Protein AF-A0A7C9LQL1-F1 (afdb_monomer_lite)

pLDDT: mean 73.63, std 18.61, range [23.39, 95.12]

Sequence (541 aa):
MKRISLLLLMLISCLQMSMAQALKPVQISFYPVVHDPHELLKSISDKLLPYQKHITTRPLVKYFGRFNDEIYGNQNAAEADSTAAFKKRFGTLPDTDGYVAAEAADAADNGEDVAFHMNSYVQVNPQDEKIVMRLLNLAREKQLYDTSRYIFGFGINELMDDWLILCALDKQSPYAMTTASFTAVRKDEISDGSVTGTLRLTRQDAKRLVKLYNNPQKDDVYMAIDNKLQWPIDKKNVPVNRRVSFFQEIKNVAEGQLFMKRMQASVVKEPTYKPLLPSQYTVGDTLTYRIKVDCEMKWITGTHTFKLVPLVVNNDLCRLECIVEGLDVKLPDWQTGAYDKELNKLEAKTLQQMLKQHFIIEANNLTGETNVEVKDQKMFNQWYKNLKRWCQEDWKRNRKFSRVTDETMRTTEGENILYHLDNFIKDGSFIQYMPELTAMIGLEMHFDEGETTGREYFDLLGDYGTYNISKDKQGFVVSLKGDPEVKDGDFVDESDPAIQDMKTRIDSYEYRFDTKGKLLQIKGDVRRNLYYKDFVIDRVM

Structure (mmCIF, N/CA/C/O backbone):
data_AF-A0A7C9LQL1-F1
#
_entry.id   AF-A0A7C9LQL1-F1
#
loop_
_atom_site.group_PDB
_atom_site.id
_atom_site.type_symbol
_atom_site.label_atom_id
_atom_site.label_alt_id
_atom_site.label_comp_id
_atom_site.label_asym_id
_atom_site.label_entity_id
_atom_site.label_seq_id
_atom_site.pdbx_PDB_ins_code
_atom_site.Cartn_x
_atom_site.Cartn_y
_atom_site.Cartn_z
_atom_site.occupancy
_atom_site.B_iso_or_equiv
_atom_site.auth_seq_id
_atom_site.auth_comp_id
_atom_site.auth_asym_id
_atom_site.auth_atom_id
_atom_site.pdbx_PDB_model_num
ATOM 1 N N . MET A 1 1 ? 14.787 39.677 -51.973 1.00 56.09 1 MET A N 1
ATOM 2 C CA . MET A 1 1 ? 13.967 39.532 -50.746 1.00 56.09 1 MET A CA 1
ATOM 3 C C . MET A 1 1 ? 13.201 38.208 -50.690 1.00 56.09 1 MET A C 1
ATOM 5 O O . MET A 1 1 ? 13.525 37.420 -49.819 1.00 56.09 1 MET A O 1
ATOM 9 N N . LYS A 1 2 ? 12.308 37.871 -51.641 1.00 56.44 2 LYS A N 1
ATOM 10 C CA . LYS A 1 2 ? 11.513 36.615 -51.599 1.00 56.44 2 LYS A CA 1
ATOM 11 C C . LYS A 1 2 ? 12.329 35.311 -51.444 1.00 56.44 2 LYS A C 1
ATOM 13 O O . LYS A 1 2 ? 11.948 34.458 -50.656 1.00 56.44 2 LYS A O 1
ATOM 18 N N . ARG A 1 3 ? 13.473 35.170 -52.134 1.00 60.00 3 ARG A N 1
ATOM 19 C CA . ARG A 1 3 ? 14.350 33.977 -52.025 1.00 60.00 3 ARG A CA 1
ATOM 20 C C . ARG A 1 3 ? 15.086 33.863 -50.683 1.00 60.00 3 ARG A C 1
ATOM 22 O O . ARG A 1 3 ? 15.298 32.755 -50.214 1.00 60.00 3 ARG A O 1
ATOM 29 N N . ILE A 1 4 ? 15.432 34.992 -50.060 1.00 72.56 4 ILE A N 1
ATOM 30 C CA . ILE A 1 4 ? 16.099 35.027 -48.746 1.00 72.56 4 ILE A CA 1
ATOM 31 C C . ILE A 1 4 ? 15.087 34.690 -47.649 1.00 72.56 4 ILE A C 1
ATOM 33 O O . ILE A 1 4 ? 15.378 33.870 -46.788 1.00 72.56 4 ILE A O 1
ATOM 37 N N . SER A 1 5 ? 13.871 35.240 -47.729 1.00 71.62 5 SER A N 1
ATOM 38 C CA . SER A 1 5 ? 12.782 34.894 -46.810 1.00 71.62 5 SER A CA 1
ATOM 39 C C . SER A 1 5 ? 12.410 33.410 -46.888 1.00 71.62 5 SER A C 1
ATOM 41 O O . SER A 1 5 ? 12.190 32.795 -45.852 1.00 71.62 5 SER A O 1
ATOM 43 N N . LEU A 1 6 ? 12.400 32.814 -48.089 1.00 73.62 6 LEU A N 1
ATOM 44 C CA . LEU A 1 6 ? 12.127 31.384 -48.272 1.00 73.62 6 LEU A CA 1
ATOM 45 C C . LEU A 1 6 ? 13.229 30.496 -47.662 1.00 73.62 6 LEU A C 1
ATOM 47 O O . LEU A 1 6 ? 12.925 29.503 -47.011 1.00 73.62 6 LEU A O 1
ATOM 51 N N . LEU A 1 7 ? 14.501 30.876 -47.836 1.00 77.12 7 LEU A N 1
ATOM 52 C CA . LEU A 1 7 ? 15.650 30.193 -47.229 1.00 77.12 7 LEU A CA 1
ATOM 53 C C . LEU A 1 7 ? 15.627 30.286 -45.701 1.00 77.12 7 LEU A C 1
ATOM 55 O O . LEU A 1 7 ? 15.889 29.291 -45.035 1.00 77.12 7 LEU A O 1
ATOM 59 N N . LEU A 1 8 ? 15.262 31.448 -45.150 1.00 78.56 8 LEU A N 1
ATOM 60 C CA . LEU A 1 8 ? 15.128 31.638 -43.705 1.00 78.56 8 LEU A CA 1
ATOM 61 C C . LEU A 1 8 ? 13.976 30.797 -43.135 1.00 78.56 8 LEU A C 1
ATOM 63 O O . LEU A 1 8 ? 14.143 30.159 -42.104 1.00 78.56 8 LEU A O 1
ATOM 67 N N . LEU A 1 9 ? 12.835 30.743 -43.831 1.00 79.56 9 LEU A N 1
ATOM 68 C CA . LEU A 1 9 ? 11.695 29.895 -43.465 1.00 79.56 9 LEU A CA 1
ATOM 69 C C . LEU A 1 9 ? 12.054 28.407 -43.507 1.00 79.56 9 LEU A C 1
ATOM 71 O O . LEU A 1 9 ? 11.724 27.690 -42.569 1.00 79.56 9 LEU A O 1
ATOM 75 N N . MET A 1 10 ? 12.778 27.948 -44.532 1.00 74.88 10 MET A N 1
ATOM 76 C CA . MET A 1 10 ? 13.295 26.573 -44.605 1.00 74.88 10 MET A CA 1
ATOM 77 C C . MET A 1 10 ? 14.256 26.272 -43.445 1.00 74.88 10 MET A C 1
ATOM 79 O O . MET A 1 10 ? 14.134 25.232 -42.807 1.00 74.88 10 MET A O 1
ATOM 83 N N . LEU A 1 11 ? 15.166 27.196 -43.117 1.00 77.56 11 LEU A N 1
ATOM 84 C CA . LEU A 1 11 ? 16.105 27.054 -41.997 1.00 77.56 11 LEU A CA 1
ATOM 85 C C . LEU A 1 11 ? 15.391 26.998 -40.646 1.00 77.56 11 LEU A C 1
ATOM 87 O O . LEU A 1 11 ? 15.719 26.145 -39.829 1.00 77.56 11 LEU A O 1
ATOM 91 N N . ILE A 1 12 ? 14.389 27.853 -40.432 1.00 76.12 12 ILE A N 1
ATOM 92 C CA . ILE A 1 12 ? 13.556 27.847 -39.223 1.00 76.12 12 ILE A CA 1
ATOM 93 C C . ILE A 1 12 ? 12.752 26.545 -39.142 1.00 76.12 12 ILE A C 1
ATOM 95 O O . ILE A 1 12 ? 12.700 25.943 -38.077 1.00 76.12 12 ILE A O 1
ATOM 99 N N . SER A 1 13 ? 12.205 26.057 -40.258 1.00 64.25 13 SER A N 1
ATOM 100 C CA . SER A 1 13 ? 11.461 24.787 -40.317 1.00 64.25 13 SER A CA 1
ATOM 101 C C . SER A 1 13 ? 12.360 23.584 -39.998 1.00 64.25 13 SER A C 1
ATOM 103 O O . SER A 1 13 ? 11.986 22.715 -39.213 1.00 64.25 13 SER A O 1
ATOM 105 N N . CYS A 1 14 ? 13.583 23.556 -40.539 1.00 61.25 14 CYS A N 1
ATOM 106 C CA . CYS A 1 14 ? 14.591 22.536 -40.239 1.00 61.25 14 CYS A CA 1
ATOM 107 C C . CYS A 1 14 ? 15.108 22.631 -38.792 1.00 61.25 14 CYS A C 1
ATOM 109 O O . CYS A 1 14 ? 15.347 21.603 -38.155 1.00 61.25 14 CYS A O 1
ATOM 111 N N . LEU A 1 15 ? 15.232 23.843 -38.234 1.00 58.06 15 LEU A N 1
ATOM 112 C CA . LEU A 1 15 ? 15.542 24.039 -36.814 1.00 58.06 15 LEU A CA 1
ATOM 113 C C . LEU A 1 15 ? 14.395 23.555 -35.921 1.00 58.06 15 LEU A C 1
ATOM 115 O O . LEU A 1 15 ? 14.635 22.905 -34.911 1.00 58.06 15 LEU A O 1
ATOM 119 N N . GLN A 1 16 ? 13.145 23.823 -36.299 1.00 55.31 16 GLN A N 1
ATOM 120 C CA . GLN A 1 16 ? 11.967 23.359 -35.567 1.00 55.31 16 GLN A CA 1
ATOM 121 C C . GLN A 1 16 ? 11.842 21.833 -35.615 1.00 55.31 16 GLN A C 1
ATOM 123 O O . GLN A 1 16 ? 11.574 21.226 -34.583 1.00 55.31 16 GLN A O 1
ATOM 128 N N . MET A 1 17 ? 12.113 21.197 -36.761 1.00 51.94 17 MET A N 1
ATOM 129 C CA . MET A 1 17 ? 12.148 19.733 -36.871 1.00 51.94 17 MET A CA 1
ATOM 130 C C . MET A 1 17 ? 13.271 19.107 -36.039 1.00 51.94 17 MET A C 1
ATOM 132 O O . MET A 1 17 ? 13.035 18.110 -35.362 1.00 51.94 17 MET A O 1
ATOM 136 N N . SER A 1 18 ? 14.472 19.688 -36.044 1.00 53.50 18 SER A N 1
ATOM 137 C CA . SER A 1 18 ? 15.599 19.164 -35.254 1.00 53.50 18 SER A CA 1
ATOM 138 C C . SER A 1 18 ? 15.404 19.375 -33.745 1.00 53.50 18 SER A C 1
ATOM 140 O O . SER A 1 18 ? 15.667 18.464 -32.963 1.00 53.50 18 SER A O 1
ATOM 142 N N . MET A 1 19 ? 14.827 20.506 -33.328 1.00 55.28 19 MET A N 1
ATOM 143 C CA . MET A 1 19 ? 14.418 20.751 -31.937 1.00 55.28 19 MET A CA 1
ATOM 144 C C . MET A 1 19 ? 13.274 19.822 -31.496 1.00 55.28 19 MET A C 1
ATOM 146 O O . MET A 1 19 ? 13.302 19.318 -30.376 1.00 55.28 19 MET A O 1
ATOM 150 N N . ALA A 1 20 ? 12.301 19.537 -32.369 1.00 55.59 20 ALA A N 1
ATOM 151 C CA . ALA A 1 20 ? 11.207 18.604 -32.084 1.00 55.59 20 ALA A CA 1
ATOM 152 C C . ALA A 1 20 ? 11.686 17.144 -31.984 1.00 55.59 20 ALA A C 1
ATOM 154 O O . ALA A 1 20 ? 11.214 16.403 -31.126 1.00 55.59 20 ALA A O 1
ATOM 155 N N . GLN A 1 21 ? 12.660 16.733 -32.805 1.00 53.16 21 GLN A N 1
ATOM 156 C CA . GLN A 1 21 ? 13.286 15.406 -32.708 1.00 53.16 21 GLN A CA 1
ATOM 157 C C . GLN A 1 21 ? 14.148 15.250 -31.444 1.00 53.16 21 GLN A C 1
ATOM 159 O O . GLN A 1 21 ? 14.191 14.163 -30.870 1.00 53.16 21 GLN A O 1
ATOM 164 N N . ALA A 1 22 ? 14.785 16.326 -30.967 1.00 59.31 22 ALA A N 1
ATOM 165 C CA . ALA A 1 22 ? 15.566 16.324 -29.726 1.00 59.31 22 ALA A CA 1
ATOM 166 C C . ALA A 1 22 ? 14.700 16.238 -28.447 1.00 59.31 22 ALA A C 1
ATOM 168 O O . ALA A 1 22 ? 15.190 15.825 -27.396 1.00 59.31 22 ALA A O 1
ATOM 169 N N . LEU A 1 23 ? 13.413 16.590 -28.532 1.00 72.19 23 LEU A N 1
ATOM 170 C CA . LEU A 1 23 ? 12.446 16.620 -27.424 1.00 72.19 23 LEU A CA 1
ATOM 171 C C . LEU A 1 23 ? 11.477 15.426 -27.437 1.00 72.19 23 LEU A C 1
ATOM 173 O O . LEU A 1 23 ? 10.332 15.544 -27.003 1.00 72.19 23 LEU A O 1
ATOM 177 N N . LYS A 1 24 ? 11.923 14.253 -27.910 1.00 81.50 24 LYS A N 1
ATOM 178 C CA . LYS A 1 24 ? 11.113 13.031 -27.822 1.00 81.50 24 LYS A CA 1
ATOM 179 C C . LYS A 1 24 ? 10.728 12.764 -26.354 1.00 81.50 24 LYS A C 1
ATOM 181 O O . LYS A 1 24 ? 11.640 12.720 -25.516 1.00 81.50 24 LYS A O 1
ATOM 186 N N . PRO A 1 25 ? 9.435 12.546 -26.046 1.00 82.81 25 PRO A N 1
ATOM 187 C CA . PRO A 1 25 ? 9.001 12.181 -24.705 1.00 82.81 25 PRO A CA 1
ATOM 188 C C . PRO A 1 25 ? 9.772 10.976 -24.160 1.00 82.81 25 PRO A C 1
ATOM 190 O O . PRO A 1 25 ? 10.208 10.102 -24.915 1.00 82.81 25 PRO A O 1
ATOM 193 N N . VAL A 1 26 ? 9.980 10.971 -22.851 1.00 88.56 26 VAL A N 1
ATOM 194 C CA . VAL A 1 26 ? 10.588 9.878 -22.103 1.00 88.56 26 VAL A CA 1
ATOM 195 C C . VAL A 1 26 ? 9.536 8.807 -21.862 1.00 88.56 26 VAL A C 1
ATOM 197 O O . VAL A 1 26 ? 8.408 9.111 -21.472 1.00 88.56 26 VAL A O 1
ATOM 200 N N . GLN A 1 27 ? 9.915 7.551 -22.073 1.00 90.50 27 GLN A N 1
ATOM 201 C CA . GLN A 1 27 ? 9.083 6.416 -21.700 1.00 90.50 27 GLN A CA 1
ATOM 202 C C . GLN A 1 27 ? 9.456 5.945 -20.295 1.00 90.50 27 GLN A C 1
ATOM 204 O O . GLN A 1 27 ? 10.606 5.582 -20.054 1.00 90.50 27 GLN A O 1
ATOM 209 N N . ILE A 1 28 ? 8.474 5.926 -19.396 1.00 91.44 28 ILE A N 1
ATOM 210 C CA . ILE A 1 28 ? 8.595 5.321 -18.069 1.00 91.44 28 ILE A CA 1
ATOM 211 C C . ILE A 1 28 ? 7.882 3.974 -18.089 1.00 91.44 28 ILE A C 1
ATOM 213 O O . ILE A 1 28 ? 6.753 3.875 -18.576 1.00 91.44 28 ILE A O 1
ATOM 217 N N . SER A 1 29 ? 8.535 2.950 -17.556 1.00 91.56 29 SER A N 1
ATOM 218 C CA . SER A 1 29 ? 7.985 1.605 -17.423 1.00 91.56 29 SER A CA 1
ATOM 219 C C . SER A 1 29 ? 8.325 1.027 -16.054 1.00 91.56 29 SER A C 1
ATOM 221 O O . SER A 1 29 ? 9.340 1.396 -15.466 1.00 91.56 29 SER A O 1
ATOM 223 N N . PHE A 1 30 ? 7.511 0.088 -15.581 1.00 88.81 30 PHE A N 1
ATOM 224 C CA . PHE A 1 30 ? 7.792 -0.699 -14.384 1.00 88.81 30 PHE A CA 1
ATOM 225 C C . PHE A 1 30 ? 7.699 -2.179 -14.717 1.00 88.81 30 PHE A C 1
ATOM 227 O O . PHE A 1 30 ? 6.703 -2.628 -15.290 1.00 88.81 30 PHE A O 1
ATOM 234 N N . TYR A 1 31 ? 8.744 -2.926 -14.381 1.00 86.94 31 TYR A N 1
ATOM 235 C CA . TYR A 1 31 ? 8.840 -4.340 -14.707 1.00 86.94 31 TYR A CA 1
ATOM 236 C C . TYR A 1 31 ? 9.142 -5.159 -13.455 1.00 86.94 31 TYR A C 1
ATOM 238 O O . TYR A 1 31 ? 10.045 -4.789 -12.701 1.00 86.94 31 TYR A O 1
ATOM 246 N N . PRO A 1 32 ? 8.423 -6.269 -13.242 1.00 83.44 32 PRO A N 1
ATOM 247 C CA . PRO A 1 32 ? 8.769 -7.200 -12.185 1.00 83.44 32 PRO A CA 1
ATOM 248 C C . PRO A 1 32 ? 10.072 -7.937 -12.507 1.00 83.44 32 PRO A C 1
ATOM 250 O O . PRO A 1 32 ? 10.370 -8.223 -13.676 1.00 83.44 32 PRO A O 1
ATOM 253 N N . VAL A 1 33 ? 10.810 -8.295 -11.459 1.00 80.06 33 VAL A N 1
ATOM 254 C CA . VAL A 1 33 ? 11.959 -9.198 -11.558 1.00 80.06 33 VAL A CA 1
ATOM 255 C C . VAL A 1 33 ? 11.479 -10.620 -11.885 1.00 80.06 33 VAL A C 1
ATOM 257 O O . VAL A 1 33 ? 10.410 -11.076 -11.461 1.00 80.06 33 VAL A O 1
ATOM 260 N N . VAL A 1 34 ? 12.245 -11.313 -12.724 1.00 79.00 34 VAL A N 1
ATOM 261 C CA . VAL A 1 34 ? 12.067 -12.735 -13.021 1.00 79.00 34 VAL A CA 1
ATOM 262 C C . VAL A 1 34 ? 12.382 -13.519 -11.756 1.00 79.00 34 VAL A C 1
ATOM 264 O O . VAL A 1 34 ? 13.476 -13.397 -11.216 1.00 79.00 34 VAL A O 1
ATOM 267 N N . HIS A 1 35 ? 11.427 -14.332 -11.317 1.00 72.25 35 HIS A N 1
ATOM 268 C CA . HIS A 1 35 ? 11.662 -15.275 -10.233 1.00 72.25 35 HIS A CA 1
ATOM 269 C C . HIS A 1 35 ? 12.600 -16.365 -10.751 1.00 72.25 35 HIS A C 1
ATOM 271 O O . HIS A 1 35 ? 12.344 -16.896 -11.833 1.00 72.25 35 HIS A O 1
ATOM 277 N N . ASP A 1 36 ? 13.685 -16.626 -10.025 1.00 72.56 36 ASP A N 1
ATOM 278 C CA . ASP A 1 36 ? 14.744 -17.561 -10.416 1.00 72.56 36 ASP A CA 1
ATOM 279 C C . ASP A 1 36 ? 15.289 -17.328 -11.854 1.00 72.56 36 ASP A C 1
ATOM 281 O O . ASP A 1 36 ? 14.950 -18.029 -12.814 1.00 72.56 36 ASP A O 1
ATOM 285 N N . PRO A 1 37 ? 16.184 -16.343 -12.058 1.00 78.06 37 PRO A N 1
ATOM 286 C CA . PRO A 1 37 ? 16.774 -16.095 -13.371 1.00 78.06 37 PRO A CA 1
ATOM 287 C C . PRO A 1 37 ? 17.889 -17.096 -13.750 1.00 78.06 37 PRO A C 1
ATOM 289 O O . PRO A 1 37 ? 18.551 -16.893 -14.776 1.00 78.06 37 PRO A O 1
ATOM 292 N N . HIS A 1 38 ? 18.148 -18.152 -12.964 1.00 76.19 38 HIS A N 1
ATOM 293 C CA . HIS A 1 38 ? 19.343 -18.993 -13.111 1.00 76.19 38 HIS A CA 1
ATOM 294 C C . HIS A 1 38 ? 19.362 -19.760 -14.429 1.00 76.19 38 HIS A C 1
ATOM 296 O O . HIS A 1 38 ? 20.362 -19.719 -15.154 1.00 76.19 38 HIS A O 1
ATOM 302 N N . GLU A 1 39 ? 18.260 -20.424 -14.781 1.00 81.31 39 GLU A N 1
ATOM 303 C CA . GLU A 1 39 ? 18.170 -21.171 -16.039 1.00 81.31 39 GLU A CA 1
ATOM 304 C C . GLU A 1 39 ? 18.328 -20.252 -17.255 1.00 81.31 39 GLU A C 1
ATOM 306 O O . GLU A 1 39 ? 19.041 -20.580 -18.211 1.00 81.31 39 GLU A O 1
ATOM 311 N N . LEU A 1 40 ? 17.727 -19.060 -17.190 1.00 86.69 40 LEU A N 1
ATOM 312 C CA . LEU A 1 40 ? 17.835 -18.040 -18.228 1.00 86.69 40 LEU A CA 1
ATOM 313 C C . LEU A 1 40 ? 19.293 -17.593 -18.408 1.00 86.69 40 LEU A C 1
ATOM 315 O O . LEU A 1 40 ? 19.809 -17.591 -19.529 1.00 86.69 40 LEU A O 1
ATOM 319 N N . LEU A 1 41 ? 19.979 -17.249 -17.317 1.00 87.56 41 LEU A N 1
ATOM 320 C CA . LEU A 1 41 ? 21.363 -16.772 -17.353 1.00 87.56 41 LEU A CA 1
ATOM 321 C C . LEU A 1 41 ? 22.358 -17.874 -17.736 1.00 87.56 41 LEU A C 1
ATOM 323 O O . LEU A 1 41 ? 23.314 -17.604 -18.470 1.00 87.56 41 LEU A O 1
ATOM 327 N N . LYS A 1 42 ? 22.119 -19.121 -17.315 1.00 85.94 42 LYS A N 1
ATOM 328 C CA . LYS A 1 42 ? 22.903 -20.289 -17.737 1.00 85.94 42 LYS A CA 1
ATOM 329 C C . LYS A 1 42 ? 22.765 -20.529 -19.239 1.00 85.94 42 LYS A C 1
ATOM 331 O O . LYS A 1 42 ? 23.775 -20.602 -19.935 1.00 85.94 42 LYS A O 1
ATOM 336 N N . SER A 1 43 ? 21.533 -20.534 -19.755 1.00 88.81 43 SER A N 1
ATOM 337 C CA . SER A 1 43 ? 21.253 -20.667 -21.191 1.00 88.81 43 SER A CA 1
ATOM 338 C C . SER A 1 43 ? 21.946 -19.578 -22.014 1.00 88.81 43 SER A C 1
ATOM 340 O O . SER A 1 43 ? 22.546 -19.864 -23.053 1.00 88.81 43 SER A O 1
ATOM 342 N N . ILE A 1 44 ? 21.917 -18.327 -21.537 1.00 91.44 44 ILE A N 1
ATOM 343 C CA . ILE A 1 44 ? 22.642 -17.216 -22.168 1.00 91.44 44 ILE A CA 1
ATOM 344 C C . ILE A 1 44 ? 24.146 -17.478 -22.152 1.00 91.44 44 ILE A C 1
ATOM 346 O O . ILE A 1 44 ? 24.789 -17.345 -23.191 1.00 91.44 44 ILE A O 1
ATOM 350 N N . SER A 1 45 ? 24.705 -17.856 -21.002 1.00 89.88 45 SER A N 1
ATOM 351 C CA . SER A 1 45 ? 26.138 -18.112 -20.851 1.00 89.88 45 SER A CA 1
ATOM 352 C C . SER A 1 45 ? 26.635 -19.176 -21.824 1.00 89.88 45 SER A C 1
ATOM 354 O O . SER A 1 45 ? 27.622 -18.939 -22.518 1.00 89.88 45 SER A O 1
ATOM 356 N N . ASP A 1 46 ? 25.937 -20.308 -21.925 1.00 89.50 46 ASP A N 1
ATOM 357 C CA . ASP A 1 46 ? 26.322 -21.422 -22.800 1.00 89.50 46 ASP A CA 1
ATOM 358 C C . ASP A 1 46 ? 26.297 -21.009 -24.278 1.00 89.50 46 ASP A C 1
ATOM 360 O O . ASP A 1 46 ? 27.240 -21.270 -25.030 1.00 89.50 46 ASP A O 1
ATOM 364 N N . LYS A 1 47 ? 25.253 -20.277 -24.689 1.00 91.88 47 LYS A N 1
ATOM 365 C CA . LYS A 1 47 ? 25.119 -19.746 -26.056 1.00 91.88 47 LYS A CA 1
ATOM 366 C C . LYS A 1 47 ? 26.130 -18.647 -26.375 1.00 91.88 47 LYS A C 1
ATOM 368 O O . LYS A 1 47 ? 26.439 -18.431 -27.546 1.00 91.88 47 LYS A O 1
ATOM 373 N N . LEU A 1 48 ? 26.623 -17.929 -25.366 1.00 92.88 48 LEU A N 1
ATOM 374 C CA . LEU A 1 48 ? 27.537 -16.800 -25.529 1.00 92.88 48 LEU A CA 1
ATOM 375 C C . LEU A 1 48 ? 28.995 -17.243 -25.734 1.00 92.88 48 LEU A C 1
ATOM 377 O O . LEU A 1 48 ? 29.757 -16.515 -26.377 1.00 92.88 48 LEU A O 1
ATOM 381 N N . LEU A 1 49 ? 29.371 -18.444 -25.268 1.00 86.94 49 LEU A N 1
ATOM 382 C CA . LEU A 1 49 ? 30.736 -18.996 -25.341 1.00 86.94 49 LEU A CA 1
ATOM 383 C C . LEU A 1 49 ? 31.423 -18.844 -26.715 1.00 86.94 49 LEU A C 1
ATOM 385 O O . LEU A 1 49 ? 32.588 -18.433 -26.742 1.00 86.94 49 LEU A O 1
ATOM 389 N N . PRO A 1 50 ? 30.762 -19.106 -27.863 1.00 88.44 50 PRO A N 1
ATOM 390 C CA . PRO A 1 50 ? 31.399 -18.967 -29.173 1.00 88.44 50 PRO A CA 1
ATOM 391 C C . PRO A 1 50 ? 31.732 -17.514 -29.545 1.00 88.44 50 PRO A C 1
ATOM 393 O O . PRO A 1 50 ? 32.650 -17.283 -30.331 1.00 88.44 50 PRO A O 1
ATOM 396 N N . TYR A 1 51 ? 31.008 -16.540 -28.986 1.00 89.12 51 TYR A N 1
ATOM 397 C CA . TYR A 1 51 ? 31.068 -15.129 -29.376 1.00 89.12 51 TYR A CA 1
ATOM 398 C C . TYR A 1 51 ? 31.939 -14.275 -28.448 1.00 89.12 51 TYR A C 1
ATOM 400 O O . TYR A 1 51 ? 32.472 -13.253 -28.876 1.00 89.12 51 TYR A O 1
ATOM 408 N N . GLN A 1 52 ? 32.110 -14.677 -27.187 1.00 87.00 52 GLN A N 1
ATOM 409 C CA . GLN A 1 52 ? 32.751 -13.837 -26.169 1.00 87.00 52 GLN A CA 1
ATOM 410 C C . GLN A 1 52 ? 34.284 -13.841 -26.175 1.00 87.00 52 GLN A C 1
ATOM 412 O O . GLN A 1 52 ? 34.874 -13.098 -25.397 1.00 87.00 52 GLN A O 1
ATOM 417 N N . LYS A 1 53 ? 34.947 -14.608 -27.055 1.00 82.50 53 LYS A N 1
ATOM 418 C CA . LYS A 1 53 ? 36.417 -14.792 -27.066 1.00 82.50 53 LYS A CA 1
ATOM 419 C C . LYS A 1 53 ? 37.228 -13.488 -27.100 1.00 82.50 53 LYS A C 1
ATOM 421 O O . LYS A 1 53 ? 38.342 -13.458 -26.592 1.00 82.50 53 LYS A O 1
ATOM 426 N N . HIS A 1 54 ? 36.678 -12.420 -27.680 1.00 81.06 54 HIS A N 1
ATOM 427 C CA . HIS A 1 54 ? 37.315 -11.095 -27.739 1.00 81.06 54 HIS A CA 1
ATOM 428 C C . HIS A 1 54 ? 37.067 -10.216 -26.499 1.00 81.06 54 HIS A C 1
ATOM 430 O O . HIS A 1 54 ? 37.656 -9.146 -26.384 1.00 81.06 54 HIS A O 1
ATOM 436 N N . ILE A 1 55 ? 36.194 -10.649 -25.588 1.00 83.62 55 ILE A N 1
ATOM 437 C CA . ILE A 1 55 ? 35.886 -9.988 -24.313 1.00 83.62 55 ILE A CA 1
ATOM 438 C C . ILE A 1 55 ? 36.538 -10.766 -23.166 1.00 83.62 55 ILE A C 1
ATOM 440 O O . ILE A 1 55 ? 37.231 -10.178 -22.342 1.00 83.62 55 ILE A O 1
ATOM 444 N N . THR A 1 56 ? 36.314 -12.081 -23.108 1.00 85.44 56 THR A N 1
ATOM 445 C CA . THR A 1 56 ? 36.863 -12.989 -22.095 1.00 85.44 56 THR A CA 1
ATOM 446 C C . THR A 1 56 ? 36.707 -14.450 -22.530 1.00 85.44 56 THR A C 1
ATOM 448 O O . THR A 1 56 ? 35.791 -14.812 -23.269 1.00 85.44 56 THR A O 1
ATOM 451 N N . THR A 1 57 ? 37.590 -15.322 -22.051 1.00 82.81 57 THR A N 1
ATOM 452 C CA . THR A 1 57 ? 37.447 -16.782 -22.182 1.00 82.81 57 THR A CA 1
ATOM 453 C C . THR A 1 57 ? 36.633 -17.392 -21.038 1.00 82.81 57 THR A C 1
ATOM 455 O O . THR A 1 57 ? 36.183 -18.531 -21.148 1.00 82.81 57 THR A O 1
ATOM 458 N N . ARG A 1 58 ? 36.399 -16.637 -19.955 1.00 84.25 58 ARG A N 1
ATOM 459 C CA . ARG A 1 58 ? 35.624 -17.065 -18.784 1.00 84.25 58 ARG A CA 1
ATOM 460 C C . ARG A 1 58 ? 34.116 -17.031 -19.100 1.00 84.25 58 ARG A C 1
ATOM 462 O O . ARG A 1 58 ? 33.629 -15.990 -19.538 1.00 84.25 58 ARG A O 1
ATOM 469 N N . PRO A 1 59 ? 33.358 -18.126 -18.896 1.00 85.94 59 PRO A N 1
ATOM 470 C CA . PRO A 1 59 ? 31.900 -18.146 -19.080 1.00 85.94 59 PRO A CA 1
ATOM 471 C C . PRO A 1 59 ? 31.186 -17.099 -18.216 1.00 85.94 59 PRO A C 1
ATOM 473 O O . PRO A 1 59 ? 31.611 -16.869 -17.083 1.00 85.94 59 PRO A O 1
ATOM 476 N N . LEU A 1 60 ? 30.080 -16.525 -18.707 1.00 85.81 60 LEU A N 1
ATOM 477 C CA . LEU A 1 60 ? 29.289 -15.519 -17.981 1.00 85.81 60 LEU A CA 1
ATOM 478 C C . LEU A 1 60 ? 28.895 -16.002 -16.573 1.00 85.81 60 LEU A C 1
ATOM 480 O O . LEU A 1 60 ? 29.111 -15.279 -15.606 1.00 85.81 60 LEU A O 1
ATOM 484 N N . VAL A 1 61 ? 28.436 -17.252 -16.434 1.00 85.62 61 VAL A N 1
ATOM 485 C CA . VAL A 1 61 ? 28.053 -17.835 -15.128 1.00 85.62 61 VAL A CA 1
ATOM 486 C C . VAL A 1 61 ? 29.173 -17.858 -14.093 1.00 85.62 61 VAL A C 1
ATOM 488 O O . VAL A 1 61 ? 28.910 -17.915 -12.899 1.00 85.62 61 VAL A O 1
ATOM 491 N N . LYS A 1 62 ? 30.440 -17.814 -14.518 1.00 85.75 62 LYS A N 1
ATOM 492 C CA . LYS A 1 62 ? 31.570 -17.806 -13.585 1.00 85.75 62 LYS A CA 1
ATOM 493 C C . LYS A 1 62 ? 31.787 -16.437 -12.944 1.00 85.75 62 LYS A C 1
ATOM 495 O O . LYS A 1 62 ? 32.625 -16.366 -12.054 1.00 85.75 62 LYS A O 1
ATOM 500 N N . TYR A 1 63 ? 31.122 -1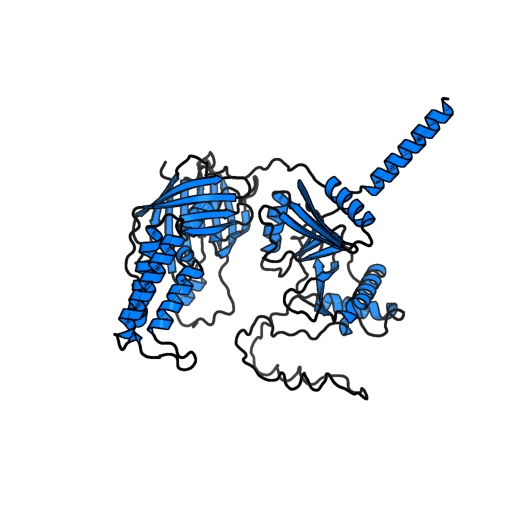5.378 -13.404 1.00 83.44 63 TYR A N 1
ATOM 501 C CA . TYR A 1 63 ? 31.161 -14.049 -12.780 1.00 83.44 63 TYR A CA 1
ATOM 502 C C . TYR A 1 63 ? 30.113 -13.879 -11.671 1.00 83.44 63 TYR A C 1
ATOM 504 O O . TYR A 1 63 ? 30.091 -12.847 -11.006 1.00 83.44 63 TYR A O 1
ATOM 512 N N . PHE A 1 64 ? 29.255 -14.880 -11.466 1.00 83.75 64 PHE A N 1
ATOM 513 C CA . PHE A 1 64 ? 28.242 -14.865 -10.418 1.00 83.75 64 PHE A CA 1
ATOM 514 C C . PHE A 1 64 ? 28.835 -15.402 -9.105 1.00 83.75 64 PHE A C 1
ATOM 516 O O . PHE A 1 64 ? 29.613 -16.362 -9.119 1.00 83.75 64 PHE A O 1
ATOM 523 N N . GLY A 1 65 ? 28.524 -14.742 -7.985 1.00 66.38 65 GLY A N 1
ATOM 524 C CA . GLY A 1 65 ? 28.913 -15.167 -6.634 1.00 66.38 65 GLY A CA 1
ATOM 525 C C . GLY A 1 65 ? 28.253 -16.490 -6.220 1.00 66.38 65 GLY A C 1
ATOM 526 O O . GLY A 1 65 ? 27.358 -16.979 -6.908 1.00 66.38 65 GLY A O 1
ATOM 527 N N . ARG A 1 66 ? 28.698 -17.094 -5.102 1.00 53.59 66 ARG A N 1
ATOM 528 C CA . ARG A 1 66 ? 27.960 -18.219 -4.497 1.00 53.59 66 ARG A CA 1
ATOM 529 C C . ARG A 1 66 ? 26.607 -17.699 -4.011 1.00 53.59 66 ARG A C 1
ATOM 531 O O . ARG A 1 66 ? 26.554 -16.698 -3.306 1.00 53.59 66 ARG A O 1
ATOM 538 N N . PHE A 1 67 ? 25.553 -18.395 -4.409 1.00 51.09 67 PHE A N 1
ATOM 539 C CA . PHE A 1 67 ? 24.205 -18.244 -3.881 1.00 51.09 67 PHE A CA 1
ATOM 540 C C . PHE A 1 67 ? 24.256 -18.633 -2.400 1.00 51.09 67 PHE A C 1
ATOM 542 O O . PHE A 1 67 ? 24.571 -19.779 -2.095 1.00 51.09 67 PHE A O 1
ATOM 549 N N . ASN A 1 68 ? 24.079 -17.680 -1.487 1.00 37.81 68 ASN A N 1
ATOM 550 C CA . ASN A 1 68 ? 23.968 -17.991 -0.065 1.00 37.81 68 ASN A CA 1
ATOM 551 C C . ASN A 1 68 ? 22.482 -18.045 0.300 1.00 37.81 68 ASN A C 1
ATOM 553 O O . ASN A 1 68 ? 21.787 -17.030 0.222 1.00 37.81 68 ASN A O 1
ATOM 557 N N . ASP A 1 69 ? 22.036 -19.223 0.728 1.00 33.88 69 ASP A N 1
ATOM 558 C CA . ASP A 1 69 ? 20.685 -19.504 1.229 1.00 33.88 69 ASP A CA 1
ATOM 559 C C . ASP A 1 69 ? 20.441 -18.957 2.653 1.00 33.88 69 ASP A C 1
ATOM 561 O O . ASP A 1 69 ? 19.352 -19.077 3.200 1.00 33.88 69 ASP A O 1
ATOM 565 N N . GLU A 1 70 ? 21.429 -18.318 3.286 1.00 32.28 70 GLU A N 1
ATOM 566 C CA . GLU A 1 70 ? 21.373 -18.019 4.727 1.00 32.28 70 GLU A CA 1
ATOM 567 C C . GLU A 1 70 ? 20.721 -16.678 5.116 1.00 32.28 70 GLU A C 1
ATOM 569 O O . GLU A 1 70 ? 20.588 -16.386 6.303 1.00 32.28 70 GLU A O 1
ATOM 574 N N . ILE A 1 71 ? 20.311 -15.825 4.172 1.00 38.03 71 ILE A N 1
ATOM 575 C CA . ILE A 1 71 ? 20.127 -14.391 4.491 1.00 38.03 71 ILE A CA 1
ATOM 576 C C . ILE A 1 71 ? 18.688 -13.985 4.869 1.00 38.03 71 ILE A C 1
ATOM 578 O O . ILE A 1 71 ? 18.485 -12.872 5.345 1.00 38.03 71 ILE A O 1
ATOM 582 N N . TYR A 1 72 ? 17.698 -14.882 4.803 1.00 32.09 72 TYR A N 1
ATOM 583 C CA . TYR A 1 72 ? 16.343 -14.573 5.305 1.00 32.09 72 TYR A CA 1
ATOM 584 C C . TYR A 1 72 ? 15.765 -15.556 6.333 1.00 32.09 72 TYR A C 1
ATOM 586 O O . TYR A 1 72 ? 14.609 -15.412 6.716 1.00 32.09 72 TYR A O 1
ATOM 594 N N . GLY A 1 73 ? 16.570 -16.491 6.851 1.00 28.73 73 GLY A N 1
ATOM 595 C CA . GLY A 1 73 ? 16.095 -17.509 7.800 1.00 28.73 73 GLY A CA 1
ATOM 596 C C . GLY A 1 73 ? 16.707 -17.494 9.201 1.00 28.73 73 GLY A C 1
ATOM 597 O O . GLY A 1 73 ? 16.219 -18.222 10.055 1.00 28.73 73 GLY A O 1
ATOM 598 N N . ASN A 1 74 ? 17.762 -16.717 9.480 1.00 27.45 74 ASN A N 1
ATOM 599 C CA . ASN A 1 74 ? 18.493 -16.902 10.739 1.00 27.45 74 ASN A CA 1
ATOM 600 C C . ASN A 1 74 ? 18.857 -15.594 11.452 1.00 27.45 74 ASN A C 1
ATOM 602 O O . ASN A 1 74 ? 20.022 -15.263 11.664 1.00 27.45 74 ASN A O 1
ATOM 606 N N . GLN A 1 75 ? 17.840 -14.877 11.932 1.00 31.25 75 GLN A N 1
ATOM 607 C CA . GLN A 1 75 ? 18.020 -14.074 13.142 1.00 31.25 75 GLN A CA 1
ATOM 608 C C . GLN A 1 75 ? 18.077 -15.024 14.348 1.00 31.25 75 GLN A C 1
ATOM 610 O O . GLN A 1 75 ? 17.094 -15.095 15.069 1.00 31.25 75 GLN A O 1
ATOM 615 N N . ASN A 1 76 ? 19.154 -15.816 14.498 1.00 31.17 76 ASN A N 1
ATOM 616 C CA . ASN A 1 76 ? 19.585 -16.480 15.753 1.00 31.17 76 ASN A CA 1
ATOM 617 C C . ASN A 1 76 ? 20.806 -17.426 15.608 1.00 31.17 76 ASN A C 1
ATOM 619 O O . ASN A 1 76 ? 20.958 -18.359 16.394 1.00 31.17 76 ASN A O 1
ATOM 623 N N . ALA A 1 77 ? 21.739 -17.189 14.680 1.00 29.30 77 ALA A N 1
ATOM 624 C CA . ALA A 1 77 ? 23.040 -17.869 14.721 1.00 29.30 77 ALA A CA 1
ATOM 625 C C . ALA A 1 77 ? 24.109 -16.917 15.274 1.00 29.30 77 ALA A C 1
ATOM 627 O O . ALA A 1 77 ? 24.640 -16.055 14.577 1.00 29.30 77 ALA A O 1
ATOM 628 N N . ALA A 1 78 ? 24.367 -17.048 16.573 1.00 28.38 78 ALA A N 1
ATOM 629 C CA . ALA A 1 78 ? 25.442 -16.363 17.267 1.00 28.38 78 ALA A CA 1
ATOM 630 C C . ALA A 1 78 ? 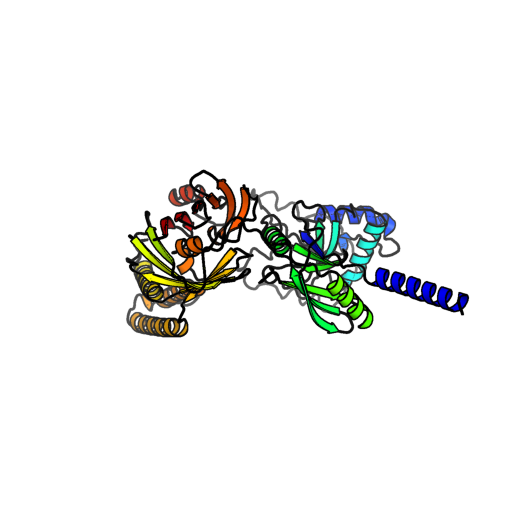26.816 -16.654 16.634 1.00 28.38 78 ALA A C 1
ATOM 632 O O . ALA A 1 78 ? 27.084 -17.753 16.156 1.00 28.38 78 ALA A O 1
ATOM 633 N N . GLU A 1 79 ? 27.669 -15.632 16.691 1.00 39.12 79 GLU A N 1
ATOM 634 C CA . GLU A 1 79 ? 29.128 -15.640 16.568 1.00 39.12 79 GLU A CA 1
ATOM 635 C C . GLU A 1 79 ? 29.808 -17.024 16.546 1.00 39.12 79 GLU A C 1
ATOM 637 O O . GLU A 1 79 ? 30.053 -17.624 17.591 1.00 39.12 79 GLU A O 1
ATOM 642 N N . ALA A 1 80 ? 30.264 -17.458 15.369 1.00 31.77 80 ALA A N 1
ATOM 643 C CA . ALA A 1 80 ? 31.494 -18.235 15.242 1.00 31.77 80 ALA A CA 1
ATOM 644 C C . ALA A 1 80 ? 32.047 -18.149 13.810 1.00 31.77 80 ALA A C 1
ATOM 646 O O . ALA A 1 80 ? 31.344 -18.372 12.835 1.00 31.77 80 ALA A O 1
ATOM 647 N N . ASP A 1 81 ? 33.349 -17.877 13.726 1.00 31.58 81 ASP A N 1
ATOM 648 C CA . ASP A 1 81 ? 34.239 -18.139 12.585 1.00 31.58 81 ASP A CA 1
ATOM 649 C C . ASP A 1 81 ? 34.587 -17.038 11.563 1.00 31.58 81 ASP A C 1
ATOM 651 O O . ASP A 1 81 ? 35.065 -17.282 10.453 1.00 31.58 81 ASP A O 1
ATOM 655 N N . SER A 1 82 ? 34.597 -15.788 12.031 1.00 35.22 82 SER A N 1
ATOM 656 C CA . SER A 1 82 ? 35.319 -14.670 11.394 1.00 35.22 82 SER A CA 1
ATOM 657 C C . SER A 1 82 ? 36.862 -14.807 11.395 1.00 35.22 82 SER A C 1
ATOM 659 O O . SER A 1 82 ? 37.568 -13.947 10.862 1.00 35.22 82 SER A O 1
ATOM 661 N N . THR A 1 83 ? 37.422 -15.908 11.914 1.00 30.75 83 THR A N 1
ATOM 662 C CA . THR A 1 83 ? 38.880 -16.120 12.021 1.00 30.75 83 THR A CA 1
ATOM 663 C C . THR A 1 83 ? 39.502 -16.734 10.751 1.00 30.75 83 THR A C 1
ATOM 665 O O . THR A 1 83 ? 40.673 -16.481 10.452 1.00 30.75 83 THR A O 1
ATOM 668 N N . ALA A 1 84 ? 38.738 -17.471 9.933 1.00 34.16 84 ALA A N 1
ATOM 669 C CA . ALA A 1 84 ? 39.215 -18.032 8.658 1.00 34.16 84 ALA A CA 1
ATOM 670 C C . ALA A 1 84 ? 39.251 -16.990 7.516 1.00 34.16 84 ALA A C 1
ATOM 672 O O . ALA A 1 84 ? 40.125 -17.035 6.644 1.00 34.16 84 ALA A O 1
ATOM 673 N N . ALA A 1 85 ? 38.360 -15.993 7.560 1.00 33.56 85 ALA A N 1
ATOM 674 C CA . ALA A 1 85 ? 38.242 -14.941 6.548 1.00 33.56 85 ALA A CA 1
ATOM 675 C C . ALA A 1 85 ? 39.418 -13.939 6.556 1.00 33.56 85 ALA A C 1
ATOM 677 O O . ALA A 1 85 ? 39.768 -13.379 5.515 1.00 33.56 85 ALA A O 1
ATOM 678 N N . PHE A 1 86 ? 40.093 -13.754 7.698 1.00 31.47 86 PHE A N 1
ATOM 679 C CA . PHE A 1 86 ? 41.229 -12.830 7.815 1.00 31.47 86 PHE A CA 1
ATOM 680 C C . PHE A 1 86 ? 42.530 -13.390 7.201 1.00 31.47 86 PHE A C 1
ATOM 682 O O . PHE A 1 86 ? 43.297 -12.647 6.588 1.00 31.47 86 PHE A O 1
ATOM 689 N N . LYS A 1 87 ? 42.769 -14.711 7.269 1.00 34.41 87 LYS A N 1
ATOM 690 C CA . LYS A 1 87 ? 44.011 -15.340 6.763 1.00 34.41 87 LYS A CA 1
ATOM 691 C C . LYS A 1 87 ? 44.112 -15.417 5.234 1.00 34.41 87 LYS A C 1
ATOM 693 O O . LYS A 1 87 ? 45.222 -15.503 4.717 1.00 34.41 87 LYS A O 1
ATOM 698 N N . LYS A 1 88 ? 43.005 -15.312 4.488 1.00 34.03 88 LYS A N 1
ATOM 699 C CA . LYS A 1 88 ? 43.046 -15.255 3.011 1.00 34.03 88 LYS A CA 1
ATOM 700 C C . LYS A 1 88 ? 43.418 -13.863 2.471 1.00 34.03 88 LYS A C 1
ATOM 702 O O . LYS A 1 88 ? 43.832 -13.748 1.321 1.00 34.03 88 LYS A O 1
ATOM 707 N N . ARG A 1 89 ? 43.307 -12.804 3.288 1.00 32.53 89 ARG A N 1
ATOM 708 C CA . ARG A 1 89 ? 43.446 -11.398 2.860 1.00 32.53 89 ARG A CA 1
ATOM 709 C C . ARG A 1 89 ? 44.903 -10.905 2.724 1.00 32.53 89 ARG A C 1
ATOM 711 O O . ARG A 1 89 ? 45.089 -9.795 2.242 1.00 32.53 89 ARG A O 1
ATOM 718 N N . PHE A 1 90 ? 45.925 -11.707 3.071 1.00 30.27 90 PHE A N 1
ATOM 719 C CA . PHE A 1 90 ? 47.340 -11.268 3.075 1.00 30.27 90 PHE A CA 1
ATOM 720 C C . PHE A 1 90 ? 48.378 -12.188 2.345 1.00 30.27 90 PHE A C 1
ATOM 722 O O . PHE A 1 90 ? 49.574 -11.985 2.528 1.00 30.27 90 PHE A O 1
ATOM 729 N N . GLY A 1 91 ? 47.952 -13.104 1.445 1.00 29.16 91 GLY A N 1
ATOM 730 C CA . GLY A 1 91 ? 48.778 -13.748 0.368 1.00 29.16 91 GLY A CA 1
ATOM 731 C C . GLY A 1 91 ? 49.506 -15.079 0.701 1.00 29.16 91 GLY A C 1
ATOM 732 O O . GLY A 1 91 ? 49.739 -15.349 1.872 1.00 29.16 91 GLY A O 1
ATOM 733 N N . THR A 1 92 ? 49.885 -15.988 -0.233 1.00 28.17 92 THR A N 1
ATOM 734 C CA . THR A 1 92 ? 49.928 -15.996 -1.731 1.00 28.17 92 THR A CA 1
ATOM 735 C C . THR A 1 92 ? 49.669 -17.407 -2.333 1.00 28.17 92 THR A C 1
ATOM 737 O O . THR A 1 92 ? 49.999 -18.406 -1.702 1.00 28.17 92 THR A O 1
ATOM 740 N N . LEU A 1 93 ? 49.122 -17.465 -3.563 1.00 38.81 93 LEU A N 1
ATOM 741 C CA . LEU A 1 93 ? 48.879 -18.650 -4.436 1.00 38.81 93 LEU A CA 1
ATOM 742 C C . LEU A 1 93 ? 50.175 -19.405 -4.840 1.00 38.81 93 LEU A C 1
ATOM 744 O O . LEU A 1 93 ? 51.204 -18.739 -4.983 1.00 38.81 93 LEU A O 1
ATOM 748 N N . PRO A 1 94 ? 50.143 -20.744 -5.071 1.00 29.34 94 PRO A N 1
ATOM 749 C CA . PRO A 1 94 ? 50.023 -21.251 -6.455 1.00 29.34 94 PRO A CA 1
ATOM 750 C C . PRO A 1 94 ? 49.239 -22.576 -6.666 1.00 29.34 94 PRO A C 1
ATOM 752 O O . PRO A 1 94 ? 49.008 -23.352 -5.746 1.00 29.34 94 PRO A O 1
ATOM 755 N N . ASP A 1 95 ? 48.903 -22.759 -7.947 1.00 25.80 95 ASP A N 1
ATOM 756 C CA . ASP A 1 95 ? 48.407 -23.896 -8.739 1.00 25.80 95 ASP A CA 1
ATOM 757 C C . ASP A 1 95 ? 47.044 -24.568 -8.477 1.00 25.80 95 ASP A C 1
ATOM 759 O O . ASP A 1 95 ? 46.777 -25.285 -7.517 1.00 25.80 95 ASP A O 1
ATOM 763 N N . THR A 1 96 ? 46.198 -24.322 -9.479 1.00 46.38 96 THR A N 1
ATOM 764 C CA . THR A 1 96 ? 45.031 -25.058 -9.947 1.00 46.38 96 THR A CA 1
ATOM 765 C C . THR A 1 96 ? 45.332 -26.530 -10.204 1.00 46.38 96 THR A C 1
ATOM 767 O O . THR A 1 96 ? 46.249 -26.811 -10.963 1.00 46.38 96 THR A O 1
ATOM 770 N N . ASP A 1 97 ? 44.489 -27.425 -9.686 1.00 25.14 97 ASP A N 1
ATOM 771 C CA . ASP A 1 97 ? 43.941 -28.570 -10.426 1.00 25.14 97 ASP A CA 1
ATOM 772 C C . ASP A 1 97 ? 42.842 -29.263 -9.604 1.00 25.14 97 ASP A C 1
ATOM 774 O O . ASP A 1 97 ? 42.976 -29.440 -8.396 1.00 25.14 97 ASP A O 1
ATOM 778 N N . GLY A 1 98 ? 41.740 -29.649 -10.258 1.00 23.39 98 GLY A N 1
ATOM 779 C CA . GLY A 1 98 ? 40.701 -30.499 -9.661 1.00 23.39 98 GLY A CA 1
ATOM 780 C C . GLY A 1 98 ? 39.283 -29.948 -9.778 1.00 23.39 98 GLY A C 1
ATOM 781 O O . GLY A 1 98 ? 38.748 -29.332 -8.862 1.00 23.39 98 GLY A O 1
ATOM 782 N N . TYR A 1 99 ? 38.656 -30.187 -10.925 1.00 23.64 99 TYR A N 1
ATOM 783 C CA . TYR A 1 99 ? 37.217 -30.039 -11.104 1.00 23.64 99 TYR A CA 1
ATOM 784 C C . TYR A 1 99 ? 36.465 -31.201 -10.418 1.00 23.64 99 TYR A C 1
ATOM 786 O O . TYR A 1 99 ? 36.912 -32.341 -10.463 1.00 23.64 99 TYR A O 1
ATOM 794 N N . VAL A 1 100 ? 35.254 -30.863 -9.965 1.00 27.88 100 VAL A N 1
ATOM 795 C CA . VAL A 1 100 ? 34.039 -31.672 -9.721 1.00 27.88 100 VAL A CA 1
ATOM 796 C C . VAL A 1 100 ? 33.901 -32.566 -8.474 1.00 27.88 100 VAL A C 1
ATOM 798 O O . VAL A 1 100 ? 34.701 -33.452 -8.213 1.00 27.88 100 VAL A O 1
ATOM 801 N N . ALA A 1 101 ? 32.707 -32.407 -7.882 1.00 31.48 101 ALA A N 1
ATOM 802 C CA . ALA A 1 101 ? 31.821 -33.437 -7.331 1.00 31.48 101 ALA A CA 1
ATOM 803 C C . ALA A 1 101 ? 32.264 -34.146 -6.049 1.00 31.48 101 ALA A C 1
ATOM 805 O O . ALA A 1 101 ? 32.959 -35.151 -6.112 1.00 31.48 101 ALA A O 1
ATOM 806 N N . ALA A 1 102 ? 31.722 -33.702 -4.909 1.00 25.53 102 ALA A N 1
ATOM 807 C CA . ALA A 1 102 ? 31.536 -34.588 -3.755 1.00 25.53 102 ALA A CA 1
ATOM 808 C C . ALA A 1 102 ? 30.498 -34.128 -2.711 1.00 25.53 102 ALA A C 1
ATOM 810 O O . ALA A 1 102 ? 30.136 -34.941 -1.880 1.00 25.53 102 ALA A O 1
ATOM 811 N N . GLU A 1 103 ? 29.969 -32.898 -2.731 1.00 28.27 103 GLU A N 1
ATOM 812 C CA . GLU A 1 103 ? 29.107 -32.426 -1.616 1.00 28.27 103 GLU A CA 1
ATOM 813 C C . GLU A 1 103 ? 27.619 -32.253 -1.968 1.00 28.27 103 GLU A C 1
ATOM 815 O O . GLU A 1 103 ? 26.863 -31.677 -1.200 1.00 28.27 103 GLU A O 1
ATOM 820 N N . ALA A 1 104 ? 27.170 -32.788 -3.107 1.00 29.81 104 ALA A N 1
ATOM 821 C CA . ALA A 1 104 ? 25.740 -32.861 -3.447 1.00 29.81 104 ALA A CA 1
ATOM 822 C C . ALA A 1 104 ? 25.136 -34.266 -3.239 1.00 29.81 104 ALA A C 1
ATOM 824 O O . ALA A 1 104 ? 24.009 -34.507 -3.658 1.00 29.81 104 ALA A O 1
ATOM 825 N N . ALA A 1 105 ? 25.883 -35.203 -2.644 1.00 27.38 105 ALA A N 1
ATOM 826 C CA . ALA A 1 105 ? 25.438 -36.589 -2.463 1.00 27.38 105 ALA A CA 1
ATOM 827 C C . ALA A 1 105 ? 25.065 -36.949 -1.013 1.00 27.38 105 ALA A C 1
ATOM 829 O O . ALA A 1 105 ? 24.267 -37.860 -0.829 1.00 27.38 105 ALA A O 1
ATOM 830 N N . ASP A 1 106 ? 25.540 -36.211 -0.004 1.00 27.39 106 ASP A N 1
ATOM 831 C CA . ASP A 1 106 ? 25.268 -36.541 1.409 1.00 27.39 106 ASP A CA 1
ATOM 832 C C . ASP A 1 106 ? 24.020 -35.848 1.992 1.00 27.39 106 ASP A C 1
ATOM 834 O O . ASP A 1 106 ? 23.665 -36.080 3.143 1.00 27.39 106 ASP A O 1
ATOM 838 N N . ALA A 1 107 ? 23.305 -35.041 1.200 1.00 30.72 107 ALA A N 1
ATOM 839 C CA . ALA A 1 107 ? 22.030 -34.430 1.604 1.00 30.72 107 ALA A CA 1
ATOM 840 C C . ALA A 1 107 ? 20.790 -35.222 1.137 1.00 30.72 107 ALA A C 1
ATOM 842 O O . ALA A 1 107 ? 19.667 -34.781 1.352 1.00 30.72 107 ALA A O 1
ATOM 843 N N . ALA A 1 108 ? 20.972 -36.375 0.485 1.00 28.16 108 ALA A N 1
ATOM 844 C CA . ALA A 1 108 ? 19.873 -37.143 -0.107 1.00 28.16 108 ALA A CA 1
ATOM 845 C C . ALA A 1 108 ? 19.334 -38.287 0.776 1.00 28.16 108 ALA A C 1
ATOM 847 O O . ALA A 1 108 ? 18.445 -39.003 0.322 1.00 28.16 108 ALA A O 1
ATOM 848 N N . ASP A 1 109 ? 19.836 -38.471 2.005 1.00 30.36 109 ASP A N 1
ATOM 849 C CA . ASP A 1 109 ? 19.473 -39.634 2.842 1.00 30.36 109 ASP A CA 1
ATOM 850 C C . ASP A 1 109 ? 18.654 -39.304 4.103 1.00 30.36 109 ASP A C 1
ATOM 852 O O . ASP A 1 109 ? 18.298 -40.197 4.867 1.00 30.36 109 ASP A O 1
ATOM 856 N N . ASN A 1 110 ? 18.265 -38.040 4.294 1.00 27.42 110 ASN A N 1
ATOM 857 C CA . ASN A 1 110 ? 17.263 -37.658 5.288 1.00 27.42 110 ASN A CA 1
ATOM 858 C C . ASN A 1 110 ? 16.112 -36.978 4.551 1.00 27.42 110 ASN A C 1
ATOM 860 O O . ASN A 1 110 ? 16.297 -35.904 3.992 1.00 27.42 110 ASN A O 1
ATOM 864 N N . GLY A 1 111 ? 14.950 -37.633 4.512 1.00 30.75 111 GLY A N 1
ATOM 865 C CA . GLY A 1 111 ? 13.733 -37.171 3.837 1.00 30.75 111 GLY A CA 1
ATOM 866 C C . GLY A 1 111 ? 13.090 -35.934 4.469 1.00 30.75 111 GLY A C 1
ATOM 867 O O . GLY A 1 111 ? 11.920 -35.977 4.839 1.00 30.75 111 GLY A O 1
ATOM 868 N N . GLU A 1 112 ? 13.845 -34.848 4.592 1.00 25.38 112 GLU A N 1
ATOM 869 C CA . GLU A 1 112 ? 13.322 -33.500 4.759 1.00 25.38 112 GLU A CA 1
ATOM 870 C C . GLU A 1 112 ? 13.155 -32.898 3.362 1.00 25.38 112 GLU A C 1
ATOM 872 O O . GLU A 1 112 ? 14.129 -32.637 2.654 1.00 25.38 112 GLU A O 1
ATOM 877 N N . ASP A 1 113 ? 11.900 -32.706 2.951 1.00 26.75 113 ASP A N 1
ATOM 878 C CA . ASP A 1 113 ? 11.546 -31.823 1.841 1.00 26.75 113 ASP A CA 1
ATOM 879 C C . ASP A 1 113 ? 11.990 -30.405 2.220 1.00 26.75 113 ASP A C 1
ATOM 881 O O . ASP A 1 113 ? 11.244 -29.620 2.809 1.00 26.75 113 ASP A O 1
ATOM 885 N N . VAL A 1 114 ? 13.244 -30.072 1.916 1.00 29.38 114 VAL A N 1
ATOM 886 C CA . VAL A 1 114 ? 13.727 -28.702 2.022 1.00 29.38 114 VAL A CA 1
ATOM 887 C C . VAL A 1 114 ? 13.121 -27.930 0.856 1.00 29.38 114 VAL A C 1
ATOM 889 O O . VAL A 1 114 ? 13.674 -27.880 -0.245 1.00 29.38 114 VAL A O 1
ATOM 892 N N . ALA A 1 115 ? 11.958 -27.328 1.093 1.00 26.31 115 ALA A N 1
ATOM 893 C CA . ALA A 1 115 ? 11.452 -26.228 0.287 1.00 26.31 115 ALA A CA 1
ATOM 894 C C . ALA A 1 115 ? 12.427 -25.044 0.434 1.00 26.31 115 ALA A C 1
ATOM 896 O O . ALA A 1 115 ? 12.239 -24.136 1.238 1.00 26.31 115 ALA A O 1
ATOM 897 N N . PHE A 1 116 ? 13.536 -25.104 -0.303 1.00 31.02 116 PHE A N 1
ATOM 898 C CA . PHE A 1 116 ? 14.551 -24.061 -0.353 1.00 31.02 116 PHE A CA 1
ATOM 899 C C . PHE A 1 116 ? 13.942 -22.793 -0.961 1.00 31.02 116 PHE A C 1
ATOM 901 O O . PHE A 1 116 ? 13.572 -22.765 -2.136 1.00 31.02 116 PHE A O 1
ATOM 908 N N . HIS A 1 117 ? 13.888 -21.718 -0.174 1.00 32.84 117 HIS A N 1
ATOM 909 C CA . HIS A 1 117 ? 13.698 -20.358 -0.671 1.00 32.84 117 HIS A CA 1
ATOM 910 C C . HIS A 1 117 ? 14.913 -19.954 -1.526 1.00 32.84 117 HIS A C 1
ATOM 912 O O . HIS A 1 117 ? 15.854 -19.331 -1.041 1.00 32.84 117 HIS A O 1
ATOM 918 N N . MET A 1 118 ? 14.917 -20.326 -2.809 1.00 36.94 118 MET A N 1
ATOM 919 C CA . MET A 1 118 ? 15.915 -19.849 -3.768 1.00 36.94 118 MET A CA 1
ATOM 920 C C . MET A 1 118 ? 15.732 -18.339 -3.963 1.00 36.94 118 MET A C 1
ATOM 922 O O . MET A 1 118 ? 14.775 -17.883 -4.587 1.00 36.94 118 MET A O 1
ATOM 926 N N . ASN A 1 119 ? 16.657 -17.554 -3.411 1.00 45.09 119 ASN A N 1
ATOM 927 C CA . ASN A 1 119 ? 16.685 -16.101 -3.553 1.00 45.09 119 ASN A CA 1
ATOM 928 C C . ASN A 1 119 ? 16.682 -15.687 -5.044 1.00 45.09 119 ASN A C 1
ATOM 930 O O . ASN A 1 119 ? 17.534 -16.120 -5.822 1.00 45.09 119 ASN A O 1
ATOM 934 N N . SER A 1 120 ? 15.773 -14.786 -5.434 1.00 54.38 120 SER A N 1
ATOM 935 C CA . SER A 1 120 ? 15.566 -14.278 -6.810 1.00 54.38 120 SER A CA 1
ATOM 936 C C . SER A 1 120 ? 16.713 -13.431 -7.399 1.00 54.38 120 SER A C 1
ATOM 938 O O . SER A 1 120 ? 16.549 -12.806 -8.449 1.00 54.38 120 SER A O 1
ATOM 940 N N . TYR A 1 121 ? 17.885 -13.386 -6.757 1.00 65.06 121 TYR A N 1
ATOM 941 C CA . TYR A 1 121 ? 18.939 -12.406 -7.033 1.00 65.06 121 TYR A CA 1
ATOM 942 C C . TYR A 1 121 ? 20.273 -13.060 -7.380 1.00 65.06 121 TYR A C 1
ATOM 944 O O . TYR A 1 121 ? 20.758 -13.944 -6.678 1.00 65.06 121 TYR A O 1
ATOM 952 N N . VAL A 1 122 ? 20.920 -12.566 -8.440 1.00 76.75 122 VAL A N 1
ATOM 953 C CA . VAL A 1 122 ? 22.256 -13.025 -8.842 1.00 76.75 122 VAL A CA 1
ATOM 954 C C . VAL A 1 122 ? 23.295 -12.008 -8.409 1.00 76.75 122 VAL A C 1
ATOM 956 O O . VAL A 1 122 ? 23.307 -10.882 -8.892 1.00 76.75 122 VAL A O 1
ATOM 959 N N . GLN A 1 123 ? 24.200 -12.398 -7.519 1.00 80.06 123 GLN A N 1
ATOM 960 C CA . GLN A 1 123 ? 25.244 -11.502 -7.027 1.00 80.06 123 GLN A CA 1
ATOM 961 C C . GLN A 1 123 ? 26.432 -11.438 -7.990 1.00 80.06 123 GLN A C 1
ATOM 963 O O . GLN A 1 123 ? 26.880 -12.459 -8.517 1.00 80.06 123 GLN A O 1
ATOM 968 N N . VAL A 1 124 ? 26.979 -10.242 -8.193 1.00 79.69 124 VAL A N 1
ATOM 969 C CA . VAL A 1 124 ? 28.149 -9.980 -9.041 1.00 79.69 124 VAL A CA 1
ATOM 970 C C . VAL A 1 124 ? 29.117 -9.070 -8.303 1.00 79.69 124 VAL A C 1
ATOM 972 O O . VAL A 1 124 ? 28.718 -8.106 -7.651 1.00 79.69 124 VAL A O 1
ATOM 975 N N . ASN A 1 125 ? 30.410 -9.371 -8.403 1.00 81.38 125 ASN A N 1
ATOM 976 C CA . ASN A 1 125 ? 31.430 -8.535 -7.787 1.00 81.38 125 ASN A CA 1
ATOM 977 C C . ASN A 1 125 ? 31.437 -7.147 -8.466 1.00 81.38 125 ASN A C 1
ATOM 979 O O . ASN A 1 125 ? 31.445 -7.101 -9.700 1.00 81.38 125 ASN A O 1
ATOM 983 N N . PRO A 1 126 ? 31.500 -6.024 -7.726 1.00 80.12 126 PRO A N 1
ATOM 984 C CA . PRO A 1 126 ? 31.544 -4.686 -8.322 1.00 80.12 126 PRO A CA 1
ATOM 985 C C . PRO A 1 126 ? 32.654 -4.504 -9.373 1.00 80.12 126 PRO A C 1
ATOM 987 O O . PRO A 1 126 ? 32.491 -3.769 -10.344 1.00 80.12 126 PRO A O 1
ATOM 990 N N . GLN A 1 127 ? 33.778 -5.216 -9.237 1.00 84.69 127 GLN A N 1
ATOM 991 C CA . GLN A 1 127 ? 34.878 -5.173 -10.213 1.00 84.69 127 GLN A CA 1
ATOM 992 C C . GLN A 1 127 ? 34.517 -5.823 -11.562 1.00 84.69 127 GLN A C 1
ATOM 994 O O . GLN A 1 127 ? 35.070 -5.449 -12.600 1.00 84.69 127 GLN A O 1
ATOM 999 N N . ASP A 1 128 ? 33.577 -6.769 -11.557 1.00 86.69 128 ASP A N 1
ATOM 1000 C CA . ASP A 1 128 ? 33.155 -7.543 -12.724 1.00 86.69 128 ASP A CA 1
ATOM 1001 C C . ASP A 1 128 ? 31.947 -6.928 -13.454 1.00 86.69 128 ASP A C 1
ATOM 1003 O O . ASP A 1 128 ? 31.644 -7.336 -14.579 1.00 86.69 128 ASP A O 1
ATOM 1007 N N . GLU A 1 129 ? 31.298 -5.909 -12.878 1.00 85.25 129 GLU A N 1
ATOM 1008 C CA . GLU A 1 129 ? 30.103 -5.236 -13.416 1.00 85.25 129 GLU A CA 1
ATOM 1009 C C . GLU A 1 129 ? 30.235 -4.904 -14.911 1.00 85.25 129 GLU A C 1
ATOM 1011 O O . GLU A 1 129 ? 29.410 -5.291 -15.745 1.00 85.25 129 GLU A O 1
ATOM 1016 N N . LYS A 1 130 ? 31.334 -4.231 -15.281 1.00 87.50 130 LYS A N 1
ATOM 1017 C CA . LYS A 1 130 ? 31.584 -3.785 -16.660 1.00 87.50 130 LYS A CA 1
ATOM 1018 C C . LYS A 1 130 ? 31.741 -4.953 -17.628 1.00 87.50 130 LYS A C 1
ATOM 1020 O O . LYS A 1 130 ? 31.347 -4.835 -18.790 1.00 87.50 130 LYS A O 1
ATOM 1025 N N . ILE A 1 131 ? 32.338 -6.059 -17.184 1.00 91.44 131 ILE A N 1
ATOM 1026 C CA . ILE A 1 131 ? 32.519 -7.255 -18.015 1.00 91.44 131 ILE A CA 1
ATOM 1027 C C . ILE A 1 131 ? 31.178 -7.971 -18.171 1.00 91.44 131 ILE A C 1
ATOM 1029 O O . ILE A 1 131 ? 30.795 -8.280 -19.300 1.00 91.44 131 ILE A O 1
ATOM 1033 N N . VAL A 1 132 ? 30.429 -8.153 -17.081 1.00 90.06 132 VAL A N 1
ATOM 1034 C CA . VAL A 1 132 ? 29.095 -8.769 -17.099 1.00 90.06 132 VAL A CA 1
ATOM 1035 C C . VAL A 1 132 ? 28.140 -7.987 -18.004 1.00 90.06 132 VAL A C 1
ATOM 1037 O O . VAL A 1 132 ? 27.541 -8.579 -18.904 1.00 90.06 132 VAL A O 1
ATOM 1040 N N . MET A 1 133 ? 28.073 -6.655 -17.887 1.00 89.75 133 MET A N 1
ATOM 1041 C CA . MET A 1 133 ? 27.240 -5.842 -18.785 1.00 89.75 133 MET A CA 1
ATOM 1042 C C . MET A 1 133 ? 27.692 -5.918 -20.244 1.00 89.75 133 MET A C 1
ATOM 1044 O O . MET A 1 133 ? 26.853 -5.931 -21.145 1.00 89.75 133 MET A O 1
ATOM 1048 N N . ARG A 1 134 ? 29.001 -5.979 -20.527 1.00 91.38 134 ARG A N 1
ATOM 1049 C CA . ARG A 1 134 ? 29.497 -6.166 -21.904 1.00 91.38 134 ARG A CA 1
ATOM 1050 C C . ARG A 1 134 ? 29.065 -7.510 -22.484 1.00 91.38 134 ARG A C 1
ATOM 1052 O O . ARG A 1 134 ? 28.640 -7.553 -23.636 1.00 91.38 134 ARG A O 1
ATOM 1059 N N . LEU A 1 135 ? 29.131 -8.577 -21.694 1.00 93.31 135 LEU A N 1
ATOM 1060 C CA . LEU A 1 135 ? 28.691 -9.913 -22.096 1.00 93.31 135 LEU A CA 1
ATOM 1061 C C . LEU A 1 135 ? 27.178 -9.967 -22.347 1.00 93.31 135 LEU A C 1
ATOM 1063 O O . LEU A 1 135 ? 26.751 -10.481 -23.379 1.00 93.31 135 LEU A O 1
ATOM 1067 N N . LEU A 1 136 ? 26.368 -9.368 -21.472 1.00 91.81 136 LEU A N 1
ATOM 1068 C CA . LEU A 1 136 ? 24.912 -9.286 -21.644 1.00 91.81 136 LEU A CA 1
ATOM 1069 C C . LEU A 1 136 ? 24.509 -8.415 -22.846 1.00 91.81 136 LEU A C 1
ATOM 1071 O O . LEU A 1 136 ? 23.562 -8.747 -23.564 1.00 91.81 136 LEU A O 1
ATOM 1075 N N . ASN A 1 137 ? 25.251 -7.336 -23.120 1.00 91.38 137 ASN A N 1
ATOM 1076 C CA . ASN A 1 137 ? 25.069 -6.530 -24.329 1.00 91.38 137 ASN A CA 1
ATOM 1077 C C . ASN A 1 137 ? 25.424 -7.318 -25.596 1.00 91.38 137 ASN A C 1
ATOM 1079 O O . ASN A 1 137 ? 24.653 -7.284 -26.553 1.00 91.38 137 ASN A O 1
ATOM 1083 N N . LEU A 1 138 ? 26.522 -8.083 -25.593 1.00 93.25 138 LEU A N 1
ATOM 1084 C CA . LEU A 1 138 ? 26.869 -8.966 -26.711 1.00 93.25 138 LEU A CA 1
ATOM 1085 C C . LEU A 1 138 ? 25.798 -10.049 -26.916 1.00 93.25 138 LEU A C 1
ATOM 1087 O O . LEU A 1 138 ? 25.388 -10.304 -28.047 1.00 93.25 138 LEU A O 1
ATOM 1091 N N . ALA A 1 139 ? 25.291 -10.648 -25.835 1.00 92.00 139 ALA A N 1
ATOM 1092 C CA . ALA A 1 139 ? 24.190 -11.606 -25.901 1.00 92.00 139 ALA A CA 1
ATOM 1093 C C . ALA A 1 139 ? 22.923 -10.985 -26.512 1.00 92.00 139 ALA A C 1
ATOM 1095 O O . ALA A 1 139 ? 22.240 -11.640 -27.299 1.00 92.00 139 ALA A O 1
ATOM 1096 N N . ARG A 1 140 ? 22.641 -9.711 -26.205 1.00 91.75 140 ARG A N 1
ATOM 1097 C CA . ARG A 1 140 ? 21.542 -8.944 -26.809 1.00 91.75 140 ARG A CA 1
ATOM 1098 C C . ARG A 1 140 ? 21.757 -8.726 -28.305 1.00 91.75 140 ARG A C 1
ATOM 1100 O O . ARG A 1 140 ? 20.855 -8.988 -29.091 1.00 91.75 140 ARG A O 1
ATOM 1107 N N . GLU A 1 141 ? 22.942 -8.264 -28.702 1.00 93.31 141 GLU A N 1
ATOM 1108 C CA . GLU A 1 141 ? 23.309 -8.022 -30.109 1.00 93.31 141 GLU A CA 1
ATOM 1109 C C . GLU A 1 141 ? 23.221 -9.294 -30.955 1.00 93.31 141 GLU A C 1
ATOM 1111 O O . GLU A 1 141 ? 22.820 -9.250 -32.116 1.00 93.31 141 GLU A O 1
ATOM 1116 N N . LYS A 1 142 ? 23.575 -10.435 -30.359 1.00 94.00 142 LYS A N 1
ATOM 1117 C CA . LYS A 1 142 ? 23.490 -11.760 -30.976 1.00 94.00 142 LYS A CA 1
ATOM 1118 C C . LYS A 1 142 ? 22.130 -12.440 -30.794 1.00 94.00 142 LYS A C 1
ATOM 1120 O O . LYS A 1 142 ? 21.983 -13.570 -31.244 1.00 94.00 142 LYS A O 1
ATOM 1125 N N . GLN A 1 143 ? 21.156 -11.773 -30.167 1.00 92.12 143 GLN A N 1
ATOM 1126 C CA . GLN A 1 143 ? 19.803 -12.291 -29.924 1.00 92.12 143 GLN A CA 1
ATOM 1127 C C . GLN A 1 143 ? 19.792 -13.671 -29.233 1.00 92.12 143 GLN A C 1
ATOM 1129 O O . GLN A 1 143 ? 19.003 -14.549 -29.571 1.00 92.12 143 GLN A O 1
ATOM 1134 N N . LEU A 1 144 ? 20.684 -13.887 -28.259 1.00 92.44 144 LEU A N 1
ATOM 1135 C CA . LEU A 1 144 ? 20.846 -15.187 -27.579 1.00 92.44 144 LEU A CA 1
ATOM 1136 C C . LEU A 1 144 ? 19.764 -15.474 -26.526 1.00 92.44 144 LEU A C 1
ATOM 1138 O O . LEU A 1 144 ? 19.689 -16.583 -25.991 1.00 92.44 144 LEU A O 1
ATOM 1142 N N . TYR A 1 145 ? 18.926 -14.480 -26.251 1.00 91.44 145 TYR A N 1
ATOM 1143 C CA . TYR A 1 145 ? 17.730 -14.553 -25.424 1.00 91.44 145 TYR A CA 1
ATOM 1144 C C . TYR A 1 145 ? 16.618 -13.713 -26.054 1.00 91.44 145 TYR A C 1
ATOM 1146 O O . TYR A 1 145 ? 16.868 -12.904 -26.953 1.00 91.44 145 TYR A O 1
ATOM 1154 N N . ASP A 1 146 ? 15.389 -13.876 -25.563 1.00 89.94 146 ASP A N 1
ATOM 1155 C CA . ASP A 1 146 ? 14.261 -13.061 -26.003 1.00 89.94 146 ASP A CA 1
ATOM 1156 C C . ASP A 1 146 ? 14.402 -11.616 -25.500 1.00 89.94 146 ASP A C 1
ATOM 1158 O O . ASP A 1 146 ? 13.964 -11.252 -24.410 1.00 89.94 146 ASP A O 1
ATOM 1162 N N . THR A 1 147 ? 15.027 -10.776 -26.323 1.00 87.50 147 THR A N 1
ATOM 1163 C CA . THR A 1 147 ? 15.210 -9.343 -26.052 1.00 87.50 147 THR A CA 1
ATOM 1164 C C . THR A 1 147 ? 13.900 -8.557 -26.092 1.00 87.50 147 THR A C 1
ATOM 1166 O O . THR A 1 147 ? 13.858 -7.419 -25.620 1.00 87.50 147 THR A O 1
ATOM 1169 N N . SER A 1 148 ? 12.818 -9.130 -26.635 1.00 86.75 148 SER A N 1
ATOM 1170 C CA . SER A 1 148 ? 11.480 -8.535 -26.585 1.00 86.75 148 SER A CA 1
ATOM 1171 C C . SER A 1 148 ? 10.830 -8.742 -25.215 1.00 86.75 148 SER A C 1
ATOM 1173 O O . SER A 1 148 ? 10.051 -7.886 -24.792 1.00 86.75 148 SER A O 1
ATOM 1175 N N . ARG A 1 149 ? 11.245 -9.785 -24.486 1.00 89.69 149 ARG A N 1
ATOM 1176 C CA . ARG A 1 149 ? 10.767 -10.133 -23.148 1.00 89.69 149 ARG A CA 1
ATOM 1177 C C . ARG A 1 149 ? 11.681 -9.671 -22.019 1.00 89.69 149 ARG A C 1
ATOM 1179 O O . ARG A 1 149 ? 11.195 -9.014 -21.110 1.00 89.69 149 ARG A O 1
ATOM 1186 N N . TYR A 1 150 ? 12.986 -9.918 -22.089 1.00 89.31 150 TYR A N 1
ATOM 1187 C CA . TYR A 1 150 ? 13.885 -9.692 -20.953 1.00 89.31 150 TYR A CA 1
ATOM 1188 C C . TYR A 1 150 ? 14.759 -8.439 -21.087 1.00 89.31 150 TYR A C 1
ATOM 1190 O O . TYR A 1 150 ? 15.233 -8.105 -22.177 1.00 89.31 150 TYR A O 1
ATOM 1198 N N . ILE A 1 151 ? 14.994 -7.758 -19.962 1.00 87.06 151 ILE A N 1
ATOM 1199 C CA . ILE A 1 151 ? 16.030 -6.724 -19.790 1.00 87.06 151 ILE A CA 1
ATOM 1200 C C . ILE A 1 151 ? 16.902 -7.124 -18.602 1.00 87.06 151 ILE A C 1
ATOM 1202 O O . ILE A 1 151 ? 16.377 -7.557 -17.584 1.00 87.06 151 ILE A O 1
ATOM 1206 N N . PHE A 1 152 ? 18.215 -6.939 -18.719 1.00 86.94 152 PHE A N 1
ATOM 1207 C CA . PHE A 1 152 ? 19.148 -7.148 -17.615 1.00 86.94 152 PHE A CA 1
ATOM 1208 C C . PHE A 1 152 ? 19.762 -5.829 -17.158 1.00 86.94 152 PHE A C 1
ATOM 1210 O O . PHE A 1 152 ? 20.053 -4.957 -17.984 1.00 86.94 152 PHE A O 1
ATOM 1217 N N . GLY A 1 153 ? 20.011 -5.713 -15.860 1.00 80.69 153 GLY A N 1
ATOM 1218 C CA . GLY A 1 153 ? 20.772 -4.614 -15.283 1.00 80.69 153 GLY A CA 1
ATOM 1219 C C . GLY A 1 153 ? 21.064 -4.848 -13.808 1.00 80.69 153 GLY A C 1
ATOM 1220 O O . GLY A 1 153 ? 20.588 -5.821 -13.226 1.00 80.69 153 GLY A O 1
ATOM 1221 N N . PHE A 1 154 ? 21.863 -3.960 -13.228 1.00 78.75 154 PHE A N 1
ATOM 1222 C CA . PHE A 1 154 ? 22.208 -4.016 -11.816 1.00 78.75 154 PHE A CA 1
ATOM 1223 C C . PHE A 1 154 ? 21.226 -3.201 -10.975 1.00 78.75 154 PHE A C 1
ATOM 1225 O O . PHE A 1 154 ? 20.913 -2.061 -11.317 1.00 78.75 154 PHE A O 1
ATOM 1232 N N . GLY A 1 155 ? 20.728 -3.814 -9.906 1.00 66.81 155 GLY A N 1
ATOM 1233 C CA . GLY A 1 155 ? 19.969 -3.170 -8.847 1.00 66.81 155 GLY A CA 1
ATOM 1234 C C . GLY A 1 155 ? 20.860 -2.664 -7.718 1.00 66.81 155 GLY A C 1
ATOM 1235 O O . GLY A 1 155 ? 22.025 -3.052 -7.601 1.00 66.81 155 GLY A O 1
ATOM 1236 N N . ILE A 1 156 ? 20.299 -1.785 -6.887 1.00 57.94 156 ILE A N 1
ATOM 1237 C CA . ILE A 1 156 ? 20.971 -1.245 -5.702 1.00 57.94 156 ILE A CA 1
ATOM 1238 C C . ILE A 1 156 ? 20.737 -2.204 -4.544 1.00 57.94 156 ILE A C 1
ATOM 1240 O O . ILE A 1 156 ? 19.607 -2.605 -4.287 1.00 57.94 156 ILE A O 1
ATOM 1244 N N . ASN A 1 157 ? 21.813 -2.563 -3.853 1.00 55.16 157 ASN A N 1
ATOM 1245 C CA . ASN A 1 157 ? 21.766 -3.424 -2.685 1.00 55.16 157 ASN A CA 1
ATOM 1246 C C . ASN A 1 157 ? 21.831 -2.552 -1.420 1.00 55.16 157 ASN A C 1
ATOM 1248 O O . ASN A 1 157 ? 22.890 -2.013 -1.117 1.00 55.16 157 ASN A O 1
ATOM 1252 N N . GLU A 1 158 ? 20.717 -2.382 -0.695 1.00 47.44 158 GLU A N 1
ATOM 1253 C CA . GLU A 1 158 ? 20.717 -1.655 0.594 1.00 47.44 158 GLU A CA 1
ATOM 1254 C C . GLU A 1 158 ? 21.380 -2.460 1.733 1.00 47.44 158 GLU A C 1
ATOM 1256 O O . GLU A 1 158 ? 21.624 -1.910 2.804 1.00 47.44 158 GLU A O 1
ATOM 1261 N N . LEU A 1 159 ? 21.638 -3.760 1.532 1.00 44.44 159 LEU A N 1
ATOM 1262 C CA . LEU A 1 159 ? 21.980 -4.708 2.600 1.00 44.44 159 LEU A CA 1
ATOM 1263 C C . LEU A 1 159 ? 23.392 -5.304 2.493 1.00 44.44 159 LEU A C 1
ATOM 1265 O O . LEU A 1 159 ? 23.859 -5.906 3.458 1.00 44.44 159 LEU A O 1
ATOM 1269 N N . MET A 1 160 ? 24.086 -5.157 1.358 1.00 49.47 160 MET A N 1
ATOM 1270 C CA . MET A 1 160 ? 25.463 -5.643 1.208 1.00 49.47 160 MET A CA 1
ATOM 1271 C C . MET A 1 160 ? 26.353 -4.591 0.550 1.00 49.47 160 MET A C 1
ATOM 1273 O O . MET A 1 160 ? 26.256 -4.347 -0.650 1.00 49.47 160 MET A O 1
ATOM 1277 N N . ASP A 1 161 ? 27.285 -4.044 1.328 1.00 53.75 161 ASP A N 1
ATOM 1278 C CA . ASP A 1 161 ? 28.257 -3.048 0.860 1.00 53.75 161 ASP A CA 1
ATOM 1279 C C . ASP A 1 161 ? 29.267 -3.607 -0.174 1.00 53.75 161 ASP A C 1
ATOM 1281 O O . ASP A 1 161 ? 29.967 -2.838 -0.833 1.00 53.75 161 ASP A O 1
ATOM 1285 N N . ASP A 1 162 ? 29.329 -4.934 -0.368 1.00 65.00 162 ASP A N 1
ATOM 1286 C CA . ASP A 1 162 ? 30.405 -5.599 -1.123 1.00 65.00 162 ASP A CA 1
ATOM 1287 C C . ASP A 1 162 ? 29.986 -6.256 -2.465 1.00 65.00 162 ASP A C 1
ATOM 1289 O O . ASP A 1 162 ? 30.864 -6.663 -3.233 1.00 65.00 162 ASP A O 1
ATOM 1293 N N . TRP A 1 163 ? 28.685 -6.377 -2.786 1.00 72.00 163 TRP A N 1
ATOM 1294 C CA . TRP A 1 163 ? 28.196 -7.103 -3.981 1.00 72.00 163 TRP A CA 1
ATOM 1295 C C . TRP A 1 163 ? 27.028 -6.410 -4.700 1.00 72.00 163 TRP A C 1
ATOM 1297 O O . TRP A 1 163 ? 26.062 -5.978 -4.073 1.00 72.00 163 TRP A O 1
ATOM 1307 N N . LEU A 1 164 ? 27.083 -6.382 -6.038 1.00 75.25 164 LEU A N 1
ATOM 1308 C CA . LEU A 1 164 ? 26.000 -5.890 -6.897 1.00 75.25 164 LEU A CA 1
ATOM 1309 C C . LEU A 1 164 ? 24.964 -6.986 -7.159 1.00 75.25 164 LEU A C 1
ATOM 1311 O O . LEU A 1 164 ? 25.324 -8.151 -7.328 1.00 75.25 164 LEU A O 1
ATOM 1315 N N . ILE A 1 165 ? 23.691 -6.609 -7.280 1.00 78.75 165 ILE A N 1
ATOM 1316 C CA . ILE A 1 165 ? 22.605 -7.536 -7.619 1.00 78.75 165 ILE A CA 1
ATOM 1317 C C . ILE A 1 165 ? 22.274 -7.409 -9.108 1.00 78.75 165 ILE A C 1
ATOM 1319 O O . ILE A 1 165 ? 21.818 -6.365 -9.559 1.00 78.75 165 ILE A O 1
ATOM 1323 N N . LEU A 1 166 ? 22.500 -8.464 -9.888 1.00 82.38 166 LEU A N 1
ATOM 1324 C CA . LEU A 1 166 ? 22.049 -8.578 -11.272 1.00 82.38 166 LEU A CA 1
ATOM 1325 C C . LEU A 1 166 ? 20.582 -9.019 -11.300 1.00 82.38 166 LEU A C 1
ATOM 1327 O O . LEU A 1 166 ? 20.240 -10.120 -10.864 1.00 82.38 166 LEU A O 1
ATOM 1331 N N . CYS A 1 167 ? 19.737 -8.185 -11.895 1.00 81.06 167 CYS A N 1
ATOM 1332 C CA . CYS A 1 167 ? 18.316 -8.443 -12.080 1.00 81.06 167 CYS A CA 1
ATOM 1333 C C . CYS A 1 167 ? 18.010 -8.773 -13.544 1.00 81.06 167 CYS A C 1
ATOM 1335 O O . CYS A 1 167 ? 18.531 -8.140 -14.470 1.00 81.06 167 CYS A O 1
ATOM 1337 N N . ALA A 1 168 ? 17.103 -9.727 -13.750 1.00 84.81 168 ALA A N 1
ATOM 1338 C CA . ALA A 1 168 ? 16.426 -9.949 -15.021 1.00 84.81 168 ALA A CA 1
ATOM 1339 C C . ALA A 1 168 ? 14.978 -9.471 -14.886 1.00 84.81 168 ALA A C 1
ATOM 1341 O O . ALA A 1 168 ? 14.279 -9.893 -13.974 1.00 84.81 168 ALA A O 1
ATOM 1342 N N . LEU A 1 169 ? 14.519 -8.597 -15.775 1.00 85.88 169 LEU A N 1
ATOM 1343 C CA . LEU A 1 169 ? 13.169 -8.033 -15.754 1.00 85.88 169 LEU A CA 1
ATOM 1344 C C . LEU A 1 169 ? 12.299 -8.645 -16.847 1.00 85.88 169 LEU A C 1
ATOM 1346 O O . LEU A 1 169 ? 12.753 -8.742 -17.989 1.00 85.88 169 LEU A O 1
ATOM 1350 N N . ASP A 1 170 ? 11.048 -8.988 -16.529 1.00 87.00 170 ASP A N 1
ATOM 1351 C CA . ASP A 1 170 ? 10.085 -9.529 -17.499 1.00 87.00 170 ASP A CA 1
ATOM 1352 C C . ASP A 1 170 ? 9.135 -8.438 -18.022 1.00 87.00 170 ASP A C 1
ATOM 1354 O O . ASP A 1 170 ? 8.172 -8.040 -17.362 1.00 87.00 170 ASP A O 1
ATOM 1358 N N . LYS A 1 171 ? 9.381 -7.975 -19.252 1.00 88.56 171 LYS A N 1
ATOM 1359 C CA . LYS A 1 171 ? 8.547 -6.977 -19.942 1.00 88.56 171 LYS A CA 1
ATOM 1360 C C . LYS A 1 171 ? 7.191 -7.498 -20.389 1.00 88.56 171 LYS A C 1
ATOM 1362 O O . LYS A 1 171 ? 6.308 -6.690 -20.666 1.00 88.56 171 LYS A O 1
ATOM 1367 N N . GLN A 1 172 ? 7.054 -8.811 -20.536 1.00 88.06 172 GLN A N 1
ATOM 1368 C CA . GLN A 1 172 ? 5.819 -9.452 -20.991 1.00 88.06 172 GLN A CA 1
ATOM 1369 C C . GLN A 1 172 ? 5.041 -10.073 -19.835 1.00 88.06 172 GLN A C 1
ATOM 1371 O O . GLN A 1 172 ? 4.018 -10.715 -20.066 1.00 88.06 172 GLN A O 1
ATOM 1376 N N . SER A 1 173 ? 5.495 -9.869 -18.594 1.00 83.56 173 SER A N 1
ATOM 1377 C CA . SER A 1 173 ? 4.695 -10.204 -17.426 1.00 83.56 173 SER A CA 1
ATOM 1378 C C . SER A 1 173 ? 3.305 -9.571 -17.567 1.00 83.56 173 SER A C 1
ATOM 1380 O O . SER A 1 173 ? 3.216 -8.389 -17.910 1.00 83.56 173 SER A O 1
ATOM 1382 N N . PRO A 1 174 ? 2.214 -10.298 -17.265 1.00 76.81 174 PRO A N 1
ATOM 1383 C CA . PRO A 1 174 ? 0.865 -9.727 -17.284 1.00 76.81 174 PRO A CA 1
ATOM 1384 C C . PRO A 1 174 ? 0.714 -8.543 -16.315 1.00 76.81 174 PRO A C 1
ATOM 1386 O O . PRO A 1 174 ? -0.206 -7.741 -16.454 1.00 76.81 174 PRO A O 1
ATOM 1389 N N . TYR A 1 175 ? 1.637 -8.412 -15.360 1.00 77.06 175 TYR A N 1
ATOM 1390 C CA . TYR A 1 175 ? 1.681 -7.325 -14.389 1.00 77.06 175 TYR A CA 1
ATOM 1391 C C . TYR A 1 175 ? 2.607 -6.170 -14.811 1.00 77.06 175 TYR A C 1
ATOM 1393 O O . TYR A 1 175 ? 2.612 -5.126 -14.165 1.00 77.06 175 TYR A O 1
ATOM 1401 N N . ALA A 1 176 ? 3.387 -6.322 -15.887 1.00 85.56 176 ALA A N 1
ATOM 1402 C CA . ALA A 1 176 ? 4.290 -5.281 -16.364 1.00 85.56 176 ALA A CA 1
ATOM 1403 C C . ALA A 1 176 ? 3.532 -4.001 -16.745 1.00 85.56 176 ALA A C 1
ATOM 1405 O O . ALA A 1 176 ? 2.521 -4.012 -17.453 1.00 85.56 176 ALA A O 1
ATOM 1406 N N . MET A 1 177 ? 4.081 -2.860 -16.344 1.00 89.50 177 MET A N 1
ATOM 1407 C CA . MET A 1 177 ? 3.632 -1.552 -16.796 1.00 89.50 177 MET A CA 1
ATOM 1408 C C . MET A 1 177 ? 4.582 -1.057 -17.881 1.00 89.50 177 MET A C 1
ATOM 1410 O O . MET A 1 177 ? 5.538 -0.337 -17.613 1.00 89.50 177 MET A O 1
ATOM 1414 N N . THR A 1 178 ? 4.319 -1.426 -19.133 1.00 87.00 178 THR A N 1
ATOM 1415 C CA . THR A 1 178 ? 5.159 -1.040 -20.284 1.00 87.00 178 THR A CA 1
ATOM 1416 C C . THR A 1 178 ? 5.175 0.468 -20.541 1.00 87.00 178 THR A C 1
ATOM 1418 O O . THR A 1 178 ? 6.126 0.995 -21.120 1.00 87.00 178 THR A O 1
ATOM 1421 N N . THR A 1 179 ? 4.137 1.177 -20.100 1.00 90.06 179 THR A N 1
ATOM 1422 C CA . THR A 1 179 ? 4.033 2.636 -20.154 1.00 90.06 179 THR A CA 1
ATOM 1423 C C . THR A 1 179 ? 3.315 3.145 -18.913 1.00 90.06 179 THR A C 1
ATOM 1425 O O . THR A 1 179 ? 2.180 2.737 -18.654 1.00 90.06 179 THR A O 1
ATOM 1428 N N . ALA A 1 180 ? 3.964 4.055 -18.194 1.00 91.69 180 ALA A N 1
ATOM 1429 C CA . ALA A 1 180 ? 3.400 4.808 -17.088 1.00 91.69 180 ALA A CA 1
ATOM 1430 C C . ALA A 1 180 ? 3.414 6.305 -17.412 1.00 91.69 180 ALA A C 1
ATOM 1432 O O . ALA A 1 180 ? 4.391 6.844 -17.938 1.00 91.69 180 ALA A O 1
ATOM 1433 N N . SER A 1 181 ? 2.318 6.973 -17.081 1.00 92.88 181 SER A N 1
ATOM 1434 C CA . SER A 1 181 ? 2.106 8.399 -17.291 1.00 92.88 181 SER A CA 1
ATOM 1435 C C . SER A 1 181 ? 2.258 9.161 -15.980 1.00 92.88 181 SER A C 1
ATOM 1437 O O . SER A 1 181 ? 1.913 8.670 -14.903 1.00 92.88 181 SER A O 1
ATOM 1439 N N . PHE A 1 182 ? 2.727 10.404 -16.068 1.00 93.00 182 PHE A N 1
ATOM 1440 C CA . PHE A 1 182 ? 2.939 11.266 -14.910 1.00 93.00 182 PHE A CA 1
ATOM 1441 C C . PHE A 1 182 ? 2.511 12.704 -15.196 1.00 93.00 182 PHE A C 1
ATOM 1443 O O . PHE A 1 182 ? 2.601 13.195 -16.320 1.00 93.00 182 PHE A O 1
ATOM 1450 N N . THR A 1 183 ? 2.020 13.380 -14.162 1.00 93.19 183 THR A N 1
ATOM 1451 C CA . THR A 1 183 ? 1.408 14.714 -14.240 1.00 93.19 183 THR A CA 1
ATOM 1452 C C . THR A 1 183 ? 2.300 15.826 -13.714 1.00 93.19 183 THR A C 1
ATOM 1454 O O . THR A 1 183 ? 2.003 17.005 -13.894 1.00 93.19 183 THR A O 1
ATOM 1457 N N . ALA A 1 184 ? 3.419 15.469 -13.090 1.00 92.06 184 ALA A N 1
ATOM 1458 C CA . ALA A 1 184 ? 4.465 16.408 -12.735 1.00 92.06 184 ALA A CA 1
ATOM 1459 C C . ALA A 1 184 ? 5.814 15.698 -12.663 1.00 92.06 184 ALA A C 1
ATOM 1461 O O . ALA A 1 184 ? 5.891 14.510 -12.351 1.00 92.06 184 ALA A O 1
ATOM 1462 N N . VAL A 1 185 ? 6.878 16.460 -12.890 1.00 92.75 185 VAL A N 1
ATOM 1463 C CA . VAL A 1 185 ? 8.249 16.046 -12.609 1.00 92.75 185 VAL A CA 1
ATOM 1464 C C . VAL A 1 185 ? 8.971 17.194 -11.920 1.00 92.75 185 VAL A C 1
ATOM 1466 O O . VAL A 1 185 ? 8.878 18.351 -12.340 1.00 92.75 185 VAL A O 1
ATOM 1469 N N . ARG A 1 186 ? 9.682 16.874 -10.846 1.00 89.81 186 ARG A N 1
ATOM 1470 C CA . ARG A 1 186 ? 10.542 17.787 -10.112 1.00 89.81 186 ARG A CA 1
ATOM 1471 C C . ARG A 1 186 ? 11.972 17.284 -10.200 1.00 89.81 186 ARG A C 1
ATOM 1473 O O . ARG A 1 186 ? 12.241 16.098 -10.065 1.00 89.81 186 ARG A O 1
ATOM 1480 N N . LYS A 1 187 ? 12.871 18.228 -10.438 1.00 87.12 187 LYS A N 1
ATOM 1481 C CA . LYS A 1 187 ? 14.310 18.029 -10.345 1.00 87.12 187 LYS A CA 1
ATOM 1482 C C . LYS A 1 187 ? 14.740 18.284 -8.906 1.00 87.12 187 LYS A C 1
ATOM 1484 O O . LYS A 1 187 ? 14.414 19.360 -8.393 1.00 87.12 187 LYS A O 1
ATOM 1489 N N . ASP A 1 188 ? 15.489 17.361 -8.321 1.00 83.69 188 ASP A N 1
ATOM 1490 C CA . ASP A 1 188 ? 16.038 17.526 -6.977 1.00 83.69 188 ASP A CA 1
ATOM 1491 C C . ASP A 1 188 ? 17.520 17.914 -7.072 1.00 83.69 188 ASP A C 1
ATOM 1493 O O . ASP A 1 188 ? 17.876 19.022 -6.666 1.00 83.69 188 ASP A O 1
ATOM 1497 N N . GLU A 1 189 ? 18.345 17.121 -7.764 1.00 82.81 189 GLU A N 1
ATOM 1498 C CA . GLU A 1 189 ? 19.769 17.416 -7.972 1.00 82.81 189 GLU A CA 1
ATOM 1499 C C . GLU A 1 189 ? 20.233 17.126 -9.413 1.00 82.81 189 GLU A C 1
ATOM 1501 O O . GLU A 1 189 ? 19.709 16.251 -10.105 1.00 82.81 189 GLU A O 1
ATOM 1506 N N . ILE A 1 190 ? 21.218 17.899 -9.888 1.00 72.31 190 ILE A N 1
ATOM 1507 C CA . ILE A 1 190 ? 22.032 17.556 -11.065 1.00 72.31 190 ILE A CA 1
ATOM 1508 C C . ILE A 1 190 ? 23.490 17.739 -10.671 1.00 72.31 190 ILE A C 1
ATOM 1510 O O . ILE A 1 190 ? 23.895 18.856 -10.343 1.00 72.31 190 ILE A O 1
ATOM 1514 N N . SER A 1 191 ? 24.262 16.667 -10.782 1.00 73.69 191 SER A N 1
ATOM 1515 C CA . SER A 1 191 ? 25.710 16.657 -10.607 1.00 73.69 191 SER A CA 1
ATOM 1516 C C . SER A 1 191 ? 26.394 16.185 -11.892 1.00 73.69 191 SER A C 1
ATOM 1518 O O . SER A 1 191 ? 25.757 15.615 -12.785 1.00 73.69 191 SER A O 1
ATOM 1520 N N . ASP A 1 192 ? 27.698 16.435 -12.014 1.00 69.69 192 ASP A N 1
ATOM 1521 C CA . ASP A 1 192 ? 28.504 15.847 -13.084 1.00 69.69 192 ASP A CA 1
ATOM 1522 C C . ASP A 1 192 ? 28.550 14.326 -12.895 1.00 69.69 192 ASP A C 1
ATOM 1524 O O . ASP A 1 192 ? 29.336 13.802 -12.112 1.00 69.69 192 ASP A O 1
ATOM 1528 N N . GLY A 1 193 ? 27.649 13.629 -13.589 1.00 70.44 193 GLY A N 1
ATOM 1529 C CA . GLY A 1 193 ? 27.512 12.175 -13.540 1.00 70.44 193 GLY A CA 1
ATOM 1530 C C . GLY A 1 193 ? 26.080 11.680 -13.335 1.00 70.44 193 GLY A C 1
ATOM 1531 O O . GLY A 1 193 ? 25.790 10.546 -13.709 1.00 70.44 193 GLY A O 1
ATOM 1532 N N . SER A 1 194 ? 25.157 12.496 -12.802 1.00 81.00 194 SER A N 1
ATOM 1533 C CA . SER A 1 194 ? 23.789 12.026 -12.523 1.00 81.00 194 SER A CA 1
ATOM 1534 C C . SER A 1 194 ? 22.712 13.117 -12.426 1.00 81.00 194 SER A C 1
ATOM 1536 O O . SER A 1 194 ? 22.987 14.298 -12.204 1.00 81.00 194 SER A O 1
ATOM 1538 N N . VAL A 1 195 ? 21.456 12.697 -12.591 1.00 83.19 195 VAL A N 1
ATOM 1539 C CA . VAL A 1 195 ? 20.241 13.466 -12.300 1.00 83.19 195 VAL A CA 1
ATOM 1540 C C . VAL A 1 195 ? 19.379 12.671 -11.334 1.00 83.19 195 VAL A C 1
ATOM 1542 O O . VAL A 1 195 ? 19.052 11.519 -11.616 1.00 83.19 195 VAL A O 1
ATOM 1545 N N . THR A 1 196 ? 18.938 13.310 -10.256 1.00 85.44 196 THR A N 1
ATOM 1546 C CA . THR A 1 196 ? 17.892 12.782 -9.376 1.00 85.44 196 THR A CA 1
ATOM 1547 C C . THR A 1 196 ? 16.663 13.671 -9.416 1.00 85.44 196 THR A C 1
ATOM 1549 O O . THR A 1 196 ? 16.722 14.896 -9.605 1.00 85.44 196 THR A O 1
ATOM 1552 N N . GLY A 1 197 ? 15.507 13.047 -9.253 1.00 85.81 197 GLY A N 1
ATOM 1553 C CA . GLY A 1 197 ? 14.261 13.777 -9.190 1.00 85.81 197 GLY A CA 1
ATOM 1554 C C . GLY A 1 197 ? 13.102 12.917 -8.744 1.00 85.81 197 GLY A C 1
ATOM 1555 O O . GLY A 1 197 ? 13.225 11.721 -8.496 1.00 85.81 197 GLY A O 1
ATOM 1556 N N . THR A 1 198 ? 11.942 13.553 -8.707 1.00 87.75 198 THR A N 1
ATOM 1557 C CA . THR A 1 198 ? 10.687 12.925 -8.322 1.00 87.75 198 THR A CA 1
ATOM 1558 C C . THR A 1 198 ? 9.661 13.147 -9.422 1.00 87.75 198 THR A C 1
ATOM 1560 O O . THR A 1 198 ? 9.466 14.274 -9.885 1.00 87.75 198 THR A O 1
ATOM 1563 N N . LEU A 1 199 ? 8.955 12.098 -9.830 1.00 89.81 199 LEU A N 1
ATOM 1564 C CA . LEU A 1 199 ? 7.791 12.193 -10.708 1.00 89.81 199 LEU A CA 1
ATOM 1565 C C . LEU A 1 199 ? 6.505 11.952 -9.918 1.00 89.81 199 LEU A C 1
ATOM 1567 O O . LEU A 1 199 ? 6.504 11.216 -8.937 1.00 89.81 199 LEU A O 1
ATOM 1571 N N . ARG A 1 200 ? 5.405 12.587 -10.327 1.00 89.56 200 ARG A N 1
ATOM 1572 C CA . ARG A 1 200 ? 4.062 12.313 -9.798 1.00 89.56 200 ARG A CA 1
ATOM 1573 C C . ARG A 1 200 ? 3.276 11.539 -10.843 1.00 89.56 200 ARG A C 1
ATOM 1575 O O . ARG A 1 200 ? 2.866 12.129 -11.840 1.00 89.56 200 ARG A O 1
ATOM 1582 N N . LEU A 1 201 ? 3.080 10.245 -10.625 1.00 90.12 201 LEU A N 1
ATOM 1583 C CA . LEU A 1 201 ? 2.289 9.384 -11.499 1.00 90.12 201 LEU A CA 1
ATOM 1584 C C . LEU A 1 201 ? 0.839 9.878 -11.605 1.00 90.12 201 LEU A C 1
ATOM 1586 O O . LEU A 1 201 ? 0.307 10.519 -10.689 1.00 90.12 201 LEU A O 1
ATOM 1590 N N . THR A 1 202 ? 0.187 9.552 -12.724 1.00 88.56 202 THR A N 1
ATOM 1591 C CA . THR A 1 202 ? -1.280 9.610 -12.786 1.00 88.56 202 THR A CA 1
ATOM 1592 C C . THR A 1 202 ? -1.862 8.682 -11.724 1.00 88.56 202 THR A C 1
ATOM 1594 O O . THR A 1 202 ? -1.218 7.724 -11.297 1.00 88.56 202 THR A O 1
ATOM 159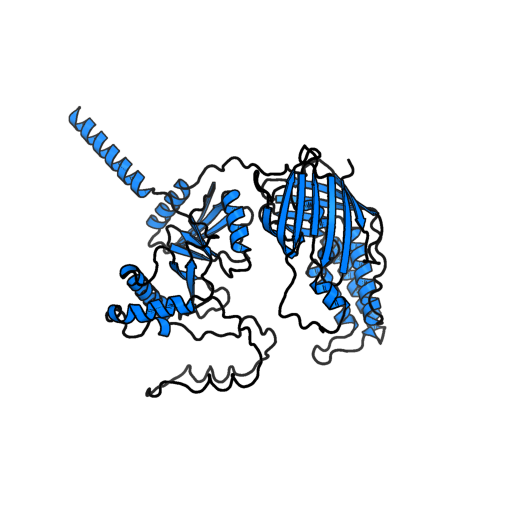7 N N . ARG A 1 203 ? -3.091 8.937 -11.279 1.00 81.50 203 ARG A N 1
ATOM 1598 C CA . ARG A 1 203 ? -3.730 8.098 -10.261 1.00 81.50 203 ARG A CA 1
ATOM 1599 C C . ARG A 1 203 ? -3.867 6.648 -10.720 1.00 81.50 203 ARG A C 1
ATOM 1601 O O . ARG A 1 203 ? -3.574 5.747 -9.945 1.00 81.50 203 ARG A O 1
ATOM 1608 N N . GLN A 1 204 ? -4.259 6.437 -11.974 1.00 82.69 204 GLN A N 1
ATOM 1609 C CA . GLN A 1 204 ? -4.418 5.100 -12.537 1.00 82.69 204 GLN A CA 1
ATOM 1610 C C . GLN A 1 204 ? -3.086 4.341 -12.562 1.00 82.69 204 GLN A C 1
ATOM 1612 O O . GLN A 1 204 ? -3.026 3.195 -12.125 1.00 82.69 204 GLN A O 1
ATOM 1617 N N . ASP A 1 205 ? -2.002 4.975 -13.018 1.00 87.75 205 ASP A N 1
ATOM 1618 C CA . ASP A 1 205 ? -0.696 4.311 -13.044 1.00 87.75 205 ASP A CA 1
ATOM 1619 C C . ASP A 1 205 ? -0.103 4.143 -11.644 1.00 87.75 205 ASP A C 1
ATOM 1621 O O . ASP A 1 205 ? 0.548 3.139 -11.379 1.00 87.75 205 ASP A O 1
ATOM 1625 N N . ALA A 1 206 ? -0.377 5.059 -10.716 1.00 84.94 206 ALA A N 1
ATOM 1626 C CA . ALA A 1 206 ? 0.007 4.891 -9.322 1.00 84.94 206 ALA A CA 1
ATOM 1627 C C . ALA A 1 206 ? -0.707 3.683 -8.683 1.00 84.94 206 ALA A C 1
ATOM 1629 O O . ALA A 1 206 ? -0.045 2.875 -8.040 1.00 84.94 206 ALA A O 1
ATOM 1630 N N . LYS A 1 207 ? -2.016 3.497 -8.932 1.00 80.81 207 LYS A N 1
ATOM 1631 C CA . LYS A 1 207 ? -2.763 2.303 -8.492 1.00 80.81 207 LYS A CA 1
ATOM 1632 C C . LYS A 1 207 ? -2.187 1.029 -9.112 1.00 80.81 207 LYS A C 1
ATOM 1634 O O . LYS A 1 207 ? -1.954 0.057 -8.405 1.00 80.81 207 LYS A O 1
ATOM 1639 N N . ARG A 1 208 ? -1.912 1.032 -10.423 1.00 82.50 208 ARG A N 1
ATOM 1640 C CA . ARG A 1 208 ? -1.283 -0.111 -11.113 1.00 82.50 208 ARG A CA 1
ATOM 1641 C C . ARG A 1 208 ? 0.081 -0.458 -10.521 1.00 82.50 208 ARG A C 1
ATOM 1643 O O . ARG A 1 208 ? 0.365 -1.639 -10.358 1.00 82.50 208 ARG A O 1
ATOM 1650 N N . LEU A 1 209 ? 0.888 0.548 -10.180 1.00 83.19 209 LEU A N 1
ATOM 1651 C CA . LEU A 1 209 ? 2.196 0.340 -9.564 1.00 83.19 209 LEU A CA 1
ATOM 1652 C C . LEU A 1 209 ? 2.064 -0.248 -8.158 1.00 83.19 209 LEU A C 1
ATOM 1654 O O . LEU A 1 209 ? 2.775 -1.196 -7.854 1.00 83.19 209 LEU A O 1
ATOM 1658 N N . VAL A 1 210 ? 1.131 0.250 -7.338 1.00 78.69 210 VAL A N 1
ATOM 1659 C CA . VAL A 1 210 ? 0.834 -0.333 -6.018 1.00 78.69 210 VAL A CA 1
ATOM 1660 C C . VAL A 1 210 ? 0.398 -1.793 -6.161 1.00 78.69 210 VAL A C 1
ATOM 1662 O O . VAL A 1 210 ? 0.981 -2.646 -5.505 1.00 78.69 210 VAL A O 1
ATOM 1665 N N . LYS A 1 211 ? -0.543 -2.112 -7.068 1.00 78.62 211 LYS A N 1
ATOM 1666 C CA . LYS A 1 211 ? -0.977 -3.500 -7.336 1.00 78.62 211 LYS A CA 1
ATOM 1667 C C . LYS A 1 211 ? 0.190 -4.398 -7.781 1.00 78.62 211 LYS A C 1
ATOM 1669 O O . LYS A 1 211 ? 0.273 -5.549 -7.364 1.00 78.62 211 LYS A O 1
ATOM 1674 N N . LEU A 1 212 ? 1.084 -3.881 -8.627 1.00 78.50 212 LEU A N 1
ATOM 1675 C CA . LEU A 1 212 ? 2.271 -4.601 -9.101 1.00 78.50 212 LEU A CA 1
ATOM 1676 C C . LEU A 1 212 ? 3.282 -4.852 -7.973 1.00 78.50 212 LEU A C 1
ATOM 1678 O O . LEU A 1 212 ? 3.775 -5.967 -7.864 1.00 78.50 212 LEU A O 1
ATOM 1682 N N . TYR A 1 213 ? 3.572 -3.838 -7.159 1.00 74.12 213 TYR A N 1
ATOM 1683 C CA . TYR A 1 213 ? 4.502 -3.922 -6.030 1.00 74.12 213 TYR A CA 1
ATOM 1684 C C . TYR A 1 213 ? 4.003 -4.874 -4.941 1.00 74.12 213 TYR A C 1
ATOM 1686 O O . TYR A 1 213 ? 4.773 -5.654 -4.399 1.00 74.12 213 TYR A O 1
ATOM 1694 N N . ASN A 1 214 ? 2.707 -4.833 -4.653 1.00 70.19 214 ASN A N 1
ATOM 1695 C CA . ASN A 1 214 ? 2.112 -5.687 -3.644 1.00 70.19 214 ASN A CA 1
ATOM 1696 C C . ASN A 1 214 ? 2.137 -7.171 -4.096 1.00 70.19 214 ASN A C 1
ATOM 1698 O O . ASN A 1 214 ? 2.367 -8.053 -3.281 1.00 70.19 214 ASN A O 1
ATOM 1702 N N . ASN A 1 215 ? 2.016 -7.480 -5.390 1.00 69.25 215 ASN A N 1
ATOM 1703 C CA . ASN A 1 215 ? 1.893 -8.858 -5.890 1.00 69.25 215 ASN A CA 1
ATOM 1704 C C . ASN A 1 215 ? 2.809 -9.904 -5.184 1.00 69.25 215 ASN A C 1
ATOM 1706 O O . ASN A 1 215 ? 4.024 -9.875 -5.373 1.00 69.25 215 ASN A O 1
ATOM 1710 N N . PRO A 1 216 ? 2.234 -10.896 -4.469 1.00 58.44 216 PRO A N 1
ATOM 1711 C CA . PRO A 1 216 ? 2.989 -11.828 -3.624 1.00 58.44 216 PRO A CA 1
ATOM 1712 C C . PRO A 1 216 ? 3.864 -12.802 -4.422 1.00 58.44 216 PRO A C 1
ATOM 1714 O O . PRO A 1 216 ? 4.702 -13.492 -3.860 1.00 58.44 216 PRO A O 1
ATOM 1717 N N . GLN A 1 217 ? 3.670 -12.888 -5.742 1.00 59.69 217 GLN A N 1
ATOM 1718 C CA . GLN A 1 217 ? 4.480 -13.731 -6.623 1.00 59.69 217 GLN A CA 1
ATOM 1719 C C . GLN A 1 217 ? 5.754 -13.034 -7.120 1.00 59.69 217 GLN A C 1
ATOM 1721 O O . GLN A 1 217 ? 6.422 -13.575 -8.011 1.00 59.69 217 GLN A O 1
ATOM 1726 N N . LYS A 1 218 ? 6.041 -11.806 -6.662 1.00 61.16 218 LYS A N 1
ATOM 1727 C CA . LYS A 1 218 ? 7.159 -10.986 -7.136 1.00 61.16 218 LYS A CA 1
ATOM 1728 C C . LYS A 1 218 ? 7.867 -10.303 -5.979 1.00 61.16 218 LYS A C 1
ATOM 1730 O O . LYS A 1 218 ? 7.259 -9.549 -5.236 1.00 61.16 218 LYS A O 1
ATOM 1735 N N . ASP A 1 219 ? 9.174 -10.523 -5.916 1.00 57.50 219 ASP A N 1
ATOM 1736 C CA . ASP A 1 219 ? 9.992 -9.992 -4.827 1.00 57.50 219 ASP A CA 1
ATOM 1737 C C . ASP A 1 219 ? 10.341 -8.513 -5.036 1.00 57.50 219 ASP A C 1
ATOM 1739 O O . ASP A 1 219 ? 10.378 -7.764 -4.069 1.00 57.50 219 ASP A O 1
ATOM 1743 N N . ASP A 1 220 ? 10.527 -8.083 -6.293 1.00 72.88 220 ASP A N 1
ATOM 1744 C CA . ASP A 1 220 ? 10.977 -6.733 -6.639 1.00 72.88 220 ASP A CA 1
ATOM 1745 C C . ASP A 1 220 ? 10.359 -6.206 -7.946 1.00 72.88 220 ASP A C 1
ATOM 1747 O O . ASP A 1 220 ? 10.151 -6.932 -8.930 1.00 72.88 220 ASP A O 1
ATOM 1751 N N . VAL A 1 221 ? 10.154 -4.887 -7.994 1.00 78.94 221 VAL A N 1
ATOM 1752 C CA . VAL A 1 221 ? 9.698 -4.141 -9.175 1.00 78.94 221 VAL A CA 1
ATOM 1753 C C . VAL A 1 221 ? 10.707 -3.053 -9.491 1.00 78.94 221 VAL A C 1
ATOM 1755 O O . VAL A 1 221 ? 11.071 -2.271 -8.624 1.00 78.94 221 VAL A O 1
ATOM 1758 N N . TYR A 1 222 ? 11.126 -2.945 -10.748 1.00 81.88 222 TYR A N 1
ATOM 1759 C CA . TYR A 1 222 ? 12.102 -1.942 -11.160 1.00 81.88 222 TYR A CA 1
ATOM 1760 C C . TYR A 1 222 ? 11.515 -0.920 -12.118 1.00 81.88 222 TYR A C 1
ATOM 1762 O O . TYR A 1 222 ? 10.775 -1.252 -13.048 1.00 81.88 222 TYR A O 1
ATOM 1770 N N . MET A 1 223 ? 11.937 0.328 -11.934 1.00 85.94 223 MET A N 1
ATOM 1771 C CA . MET A 1 223 ? 11.677 1.410 -12.869 1.00 85.94 223 MET A CA 1
ATOM 1772 C C . MET A 1 223 ? 12.674 1.366 -14.032 1.00 85.94 223 MET A C 1
ATOM 1774 O O . MET A 1 223 ? 13.893 1.293 -13.844 1.00 85.94 223 MET A O 1
ATOM 1778 N N . ALA A 1 224 ? 12.150 1.480 -15.250 1.00 87.00 224 ALA A N 1
ATOM 1779 C CA . ALA A 1 224 ? 12.930 1.659 -16.463 1.00 87.00 224 ALA A CA 1
ATOM 1780 C C . ALA A 1 224 ? 12.578 2.988 -17.143 1.00 87.00 224 ALA A C 1
ATOM 1782 O O . ALA A 1 224 ? 11.406 3.319 -17.332 1.00 87.00 224 ALA A O 1
ATOM 1783 N N . ILE A 1 225 ? 13.612 3.723 -17.551 1.00 87.38 225 ILE A N 1
ATOM 1784 C CA . ILE A 1 225 ? 13.510 4.985 -18.291 1.00 87.38 225 ILE A CA 1
ATOM 1785 C C . ILE A 1 225 ? 14.105 4.772 -19.678 1.00 87.38 225 ILE A C 1
ATOM 1787 O O . ILE A 1 225 ? 15.266 4.387 -19.798 1.00 87.38 225 ILE A O 1
ATOM 1791 N N . ASP A 1 226 ? 13.316 4.971 -20.737 1.00 86.06 226 ASP A N 1
ATOM 1792 C CA . ASP A 1 226 ? 13.712 4.675 -22.123 1.00 86.06 226 ASP A CA 1
ATOM 1793 C C . ASP A 1 226 ? 14.316 3.253 -22.274 1.00 86.06 226 ASP A C 1
ATOM 1795 O O . ASP A 1 226 ? 15.294 3.041 -22.994 1.00 86.06 226 ASP A O 1
ATOM 1799 N N . ASN A 1 227 ? 13.735 2.266 -21.574 1.00 78.38 227 ASN A N 1
ATOM 1800 C CA . ASN A 1 227 ? 14.205 0.872 -21.473 1.00 78.38 227 ASN A CA 1
ATOM 1801 C C . ASN A 1 227 ? 15.586 0.673 -20.821 1.00 78.38 227 ASN A C 1
ATOM 1803 O O . ASN A 1 227 ? 16.189 -0.392 -20.972 1.00 78.38 227 ASN A O 1
ATOM 1807 N N . LYS A 1 228 ? 16.094 1.664 -20.086 1.00 79.50 228 LYS A N 1
ATOM 1808 C CA . LYS A 1 228 ? 17.276 1.517 -19.234 1.00 79.50 228 LYS A CA 1
ATOM 1809 C C . LYS A 1 228 ? 16.847 1.359 -17.785 1.00 79.50 228 LYS A C 1
ATOM 1811 O O . LYS A 1 228 ? 16.101 2.198 -17.279 1.00 79.50 228 LYS A O 1
ATOM 1816 N N . LEU A 1 229 ? 17.348 0.314 -17.135 1.00 76.81 229 LEU A N 1
ATOM 1817 C CA . LEU A 1 229 ? 17.127 0.067 -15.715 1.00 76.81 229 LEU A CA 1
ATOM 1818 C C . LEU A 1 229 ? 17.664 1.230 -14.881 1.00 76.81 229 LEU A C 1
ATOM 1820 O O . LEU A 1 229 ? 18.783 1.665 -15.144 1.00 76.81 229 LEU A O 1
ATOM 1824 N N . GLN A 1 230 ? 16.870 1.732 -13.934 1.00 72.62 230 GLN A N 1
ATOM 1825 C CA . GLN A 1 230 ? 17.290 2.836 -13.068 1.00 72.62 230 GLN A CA 1
ATOM 1826 C C . GLN A 1 230 ? 17.298 2.461 -11.589 1.00 72.62 230 GLN A C 1
ATOM 1828 O O . GLN A 1 230 ? 18.354 2.486 -10.970 1.00 72.62 230 GLN A O 1
ATOM 1833 N N . TRP A 1 231 ? 16.134 2.155 -11.012 1.00 65.75 231 TRP A N 1
ATOM 1834 C CA . TRP A 1 231 ? 15.993 2.085 -9.557 1.00 65.75 231 TRP A CA 1
ATOM 1835 C C . TRP A 1 231 ? 14.977 1.009 -9.146 1.00 65.75 231 TRP A C 1
ATOM 1837 O O . TRP A 1 231 ? 13.935 0.901 -9.814 1.00 65.75 231 TRP A O 1
ATOM 1847 N N . PRO A 1 232 ? 15.251 0.216 -8.092 1.00 67.12 232 PRO A N 1
ATOM 1848 C CA . PRO A 1 232 ? 14.243 -0.648 -7.487 1.00 67.12 232 PRO A CA 1
ATOM 1849 C C . PRO A 1 232 ? 13.150 0.198 -6.833 1.00 67.12 232 PRO A C 1
ATOM 1851 O O . PRO A 1 232 ? 13.424 1.171 -6.139 1.00 67.12 232 PRO A O 1
ATOM 1854 N N . ILE A 1 233 ? 11.894 -0.170 -7.033 1.00 65.38 233 ILE A N 1
ATOM 1855 C CA . ILE A 1 233 ? 10.780 0.356 -6.249 1.00 65.38 233 ILE A CA 1
ATOM 1856 C C . ILE A 1 233 ? 10.642 -0.553 -5.027 1.00 65.38 233 ILE A C 1
ATOM 1858 O O . ILE A 1 233 ? 9.926 -1.549 -5.072 1.00 65.38 233 ILE A O 1
ATOM 1862 N N . ASP A 1 234 ? 11.388 -0.244 -3.966 1.00 53.94 234 ASP A N 1
ATOM 1863 C CA . ASP A 1 234 ? 11.310 -0.969 -2.693 1.00 53.94 234 ASP A CA 1
ATOM 1864 C C . ASP A 1 234 ? 10.114 -0.523 -1.826 1.00 53.94 234 ASP A C 1
ATOM 1866 O O . ASP A 1 234 ? 9.408 0.444 -2.133 1.00 53.94 234 ASP A O 1
ATOM 1870 N N . LYS A 1 235 ? 9.922 -1.212 -0.689 1.00 51.47 235 LYS A N 1
ATOM 1871 C CA . LYS A 1 235 ? 8.836 -0.951 0.270 1.00 51.47 235 LYS A CA 1
ATOM 1872 C C . LYS A 1 235 ? 8.795 0.484 0.808 1.00 51.47 235 LYS A C 1
ATOM 1874 O O . LYS A 1 235 ? 7.725 0.976 1.152 1.00 51.47 235 LYS A O 1
ATOM 1879 N N . LYS A 1 236 ? 9.941 1.165 0.891 1.00 48.50 236 LYS A N 1
ATOM 1880 C CA . LYS A 1 236 ? 10.058 2.556 1.363 1.00 48.50 236 LYS A CA 1
ATOM 1881 C C . LYS A 1 236 ? 9.818 3.565 0.228 1.00 48.50 236 LYS A C 1
ATOM 1883 O O . LYS A 1 236 ? 9.567 4.736 0.505 1.00 48.50 236 LYS A O 1
ATOM 1888 N N . ASN A 1 237 ? 9.878 3.110 -1.027 1.00 52.38 237 ASN A N 1
ATOM 1889 C CA . ASN A 1 237 ? 9.728 3.886 -2.260 1.00 52.38 237 ASN A CA 1
ATOM 1890 C C . ASN A 1 237 ? 8.401 3.620 -3.008 1.00 52.38 237 ASN A C 1
ATOM 1892 O O . ASN A 1 237 ? 8.211 4.122 -4.123 1.00 52.38 237 ASN A O 1
ATOM 1896 N N . VAL A 1 238 ? 7.459 2.884 -2.398 1.00 61.09 238 VAL A N 1
ATOM 1897 C CA . VAL A 1 238 ? 6.052 2.800 -2.836 1.00 61.09 238 VAL A CA 1
ATOM 1898 C C . VAL A 1 238 ? 5.510 4.220 -3.013 1.00 61.09 238 VAL A C 1
ATOM 1900 O O . VAL A 1 238 ? 5.822 5.094 -2.200 1.00 61.09 238 VAL A O 1
ATOM 1903 N N . PRO A 1 239 ? 4.714 4.507 -4.060 1.00 60.16 239 PRO A N 1
ATOM 1904 C CA . PRO A 1 239 ? 4.316 5.872 -4.358 1.00 60.16 239 PRO A CA 1
ATOM 1905 C C . PRO A 1 239 ? 3.461 6.529 -3.265 1.00 60.16 239 PRO A C 1
ATOM 1907 O O . PRO A 1 239 ? 2.234 6.561 -3.341 1.00 60.16 239 PRO A O 1
ATOM 1910 N N . VAL A 1 240 ? 4.098 7.187 -2.297 1.00 57.56 240 VAL A N 1
ATOM 1911 C CA . VAL A 1 240 ? 3.417 8.049 -1.327 1.00 57.56 240 VAL A CA 1
ATOM 1912 C C . VAL A 1 240 ? 2.931 9.295 -2.063 1.00 57.56 240 VAL A C 1
ATOM 1914 O O . VAL A 1 240 ? 3.699 9.984 -2.742 1.00 57.56 240 VAL A O 1
ATOM 1917 N N . ASN A 1 241 ? 1.635 9.605 -1.972 1.00 64.06 241 ASN A N 1
ATOM 1918 C CA . ASN A 1 241 ? 1.018 10.707 -2.724 1.00 64.06 241 ASN A CA 1
ATOM 1919 C C . ASN A 1 241 ? 1.272 10.636 -4.247 1.00 64.06 241 ASN A C 1
ATOM 1921 O O . ASN A 1 241 ? 1.436 11.674 -4.905 1.00 64.06 241 ASN A O 1
ATOM 1925 N N . ARG A 1 242 ? 1.319 9.416 -4.809 1.00 80.94 242 ARG A N 1
ATOM 1926 C CA . ARG A 1 242 ? 1.596 9.138 -6.233 1.00 80.94 242 ARG A CA 1
ATOM 1927 C C . ARG A 1 242 ? 3.013 9.507 -6.691 1.00 80.94 242 ARG A C 1
ATOM 1929 O O . ARG A 1 242 ? 3.230 9.676 -7.890 1.00 80.94 242 ARG A O 1
ATOM 1936 N N . ARG A 1 243 ? 3.967 9.704 -5.776 1.00 84.00 243 ARG A N 1
ATOM 1937 C CA . ARG A 1 243 ? 5.325 10.151 -6.116 1.00 84.00 243 ARG A CA 1
ATOM 1938 C C . ARG A 1 243 ? 6.304 8.996 -6.193 1.00 84.00 243 ARG A C 1
ATOM 1940 O O . ARG A 1 243 ? 6.355 8.201 -5.275 1.00 84.00 243 ARG A O 1
ATOM 1947 N N . VAL A 1 244 ? 7.112 8.964 -7.244 1.00 83.38 244 VAL A N 1
ATOM 1948 C CA . VAL A 1 244 ? 8.199 7.995 -7.403 1.00 83.38 244 VAL A CA 1
ATOM 1949 C C . VAL A 1 244 ? 9.497 8.752 -7.636 1.00 83.38 244 VAL A C 1
ATOM 1951 O O . VAL A 1 244 ? 9.543 9.678 -8.452 1.00 83.38 244 VAL A O 1
ATOM 1954 N N . SER A 1 245 ? 10.537 8.376 -6.904 1.00 83.62 245 SER A N 1
ATOM 1955 C CA . SER A 1 245 ? 11.885 8.905 -7.091 1.00 83.62 245 SER A CA 1
ATOM 1956 C C . SER A 1 245 ? 12.563 8.218 -8.271 1.00 83.62 245 SER A C 1
ATOM 1958 O O . SER A 1 245 ? 12.324 7.044 -8.545 1.00 83.62 245 SER A O 1
ATOM 1960 N N . PHE A 1 246 ? 13.419 8.945 -8.978 1.00 83.44 246 PHE A N 1
ATOM 1961 C CA . PHE A 1 246 ? 14.247 8.384 -10.034 1.00 83.44 246 PHE A CA 1
ATOM 1962 C C . PHE A 1 246 ? 15.676 8.911 -9.950 1.00 83.44 246 PHE A C 1
ATOM 1964 O O . PHE A 1 246 ? 15.936 10.030 -9.499 1.00 83.44 246 PHE A O 1
ATOM 1971 N N . PHE A 1 247 ? 16.583 8.103 -10.481 1.00 81.88 247 PHE A N 1
ATOM 1972 C CA . PHE A 1 247 ? 17.982 8.420 -10.717 1.00 81.88 247 PHE A CA 1
ATOM 1973 C C . PHE A 1 247 ? 18.293 8.139 -12.189 1.00 81.88 247 PHE A C 1
ATOM 1975 O O . PHE A 1 247 ? 17.733 7.212 -12.769 1.00 81.88 247 PHE A O 1
ATOM 1982 N N . GLN A 1 248 ? 19.142 8.958 -12.804 1.00 81.62 248 GLN A N 1
ATOM 1983 C CA . GLN A 1 248 ? 19.604 8.770 -14.174 1.00 81.62 248 GLN A CA 1
ATOM 1984 C C . GLN A 1 248 ? 21.064 9.197 -14.287 1.00 81.62 248 GLN A C 1
ATOM 1986 O O . GLN A 1 248 ? 21.379 10.379 -14.143 1.00 81.62 248 GLN A O 1
ATOM 1991 N N . GLU A 1 249 ? 21.949 8.264 -14.631 1.00 79.12 249 GLU A N 1
ATOM 1992 C CA . GLU A 1 249 ? 23.328 8.607 -14.985 1.00 79.12 249 GLU A CA 1
ATOM 1993 C C . GLU A 1 249 ? 23.376 9.440 -16.271 1.00 79.12 249 GLU A C 1
ATOM 1995 O O . GLU A 1 249 ? 22.680 9.139 -17.251 1.00 79.12 249 GLU A O 1
ATOM 2000 N N . ILE A 1 250 ? 24.219 10.472 -16.276 1.00 80.44 250 ILE A N 1
ATOM 2001 C CA . ILE A 1 250 ? 24.422 11.395 -17.401 1.00 80.44 250 ILE A CA 1
ATOM 2002 C C . ILE A 1 250 ? 25.910 11.659 -17.603 1.00 80.44 250 ILE A C 1
ATOM 2004 O O . ILE A 1 250 ? 26.693 11.623 -16.659 1.00 80.44 250 ILE A O 1
ATOM 2008 N N . LYS A 1 251 ? 26.327 11.980 -18.831 1.00 79.56 251 LYS A N 1
ATOM 2009 C CA . LYS A 1 251 ? 27.752 12.216 -19.114 1.00 79.56 251 LYS A CA 1
ATOM 2010 C C . LYS A 1 251 ? 28.222 13.612 -18.716 1.00 79.56 251 LYS A C 1
ATOM 2012 O O . LYS A 1 251 ? 29.420 13.819 -18.561 1.00 79.56 251 LYS A O 1
ATOM 2017 N N . ASN A 1 252 ? 27.311 14.583 -18.658 1.00 83.31 252 ASN A N 1
ATOM 2018 C CA . ASN A 1 252 ? 27.589 15.980 -18.317 1.00 83.31 252 ASN A CA 1
ATOM 2019 C C . ASN A 1 252 ? 26.289 16.752 -18.037 1.00 83.31 252 ASN A C 1
ATOM 2021 O O . ASN A 1 252 ? 25.205 16.334 -18.456 1.00 83.31 252 ASN A O 1
ATOM 2025 N N . VAL A 1 253 ? 26.413 17.932 -17.420 1.00 83.75 253 VAL A N 1
ATOM 2026 C CA . VAL A 1 253 ? 25.281 18.820 -17.090 1.00 83.75 253 VAL A CA 1
ATOM 2027 C C . VAL A 1 253 ? 24.355 19.109 -18.279 1.00 83.75 253 VAL A C 1
ATOM 2029 O O . VAL A 1 253 ? 23.139 19.174 -18.097 1.00 83.75 253 VAL A O 1
ATOM 2032 N N . ALA A 1 254 ? 24.883 19.287 -19.496 1.00 86.31 254 ALA A N 1
ATOM 2033 C CA . ALA A 1 254 ? 24.064 19.634 -20.661 1.00 86.31 254 ALA A CA 1
ATOM 2034 C C . ALA A 1 254 ? 23.121 18.486 -21.069 1.00 86.31 254 ALA A C 1
ATOM 2036 O O . ALA A 1 254 ? 21.947 18.727 -21.362 1.00 86.31 254 ALA A O 1
ATOM 2037 N N . GLU A 1 255 ? 23.601 17.240 -21.025 1.00 86.31 255 GLU A N 1
ATOM 2038 C CA . GLU A 1 255 ? 22.771 16.046 -21.223 1.00 86.31 255 GLU A CA 1
ATOM 2039 C C . GLU A 1 255 ? 21.712 15.922 -20.118 1.00 86.31 255 GLU A C 1
ATOM 2041 O O . GLU A 1 255 ? 20.545 15.671 -20.418 1.00 86.31 255 GLU A O 1
ATOM 2046 N N . GLY A 1 256 ? 22.078 16.213 -18.865 1.00 87.00 256 GLY A N 1
ATOM 2047 C CA . GLY A 1 256 ? 21.133 16.272 -17.744 1.00 87.00 256 GLY A CA 1
ATOM 2048 C C . GLY A 1 256 ? 20.016 17.293 -17.935 1.00 87.00 256 GLY A C 1
ATOM 2049 O O . GLY A 1 256 ? 18.841 17.002 -17.708 1.00 87.00 256 GLY A O 1
ATOM 2050 N N . GLN A 1 257 ? 20.352 18.491 -18.416 1.00 88.12 257 GLN A N 1
ATOM 2051 C CA . GLN A 1 257 ? 19.359 19.521 -18.725 1.00 88.12 257 GLN A CA 1
ATOM 2052 C C . GLN A 1 257 ? 18.433 19.101 -19.871 1.00 88.12 257 GLN A C 1
ATOM 2054 O O . GLN A 1 257 ? 17.228 19.353 -19.806 1.00 88.12 257 GLN A O 1
ATOM 2059 N N . LEU A 1 258 ? 18.971 18.460 -20.914 1.00 88.81 258 LEU A N 1
ATOM 2060 C CA . LEU A 1 258 ? 18.164 17.940 -22.017 1.00 88.81 258 LEU A CA 1
ATOM 2061 C C . LEU A 1 258 ? 17.228 16.823 -21.541 1.00 88.81 258 LEU A C 1
ATOM 2063 O O . LEU A 1 258 ? 16.044 16.843 -21.876 1.00 88.81 258 LEU A O 1
ATOM 2067 N N . PHE A 1 259 ? 17.726 15.897 -20.723 1.00 89.38 259 PHE A N 1
ATOM 2068 C CA . PHE A 1 259 ? 16.925 14.841 -20.109 1.00 89.38 259 PHE A CA 1
ATOM 2069 C C . PHE A 1 259 ? 15.751 15.421 -19.310 1.00 89.38 259 PHE A C 1
ATOM 2071 O O . PHE A 1 259 ? 14.601 15.053 -19.550 1.00 89.38 259 PHE A O 1
ATOM 2078 N N . MET A 1 260 ? 16.004 16.415 -18.453 1.00 90.69 260 MET A N 1
ATOM 2079 C CA . MET A 1 260 ? 14.936 17.067 -17.689 1.00 90.69 260 MET A CA 1
ATOM 2080 C C . MET A 1 260 ? 13.921 17.798 -18.574 1.00 90.69 260 MET A C 1
ATOM 2082 O O . MET A 1 260 ? 12.727 17.753 -18.283 1.00 90.69 260 MET A O 1
ATOM 2086 N N . LYS A 1 261 ? 14.353 18.422 -19.678 1.00 90.81 261 LYS A N 1
ATOM 2087 C CA . LYS A 1 261 ? 13.428 19.014 -20.661 1.00 90.81 261 LYS A CA 1
ATOM 2088 C C . LYS A 1 261 ? 12.538 17.954 -21.313 1.00 90.81 261 LYS A C 1
ATOM 2090 O O . LYS A 1 261 ? 11.345 18.195 -21.478 1.00 90.81 261 LYS A O 1
ATOM 2095 N N . ARG A 1 262 ? 13.083 16.777 -21.647 1.00 92.69 262 ARG A N 1
ATOM 2096 C CA . ARG A 1 262 ? 12.295 15.650 -22.178 1.00 92.69 262 ARG A CA 1
ATOM 2097 C C . ARG A 1 262 ? 11.295 15.131 -21.142 1.00 92.69 262 ARG A C 1
ATOM 2099 O O . ARG A 1 262 ? 10.133 14.928 -21.486 1.00 92.69 262 ARG A O 1
ATOM 2106 N N . MET A 1 263 ? 11.704 14.985 -19.879 1.00 91.88 263 MET A N 1
ATOM 2107 C CA . MET A 1 263 ? 10.802 14.607 -18.780 1.00 91.88 263 MET A CA 1
ATOM 2108 C C . MET A 1 263 ? 9.649 15.609 -18.636 1.00 91.88 263 MET A C 1
ATOM 2110 O O . MET A 1 263 ? 8.489 15.214 -18.599 1.00 91.88 263 MET A O 1
ATOM 2114 N N . GLN A 1 264 ? 9.947 16.912 -18.637 1.00 92.19 264 GLN A N 1
ATOM 2115 C CA . GLN A 1 264 ? 8.934 17.973 -18.574 1.00 92.19 264 GLN A CA 1
ATOM 2116 C C . GLN A 1 264 ? 7.981 17.948 -19.776 1.00 92.19 264 GLN A C 1
ATOM 2118 O O . GLN A 1 264 ? 6.780 18.122 -19.601 1.00 92.19 264 GLN A O 1
ATOM 2123 N N . ALA A 1 265 ? 8.492 17.682 -20.980 1.00 90.81 265 ALA A N 1
ATOM 2124 C CA . ALA A 1 265 ? 7.678 17.542 -22.188 1.00 90.81 265 ALA A CA 1
ATOM 2125 C C . ALA A 1 265 ? 6.793 16.280 -22.195 1.00 90.81 265 ALA A C 1
ATOM 2127 O O . ALA A 1 265 ? 5.862 16.196 -22.990 1.00 90.81 265 ALA A O 1
ATOM 2128 N N . SER A 1 266 ? 7.078 15.308 -21.323 1.00 92.88 266 SER A N 1
ATOM 2129 C CA . SER A 1 266 ? 6.316 14.056 -21.192 1.00 92.88 266 SER A CA 1
ATOM 2130 C C . SER A 1 266 ? 5.199 14.144 -20.154 1.00 92.88 266 SER A C 1
ATOM 2132 O O . SER A 1 266 ? 4.420 13.204 -20.014 1.00 92.88 266 SER A O 1
ATOM 2134 N N . VAL A 1 267 ? 5.118 15.261 -19.422 1.00 93.56 267 VAL A N 1
ATOM 2135 C CA . VAL A 1 267 ? 4.061 15.500 -18.444 1.00 93.56 267 VAL A CA 1
ATOM 2136 C C . VAL A 1 267 ? 2.713 15.534 -19.154 1.00 93.56 267 VAL A C 1
ATOM 2138 O O . VAL A 1 267 ? 2.488 16.338 -20.061 1.00 93.56 267 VAL A O 1
ATOM 2141 N N . VAL A 1 268 ? 1.797 14.682 -18.705 1.00 93.69 268 VAL A N 1
ATOM 2142 C CA . VAL A 1 268 ? 0.432 14.630 -19.226 1.00 93.69 268 VAL A CA 1
ATOM 2143 C C . VAL A 1 268 ? -0.527 15.387 -18.318 1.00 93.69 268 VAL A C 1
ATOM 2145 O O . VAL A 1 268 ? -0.300 15.563 -17.120 1.00 93.69 268 VAL A O 1
ATOM 2148 N N . LYS A 1 269 ? -1.655 15.810 -18.886 1.00 91.44 269 LYS A N 1
ATOM 2149 C CA . LYS A 1 269 ? -2.790 16.259 -18.082 1.00 91.44 269 LYS A CA 1
ATOM 2150 C C . LYS A 1 269 ? -3.435 15.039 -17.420 1.00 91.44 269 LYS A C 1
ATOM 2152 O O . LYS A 1 269 ? -3.692 14.050 -18.100 1.00 91.44 269 LYS A O 1
ATOM 2157 N N . GLU A 1 270 ? -3.718 15.127 -16.119 1.00 86.94 270 GLU A N 1
ATOM 2158 C CA . GLU A 1 270 ? -4.441 14.071 -15.400 1.00 86.94 270 GLU A CA 1
ATOM 2159 C C . GLU A 1 270 ? -5.799 13.819 -16.088 1.00 86.94 270 GLU A C 1
ATOM 2161 O O . GLU A 1 270 ? -6.555 14.780 -16.298 1.00 86.94 270 GLU A O 1
ATOM 2166 N N . PRO A 1 271 ? -6.125 12.566 -16.452 1.00 81.12 271 PRO A N 1
ATOM 2167 C CA . PRO A 1 271 ? -7.457 12.238 -16.936 1.00 81.12 271 PRO A CA 1
ATOM 2168 C C . PRO A 1 271 ? -8.498 12.471 -15.834 1.00 81.12 271 PRO A C 1
ATOM 2170 O O . PRO A 1 271 ? -8.189 12.476 -14.641 1.00 81.12 271 PRO A O 1
ATOM 2173 N N . THR A 1 272 ? -9.758 12.676 -16.221 1.00 81.31 272 THR A N 1
ATOM 2174 C CA . THR A 1 272 ? -10.846 12.803 -15.246 1.00 81.31 272 THR A CA 1
ATOM 2175 C C . THR A 1 272 ? -10.974 11.504 -14.456 1.00 81.31 272 THR A C 1
ATOM 2177 O O . THR A 1 272 ? -11.307 10.467 -15.022 1.00 81.31 272 THR A O 1
ATOM 2180 N N . TYR A 1 273 ? -10.720 11.576 -13.151 1.00 76.50 273 TYR A N 1
ATOM 2181 C CA . TYR A 1 273 ? -10.878 10.440 -12.253 1.00 76.50 273 TYR A CA 1
ATOM 2182 C C . TYR A 1 273 ? -12.358 10.146 -12.000 1.00 76.50 273 TYR A C 1
ATOM 2184 O O . TYR A 1 273 ? -13.127 11.064 -11.707 1.00 76.50 273 TYR A O 1
ATOM 2192 N N . LYS A 1 274 ? -12.733 8.870 -12.095 1.00 82.19 274 LYS A N 1
ATOM 2193 C CA . LYS A 1 274 ? -14.087 8.379 -11.843 1.00 82.19 274 LYS A CA 1
ATOM 2194 C C . LYS A 1 274 ? -14.031 7.202 -10.860 1.00 82.19 274 LYS A C 1
ATOM 2196 O O . LYS A 1 274 ? -13.919 6.058 -11.303 1.00 82.19 274 LYS A O 1
ATOM 2201 N N . PRO A 1 275 ? -14.042 7.469 -9.543 1.00 81.88 275 PRO A N 1
ATOM 2202 C CA . PRO A 1 275 ? -14.124 6.397 -8.562 1.00 81.88 275 PRO A CA 1
ATOM 2203 C C . PRO A 1 275 ? -15.488 5.709 -8.664 1.00 81.88 275 PRO A C 1
ATOM 2205 O O . PRO A 1 275 ? -16.482 6.348 -9.018 1.00 81.88 275 PRO A O 1
ATOM 2208 N N . LEU A 1 276 ? -15.541 4.424 -8.314 1.00 85.81 276 LEU A N 1
ATOM 2209 C CA . LEU A 1 276 ? -16.798 3.682 -8.210 1.00 85.81 276 LEU A CA 1
ATOM 2210 C C . LEU A 1 276 ? -17.731 4.306 -7.162 1.00 85.81 276 LEU A C 1
ATOM 2212 O O . LEU A 1 276 ? -18.936 4.428 -7.386 1.00 85.81 276 LEU A O 1
ATOM 2216 N N . LEU A 1 277 ? -17.166 4.678 -6.013 1.00 85.38 277 LEU A N 1
ATOM 2217 C CA . LEU A 1 277 ? -17.886 5.221 -4.870 1.00 85.38 277 LEU A CA 1
ATOM 2218 C C . LEU A 1 277 ? -17.520 6.701 -4.678 1.00 85.38 277 LEU A C 1
ATOM 2220 O O . LEU A 1 277 ? -16.374 7.096 -4.890 1.00 85.38 277 LEU A O 1
ATOM 2224 N N . PRO A 1 278 ? -18.474 7.559 -4.287 1.00 83.25 278 PRO A N 1
ATOM 2225 C CA . PRO A 1 278 ? -18.144 8.917 -3.883 1.00 83.25 278 PRO A CA 1
ATOM 2226 C C . PRO A 1 278 ? -17.404 8.919 -2.537 1.00 83.25 278 PRO A C 1
ATOM 2228 O O . PRO A 1 278 ? -17.492 7.966 -1.760 1.00 83.25 278 PRO A O 1
ATOM 2231 N N . SER A 1 279 ? -16.745 10.040 -2.231 1.00 83.94 279 SER A N 1
ATOM 2232 C CA . SER A 1 279 ? -16.217 10.304 -0.887 1.00 83.94 279 SER A CA 1
ATOM 2233 C C . SER A 1 279 ? -17.346 10.230 0.147 1.00 83.94 279 SER A C 1
ATOM 2235 O O . SER A 1 279 ? -18.378 10.892 0.007 1.00 83.94 279 SER A O 1
ATOM 2237 N N . GLN A 1 280 ? -17.151 9.427 1.185 1.00 85.25 280 GLN A N 1
ATOM 2238 C CA . GLN A 1 280 ? -18.012 9.288 2.357 1.00 85.25 280 GLN A CA 1
ATOM 2239 C C . GLN A 1 280 ? -17.807 10.427 3.347 1.00 85.25 280 GLN A C 1
ATOM 2241 O O . GLN A 1 280 ? -18.721 10.726 4.120 1.00 85.25 280 GLN A O 1
ATOM 2246 N N . TYR A 1 281 ? -16.629 11.053 3.305 1.00 87.56 281 TYR A N 1
ATOM 2247 C CA . TYR A 1 281 ? -16.195 12.080 4.238 1.00 87.56 281 TYR A CA 1
ATOM 2248 C C . TYR A 1 281 ? -16.170 13.459 3.584 1.00 87.56 281 TYR A C 1
ATOM 2250 O O . TYR A 1 281 ? -15.646 13.632 2.481 1.00 87.56 281 TYR A O 1
ATOM 2258 N N . THR A 1 282 ? -16.686 14.453 4.304 1.00 89.06 282 THR A N 1
ATOM 2259 C CA . THR A 1 282 ? -16.590 15.870 3.940 1.00 89.06 282 THR A CA 1
ATOM 2260 C C . THR A 1 282 ? -16.125 16.653 5.158 1.00 89.06 282 THR A C 1
ATOM 2262 O O . THR A 1 282 ? -16.634 16.455 6.261 1.00 89.06 282 THR A O 1
ATOM 2265 N N . VAL A 1 283 ? -15.150 17.546 4.978 1.00 91.38 283 VAL A N 1
ATOM 2266 C CA . VAL A 1 283 ? -14.695 18.424 6.065 1.00 91.38 283 VAL A CA 1
ATOM 2267 C C . VAL A 1 283 ? -15.860 19.297 6.531 1.00 91.38 283 VAL A C 1
ATOM 2269 O O . VAL A 1 283 ? -16.503 19.961 5.719 1.00 91.38 283 VAL A O 1
ATOM 2272 N N . GLY A 1 284 ? -16.110 19.295 7.841 1.00 87.88 284 GLY A N 1
ATOM 2273 C CA . GLY A 1 284 ? -17.248 19.973 8.468 1.00 87.88 284 GLY A CA 1
ATOM 2274 C C . GLY A 1 284 ? -18.401 19.039 8.848 1.00 87.88 284 GLY A C 1
ATOM 2275 O O . GLY A 1 284 ? -19.219 19.423 9.681 1.00 87.88 284 GLY A O 1
ATOM 2276 N N . ASP A 1 285 ? -18.436 17.814 8.318 1.00 90.25 285 ASP A N 1
ATOM 2277 C CA . ASP A 1 285 ? -19.401 16.799 8.741 1.00 90.25 285 ASP A CA 1
ATOM 2278 C C . ASP A 1 285 ? -18.952 16.104 10.038 1.00 90.25 285 ASP A C 1
ATOM 2280 O O . ASP A 1 285 ? -17.787 16.121 10.436 1.00 90.25 285 ASP A O 1
ATOM 2284 N N . THR A 1 286 ? -19.889 15.441 10.709 1.00 92.12 286 THR A N 1
ATOM 2285 C CA . THR A 1 286 ? -19.592 14.453 11.752 1.00 92.12 286 THR A CA 1
ATOM 2286 C C . THR A 1 286 ? -20.424 13.218 11.472 1.00 92.12 286 THR A C 1
ATOM 2288 O O . THR A 1 286 ? -21.652 13.276 11.451 1.00 92.12 286 THR A O 1
ATOM 2291 N N . LEU A 1 287 ? -19.753 12.099 11.223 1.00 90.62 287 LEU A N 1
ATOM 2292 C CA . LEU A 1 287 ? -20.397 10.833 10.904 1.00 90.62 287 LEU A CA 1
ATOM 2293 C C . LEU A 1 287 ? -20.460 9.975 12.153 1.00 90.62 287 LEU A C 1
ATOM 2295 O O . LEU A 1 287 ? -19.443 9.771 12.805 1.00 90.62 287 LEU A O 1
ATOM 2299 N N . THR A 1 288 ? -21.643 9.462 12.469 1.00 91.44 288 THR A N 1
ATOM 2300 C CA . THR A 1 288 ? -21.836 8.592 13.627 1.00 91.44 288 THR A CA 1
ATOM 2301 C C . THR A 1 288 ? -22.042 7.162 13.155 1.00 91.44 288 THR A C 1
ATOM 2303 O O . THR A 1 288 ? -22.922 6.890 12.340 1.00 91.44 288 THR A O 1
ATOM 2306 N N . TYR A 1 289 ? -21.242 6.249 13.686 1.00 90.12 289 TYR A N 1
ATOM 2307 C CA . TYR A 1 289 ? -21.310 4.823 13.413 1.00 90.12 289 TYR A CA 1
ATOM 2308 C C . TYR A 1 289 ? -21.621 4.082 14.701 1.00 90.12 289 TYR A C 1
ATOM 2310 O O . TYR A 1 289 ? -20.986 4.309 15.730 1.00 90.12 289 TYR A O 1
ATOM 2318 N N . ARG A 1 290 ? -22.611 3.199 14.646 1.00 90.06 290 ARG A N 1
ATOM 2319 C CA . ARG A 1 290 ? -22.952 2.299 15.739 1.00 90.06 290 ARG A CA 1
ATOM 2320 C C . ARG A 1 290 ? -22.381 0.932 15.426 1.00 90.06 290 ARG A C 1
ATOM 2322 O O . ARG A 1 290 ? -22.690 0.371 14.385 1.00 90.06 290 ARG A O 1
ATOM 2329 N N . ILE A 1 291 ? -21.587 0.402 16.340 1.00 87.25 291 ILE A N 1
ATOM 2330 C CA . ILE A 1 291 ? -20.920 -0.884 16.190 1.00 87.25 291 ILE A CA 1
ATOM 2331 C C . ILE A 1 291 ? -21.519 -1.850 17.190 1.00 87.25 291 ILE A C 1
ATOM 2333 O O . ILE A 1 291 ? -21.629 -1.537 18.375 1.00 87.25 291 ILE A O 1
ATOM 2337 N N . LYS A 1 292 ? -21.909 -3.019 16.705 1.00 85.62 292 LYS A N 1
ATOM 2338 C CA . LYS A 1 292 ? -22.340 -4.152 17.506 1.00 85.62 292 LYS A CA 1
ATOM 2339 C C . LYS A 1 292 ? -21.326 -5.265 17.298 1.00 85.62 292 LYS A C 1
ATOM 2341 O O . LYS A 1 292 ? -21.151 -5.712 16.170 1.00 85.62 292 LYS A O 1
ATOM 2346 N N . VAL A 1 293 ? -20.649 -5.662 18.369 1.00 76.44 293 VAL A N 1
ATOM 2347 C CA . VAL A 1 293 ? -19.706 -6.788 18.358 1.00 76.44 293 VAL A CA 1
ATOM 2348 C C . VAL A 1 293 ? -20.463 -8.028 18.824 1.00 76.44 293 VAL A C 1
ATOM 2350 O O . VAL A 1 293 ? -21.050 -8.010 19.908 1.00 76.44 293 VAL A O 1
ATOM 2353 N N . ASP A 1 294 ? -20.488 -9.062 17.985 1.00 64.94 294 ASP A N 1
ATOM 2354 C CA . ASP A 1 294 ? -21.366 -10.226 18.134 1.00 64.94 294 ASP A CA 1
ATOM 2355 C C . ASP A 1 294 ? -20.658 -11.484 18.681 1.00 64.94 294 ASP A C 1
ATOM 2357 O O . ASP A 1 294 ? -21.356 -12.377 19.164 1.00 64.94 294 ASP A O 1
ATOM 2361 N N . CYS A 1 295 ? -19.315 -11.562 18.706 1.00 59.31 295 CYS A N 1
ATOM 2362 C CA . CYS A 1 295 ? -18.611 -12.791 19.120 1.00 59.31 295 CYS A CA 1
ATOM 2363 C C . CYS A 1 295 ? -17.418 -12.631 20.106 1.00 59.31 295 CYS A C 1
ATOM 2365 O O . CYS A 1 295 ? -17.147 -11.559 20.641 1.00 59.31 295 CYS A O 1
ATOM 2367 N N . GLU A 1 296 ? -16.756 -13.771 20.360 1.00 53.16 296 GLU A N 1
ATOM 2368 C CA . GLU A 1 296 ? -15.923 -14.265 21.481 1.00 53.16 296 GLU A CA 1
ATOM 2369 C C . GLU A 1 296 ? -14.803 -13.404 22.104 1.00 53.16 296 GLU A C 1
ATOM 2371 O O . GLU A 1 296 ? -14.124 -13.875 23.024 1.00 53.16 296 GLU A O 1
ATOM 2376 N N . MET A 1 297 ? -14.631 -12.130 21.753 1.00 53.59 297 MET A N 1
ATOM 2377 C CA . MET A 1 297 ? -13.837 -11.225 22.591 1.00 53.59 297 MET A CA 1
ATOM 2378 C C . MET A 1 297 ? -14.640 -10.861 23.848 1.00 53.59 297 MET A C 1
ATOM 2380 O O . MET A 1 297 ? -15.221 -9.785 23.946 1.00 53.59 297 MET A O 1
ATOM 2384 N N . LYS A 1 298 ? -14.640 -11.740 24.865 1.00 54.53 298 LYS A N 1
ATOM 2385 C CA . LYS A 1 298 ? -15.310 -11.544 26.179 1.00 54.53 298 LYS A CA 1
ATOM 2386 C C . LYS A 1 298 ? -14.992 -10.204 26.872 1.00 54.53 298 LYS A C 1
ATOM 2388 O O . LYS A 1 298 ? -15.638 -9.848 27.859 1.00 54.53 298 LYS A O 1
ATOM 2393 N N . TRP A 1 299 ? -13.982 -9.491 26.384 1.00 61.47 299 TRP A N 1
ATOM 2394 C CA . TRP A 1 299 ? -13.415 -8.288 26.955 1.00 61.47 299 TRP A CA 1
ATOM 2395 C C . TRP A 1 299 ? -13.769 -6.992 26.202 1.00 61.47 299 TRP A C 1
ATOM 2397 O O . TRP A 1 299 ? -13.613 -5.931 26.788 1.00 61.47 299 TRP A O 1
ATOM 2407 N N . ILE A 1 300 ? -14.338 -7.044 24.990 1.00 65.62 300 ILE A N 1
ATOM 2408 C CA . ILE A 1 300 ? -15.020 -5.904 24.344 1.00 65.62 300 ILE A CA 1
ATOM 2409 C C . ILE A 1 300 ? -16.435 -6.368 24.013 1.00 65.62 300 ILE A C 1
ATOM 2411 O O . ILE A 1 300 ? -16.624 -7.199 23.131 1.00 65.62 300 ILE A O 1
ATOM 2415 N N . THR A 1 301 ? -17.439 -5.875 24.742 1.00 62.97 301 THR A N 1
ATOM 2416 C CA . THR A 1 301 ? -18.810 -6.389 24.601 1.00 62.97 301 THR A CA 1
ATOM 2417 C C . THR A 1 301 ? -19.831 -5.279 24.454 1.00 62.97 301 THR A C 1
ATOM 2419 O O . THR A 1 301 ? -19.817 -4.324 25.227 1.00 62.97 301 THR A O 1
ATOM 2422 N N . GLY A 1 302 ? -20.808 -5.494 23.574 1.00 71.06 302 GLY A N 1
ATOM 2423 C CA . GLY A 1 302 ? -22.013 -4.680 23.497 1.00 71.06 302 GLY A CA 1
ATOM 2424 C C . GLY A 1 302 ? -22.067 -3.792 22.263 1.00 71.06 302 GLY A C 1
ATOM 2425 O O . GLY A 1 302 ? -21.592 -4.146 21.184 1.00 71.06 302 GLY A O 1
ATOM 2426 N N . THR A 1 303 ? -22.751 -2.663 22.416 1.00 80.00 303 THR A N 1
ATOM 2427 C CA . THR A 1 303 ? -22.953 -1.684 21.352 1.00 80.00 303 THR A CA 1
ATOM 2428 C C . THR A 1 303 ? -22.194 -0.413 21.681 1.00 80.00 303 THR A C 1
ATOM 2430 O O . THR A 1 303 ? -22.369 0.155 22.758 1.00 80.00 303 THR A O 1
ATOM 2433 N N . HIS A 1 304 ? -21.389 0.049 20.734 1.00 82.00 304 HIS A N 1
ATOM 2434 C CA . HIS A 1 304 ? -20.505 1.197 20.891 1.00 82.00 304 HIS A CA 1
ATOM 2435 C C . HIS A 1 304 ? -20.760 2.197 19.774 1.00 82.00 304 HIS A C 1
ATOM 2437 O O . HIS A 1 304 ? -21.294 1.847 18.721 1.00 82.00 304 HIS A O 1
ATOM 2443 N N . THR A 1 305 ? -20.423 3.460 20.009 1.00 87.38 305 THR A N 1
ATOM 2444 C CA . THR A 1 305 ? -20.608 4.519 19.019 1.00 87.38 305 THR A CA 1
ATOM 2445 C C . THR A 1 305 ? -19.274 5.173 18.716 1.00 87.38 305 THR A C 1
ATOM 2447 O O . THR A 1 305 ? -18.538 5.556 19.619 1.00 87.38 305 THR A O 1
ATOM 2450 N N . PHE A 1 306 ? -18.982 5.324 17.433 1.00 88.31 306 PHE A N 1
ATOM 2451 C CA . PHE A 1 306 ? -17.822 6.046 16.945 1.00 88.31 306 PHE A CA 1
ATOM 2452 C C . PHE A 1 306 ? -18.297 7.274 16.192 1.00 88.31 306 PHE A C 1
ATOM 2454 O O . PHE A 1 306 ? -19.180 7.187 15.336 1.00 88.31 306 PHE A O 1
ATOM 2461 N N . LYS A 1 307 ? -17.711 8.426 16.505 1.00 91.00 307 LYS A N 1
ATOM 2462 C CA . LYS A 1 307 ? -17.899 9.644 15.721 1.00 91.00 307 LYS A CA 1
ATOM 2463 C C . LYS A 1 307 ? -16.630 9.914 14.938 1.00 91.00 307 LYS A C 1
ATOM 2465 O O . LYS A 1 307 ? -15.560 10.048 15.526 1.00 91.00 307 LYS A O 1
ATOM 2470 N N . LEU A 1 308 ? -16.764 9.997 13.621 1.00 91.19 308 LEU A N 1
ATOM 2471 C CA . LEU A 1 308 ? -15.688 10.356 12.712 1.00 91.19 308 LEU A CA 1
ATOM 2472 C C . LEU A 1 308 ? -15.877 11.808 12.281 1.00 91.19 308 LEU A C 1
ATOM 2474 O O . LEU A 1 308 ? -16.891 12.159 11.673 1.00 91.19 308 LEU A O 1
ATOM 2478 N N . VAL A 1 309 ? -14.895 12.642 12.604 1.00 93.00 309 VAL A N 1
ATOM 2479 C CA . VAL A 1 309 ? -14.832 14.058 12.239 1.00 93.00 309 VAL A CA 1
ATOM 2480 C C . VAL A 1 309 ? -13.745 14.220 11.178 1.00 93.00 309 VAL A C 1
ATOM 2482 O O . VAL A 1 309 ? -12.559 14.111 11.501 1.00 93.00 309 VAL A O 1
ATOM 2485 N N . PRO A 1 310 ? -14.098 14.461 9.904 1.00 92.56 310 PRO A N 1
ATOM 2486 C CA . PRO A 1 310 ? -13.103 14.641 8.862 1.00 92.56 310 PRO A CA 1
ATOM 2487 C C . PRO A 1 310 ? -12.326 15.941 9.049 1.00 92.56 310 PRO A C 1
ATOM 2489 O O . PRO A 1 310 ? -12.895 17.033 9.036 1.00 92.56 310 PRO A O 1
ATOM 2492 N N . LEU A 1 311 ? -11.010 15.813 9.207 1.00 92.31 311 LEU A N 1
ATOM 2493 C CA . LEU A 1 311 ? -10.086 16.935 9.369 1.00 92.31 311 LEU A CA 1
ATOM 2494 C C . LEU A 1 311 ? -9.501 17.359 8.022 1.00 92.31 311 LEU A C 1
ATOM 2496 O O . LEU A 1 311 ? -9.400 18.547 7.725 1.00 92.31 311 LEU A O 1
ATOM 2500 N N . VAL A 1 312 ? -9.124 16.378 7.198 1.00 90.12 312 VAL A N 1
ATOM 2501 C CA . VAL A 1 312 ? -8.616 16.581 5.838 1.00 90.12 312 VAL A CA 1
ATOM 2502 C C . VAL A 1 312 ? -9.187 15.485 4.958 1.00 90.12 312 VAL A C 1
ATOM 2504 O O . VAL A 1 312 ? -9.016 14.311 5.254 1.00 90.12 312 VAL A O 1
ATOM 2507 N N . VAL A 1 313 ? -9.829 15.857 3.855 1.00 85.12 313 VAL A N 1
ATOM 2508 C CA . VAL A 1 313 ? -10.272 14.895 2.843 1.00 85.12 313 VAL A CA 1
ATOM 2509 C C . VAL A 1 313 ? -9.848 15.420 1.490 1.00 85.12 313 VAL A C 1
ATOM 2511 O O . VAL A 1 313 ? -10.269 16.497 1.063 1.00 85.12 313 VAL A O 1
ATOM 2514 N N . ASN A 1 314 ? -8.960 14.690 0.832 1.00 80.44 314 ASN A N 1
ATOM 2515 C CA . ASN A 1 314 ? -8.546 14.995 -0.522 1.00 80.44 314 ASN A CA 1
ATOM 2516 C C . ASN A 1 314 ? -8.352 13.706 -1.328 1.00 80.44 314 ASN A C 1
ATOM 2518 O O . ASN A 1 314 ? -8.628 12.600 -0.879 1.00 80.44 314 ASN A O 1
ATOM 2522 N N . ASN A 1 315 ? -7.895 13.871 -2.563 1.00 72.25 315 ASN A N 1
ATOM 2523 C CA . ASN A 1 315 ? -7.745 12.777 -3.512 1.00 72.25 315 ASN A CA 1
ATOM 2524 C C . ASN A 1 315 ? -6.761 11.677 -3.088 1.00 72.25 315 ASN A C 1
ATOM 2526 O O . ASN A 1 315 ? -6.907 10.558 -3.565 1.00 72.25 315 ASN A O 1
ATOM 2530 N N . ASP A 1 316 ? -5.763 12.008 -2.270 1.00 74.06 316 ASP A N 1
ATOM 2531 C CA . ASP A 1 316 ? -4.655 11.120 -1.910 1.00 74.06 316 ASP A CA 1
ATOM 2532 C C . ASP A 1 316 ? -4.687 10.740 -0.412 1.00 74.06 316 ASP A C 1
ATOM 2534 O O . ASP A 1 316 ? -4.225 9.664 -0.047 1.00 74.06 316 ASP A O 1
ATOM 2538 N N . LEU A 1 317 ? -5.263 11.591 0.446 1.00 81.69 317 LEU A N 1
ATOM 2539 C CA . LEU A 1 317 ? -5.259 11.438 1.902 1.00 81.69 317 LEU A CA 1
ATOM 2540 C C . LEU A 1 317 ? -6.640 11.721 2.505 1.00 81.69 317 LEU A C 1
ATOM 2542 O O . LEU A 1 317 ? -7.240 12.772 2.241 1.00 81.69 317 LEU A O 1
ATOM 2546 N N . CYS A 1 318 ? -7.067 10.834 3.399 1.00 85.75 318 CYS A N 1
ATOM 2547 C CA . CYS A 1 318 ? -8.167 11.055 4.327 1.00 85.75 318 CYS A CA 1
ATOM 2548 C C . CYS A 1 318 ? -7.630 11.053 5.765 1.00 85.75 318 CYS A C 1
ATOM 2550 O O . CYS A 1 318 ? -7.034 10.076 6.206 1.00 85.75 318 CYS A O 1
ATOM 2552 N N . ARG A 1 319 ? -7.819 12.153 6.499 1.00 89.75 319 ARG A N 1
ATOM 2553 C CA . ARG A 1 319 ? -7.471 12.288 7.917 1.00 89.75 319 ARG A CA 1
ATOM 2554 C C . ARG A 1 319 ? -8.727 12.565 8.723 1.00 89.75 319 ARG A C 1
ATOM 2556 O O . ARG A 1 319 ? -9.381 13.593 8.526 1.00 89.75 319 ARG A O 1
ATOM 2563 N N . LEU A 1 320 ? -9.024 11.680 9.661 1.00 90.81 320 LEU A N 1
ATOM 2564 C CA . LEU A 1 320 ? -10.219 11.699 10.491 1.00 90.81 320 LEU A CA 1
ATOM 2565 C C . LEU A 1 320 ? -9.823 11.769 11.965 1.00 90.81 320 LEU A C 1
ATOM 2567 O O . LEU A 1 320 ? -8.876 11.117 12.393 1.00 90.81 320 LEU A O 1
ATOM 2571 N N . GLU A 1 321 ? -10.564 12.530 12.756 1.00 92.31 321 GLU A N 1
ATOM 2572 C CA . GLU A 1 321 ? -10.587 12.349 14.203 1.00 92.31 321 GLU A CA 1
ATOM 2573 C C . GLU A 1 321 ? -11.688 11.352 14.554 1.00 92.31 321 GLU A C 1
ATOM 2575 O O . GLU A 1 321 ? -12.838 11.512 14.150 1.00 92.31 321 GLU A O 1
ATOM 2580 N N . CYS A 1 322 ? -11.326 10.318 15.300 1.00 89.81 322 CYS A N 1
ATOM 2581 C CA . CYS A 1 322 ? -12.213 9.271 15.761 1.00 89.81 322 CYS A CA 1
ATOM 2582 C C . CYS A 1 322 ? -12.435 9.419 17.267 1.00 89.81 322 CYS A C 1
ATOM 2584 O O . CYS A 1 322 ? -11.498 9.355 18.067 1.00 89.81 322 CYS A O 1
ATOM 2586 N N . ILE A 1 323 ? -13.691 9.641 17.642 1.00 89.25 323 ILE A N 1
ATOM 2587 C CA . ILE A 1 323 ? -14.136 9.797 19.024 1.00 89.25 323 ILE A CA 1
ATOM 2588 C C . ILE A 1 323 ? -14.909 8.541 19.400 1.00 89.25 323 ILE A C 1
ATOM 2590 O O . ILE A 1 323 ? -15.903 8.201 18.752 1.00 89.25 323 ILE A O 1
ATOM 2594 N N . VAL A 1 324 ? -14.450 7.866 20.449 1.00 85.06 324 VAL A N 1
ATOM 2595 C CA . VAL A 1 324 ? -15.038 6.616 20.927 1.00 85.06 324 VAL A CA 1
ATOM 2596 C C . VAL A 1 324 ? -15.994 6.903 22.080 1.00 85.06 324 VAL A C 1
ATOM 2598 O O . VAL A 1 324 ? -15.614 7.503 23.083 1.00 85.06 324 VAL A O 1
ATOM 2601 N N . GLU A 1 325 ? -17.242 6.458 21.952 1.00 81.31 325 GLU A N 1
ATOM 2602 C CA . GLU A 1 325 ? -18.296 6.645 22.948 1.00 81.31 325 GLU A CA 1
ATOM 2603 C C . GLU A 1 325 ? -18.956 5.309 23.314 1.00 81.31 325 GLU A C 1
ATOM 2605 O O . GLU A 1 325 ? -19.267 4.477 22.460 1.00 81.31 325 GLU A O 1
ATOM 2610 N N . GLY A 1 326 ? -19.213 5.111 24.611 1.00 70.56 326 GLY A N 1
ATOM 2611 C CA . GLY A 1 326 ? -19.956 3.945 25.102 1.00 70.56 326 GLY A CA 1
ATOM 2612 C C . GLY A 1 326 ? -19.222 2.609 24.961 1.00 70.56 326 GLY A C 1
ATOM 2613 O O . GLY A 1 326 ? -19.879 1.571 24.951 1.00 70.56 326 GLY A O 1
ATOM 2614 N N . LEU A 1 327 ? -17.889 2.623 24.832 1.00 73.00 327 LEU A N 1
ATOM 2615 C CA . LEU A 1 327 ? -17.060 1.419 24.781 1.00 73.00 327 LEU A CA 1
ATOM 2616 C C . LEU A 1 327 ? -16.838 0.838 26.179 1.00 73.00 327 LEU A C 1
ATOM 2618 O O . LEU A 1 327 ? -16.258 1.497 27.041 1.00 73.00 327 LEU A O 1
ATOM 2622 N N . ASP A 1 328 ? -17.310 -0.391 26.389 1.00 68.06 328 ASP A N 1
ATOM 2623 C CA . ASP A 1 328 ? -17.130 -1.135 27.635 1.00 68.06 328 ASP A CA 1
ATOM 2624 C C . ASP A 1 328 ? -16.070 -2.221 27.438 1.00 68.06 328 ASP A C 1
ATOM 2626 O O . ASP A 1 328 ? -16.231 -3.122 26.610 1.00 68.06 328 ASP A O 1
ATOM 2630 N N . VAL A 1 329 ? -14.977 -2.107 28.195 1.00 69.81 329 VAL A N 1
ATOM 2631 C CA . VAL A 1 329 ? -13.846 -3.036 28.147 1.00 69.81 329 VAL A CA 1
ATOM 2632 C C . VAL A 1 329 ? -13.800 -3.811 29.456 1.00 69.81 329 VAL A C 1
ATOM 2634 O O . VAL A 1 329 ? -13.531 -3.235 30.514 1.00 69.81 329 VAL A O 1
ATOM 2637 N N . LYS A 1 330 ? -14.030 -5.120 29.392 1.00 65.56 330 LYS A N 1
ATOM 2638 C CA . LYS A 1 330 ? -13.889 -6.044 30.523 1.00 65.56 330 LYS A CA 1
ATOM 2639 C C . LYS A 1 330 ? -12.463 -6.595 30.588 1.00 65.56 330 LYS A C 1
ATOM 2641 O O . LYS A 1 330 ? -11.662 -6.416 29.679 1.00 65.56 330 LYS A O 1
ATOM 2646 N N . LEU A 1 331 ? -12.132 -7.252 31.695 1.00 62.12 331 LEU A N 1
ATOM 2647 C CA . LEU A 1 331 ? -10.862 -7.967 31.834 1.00 62.12 331 LEU A CA 1
ATOM 2648 C C . LEU A 1 331 ? -10.847 -9.191 30.894 1.00 62.12 331 LEU A C 1
ATOM 2650 O O . LEU A 1 331 ? -11.814 -9.957 30.923 1.00 62.12 331 LEU A O 1
ATOM 2654 N N . PRO A 1 332 ? -9.789 -9.389 30.084 1.00 55.66 332 PRO A N 1
ATOM 2655 C CA . PRO A 1 332 ? -9.599 -10.606 29.302 1.00 55.66 332 PRO A CA 1
ATOM 2656 C C . PRO A 1 332 ? -9.568 -11.849 30.198 1.00 55.66 332 PRO A C 1
ATOM 2658 O O . PRO A 1 332 ? -9.002 -11.820 31.290 1.00 55.66 332 PRO A O 1
ATOM 2661 N N . ASP A 1 333 ? -10.181 -12.935 29.726 1.00 51.56 333 ASP A N 1
ATOM 2662 C CA . ASP A 1 333 ? -10.369 -14.200 30.461 1.00 51.56 333 ASP A CA 1
ATOM 2663 C C . ASP A 1 333 ? -9.579 -15.369 29.829 1.00 51.56 333 ASP A C 1
ATOM 2665 O O . ASP A 1 333 ? -9.916 -16.533 30.030 1.00 51.56 333 ASP A O 1
ATOM 2669 N N . TRP A 1 334 ? -8.552 -15.095 29.012 1.00 55.59 334 TRP A N 1
ATOM 2670 C CA . TRP A 1 334 ? -7.730 -16.153 28.414 1.00 55.59 334 TRP A CA 1
ATOM 2671 C C . TRP A 1 334 ? -6.558 -16.549 29.335 1.00 55.59 334 TRP A C 1
ATOM 2673 O O . TRP A 1 334 ? -5.804 -15.704 29.804 1.00 55.59 334 TRP A O 1
ATOM 2683 N N . GLN A 1 335 ? -6.501 -17.863 29.595 1.00 51.06 335 GLN A N 1
ATOM 2684 C CA . GLN A 1 335 ? -5.541 -18.702 30.333 1.00 51.06 335 GLN A CA 1
ATOM 2685 C C . GLN A 1 335 ? -5.032 -18.312 31.740 1.00 51.06 335 GLN A C 1
ATOM 2687 O O . GLN A 1 335 ? -4.939 -17.177 32.194 1.00 51.06 335 GLN A O 1
ATOM 2692 N N . THR A 1 336 ? -4.797 -19.384 32.497 1.00 45.34 336 THR A N 1
ATOM 2693 C CA . THR A 1 336 ? -4.907 -19.507 33.952 1.00 45.34 336 THR A CA 1
ATOM 2694 C C . THR A 1 336 ? -3.545 -19.511 34.653 1.00 45.34 336 THR A C 1
ATOM 2696 O O . THR A 1 336 ? -3.271 -20.385 35.475 1.00 45.34 336 THR A O 1
ATOM 2699 N N . GLY A 1 337 ? -2.699 -18.519 34.364 1.00 52.50 337 GLY A N 1
ATOM 2700 C CA . GLY A 1 337 ? -1.455 -18.228 35.087 1.00 52.50 337 GLY A CA 1
ATOM 2701 C C . GLY A 1 337 ? -1.545 -16.941 35.920 1.00 52.50 337 GLY A C 1
ATOM 2702 O O . GLY A 1 337 ? -2.288 -16.016 35.604 1.00 52.50 337 GLY A O 1
ATOM 2703 N N . ALA A 1 338 ? -0.792 -16.834 37.022 1.00 53.69 338 ALA A N 1
ATOM 2704 C CA . ALA A 1 338 ? -0.710 -15.575 37.781 1.00 53.69 338 ALA A CA 1
ATOM 2705 C C . ALA A 1 338 ? 0.123 -14.488 37.062 1.00 53.69 338 ALA A C 1
ATOM 2707 O O . ALA A 1 338 ? 0.065 -13.330 37.474 1.00 53.69 338 ALA A O 1
ATOM 2708 N N . TYR A 1 339 ? 0.934 -14.875 36.070 1.00 57.44 339 TYR A N 1
ATOM 2709 C CA . TYR A 1 339 ? 1.669 -13.998 35.148 1.00 57.44 339 TYR A CA 1
ATOM 2710 C C . TYR A 1 339 ? 0.701 -13.353 34.145 1.00 57.44 339 TYR A C 1
ATOM 2712 O O . TYR A 1 339 ? 0.536 -12.132 34.150 1.00 57.44 339 TYR A O 1
ATOM 2720 N N . ASP A 1 340 ? -0.052 -14.189 33.424 1.00 65.81 340 ASP A N 1
ATOM 2721 C CA . ASP A 1 340 ? -1.036 -13.768 32.416 1.00 65.81 340 ASP A CA 1
ATOM 2722 C C . ASP A 1 340 ? -2.108 -12.854 33.014 1.00 65.81 340 ASP A C 1
ATOM 2724 O O . ASP A 1 340 ? -2.496 -11.857 32.418 1.00 65.81 340 ASP A O 1
ATOM 2728 N N . LYS A 1 341 ? -2.526 -13.102 34.262 1.00 71.62 341 LYS A N 1
ATOM 2729 C CA . LYS A 1 341 ? -3.513 -12.253 34.949 1.00 71.62 341 LYS A CA 1
ATOM 2730 C C . LYS A 1 341 ? -3.077 -10.798 35.135 1.00 71.62 341 LYS A C 1
ATOM 2732 O O . LYS A 1 341 ? -3.912 -9.906 34.976 1.00 71.62 341 LYS A O 1
ATOM 2737 N N . GLU A 1 342 ? -1.827 -10.534 35.526 1.00 76.19 342 GLU A N 1
ATOM 2738 C CA . GLU A 1 342 ? -1.374 -9.143 35.704 1.00 76.19 342 GLU A CA 1
ATOM 2739 C C . GLU A 1 342 ? -1.058 -8.476 34.363 1.00 76.19 342 GLU A C 1
ATOM 2741 O O . GLU A 1 342 ? -1.393 -7.302 34.201 1.00 76.19 342 GLU A O 1
ATOM 2746 N N . LEU A 1 343 ? -0.506 -9.210 33.387 1.00 75.94 343 LEU A N 1
ATOM 2747 C CA . LEU A 1 343 ? -0.330 -8.699 32.024 1.00 75.94 343 LEU A CA 1
ATOM 2748 C C . LEU A 1 343 ? -1.685 -8.310 31.409 1.00 75.94 343 LEU A C 1
ATOM 2750 O O . LEU A 1 343 ? -1.882 -7.141 31.083 1.00 75.94 343 LEU A O 1
ATOM 2754 N N . ASN A 1 344 ? -2.662 -9.222 31.400 1.00 74.38 344 ASN A N 1
ATOM 2755 C CA . ASN A 1 344 ? -4.006 -8.991 30.852 1.00 74.38 344 ASN A CA 1
ATOM 2756 C C . ASN A 1 344 ? -4.711 -7.804 31.523 1.00 74.38 344 ASN A C 1
ATOM 2758 O O . ASN A 1 344 ? -5.401 -7.012 30.879 1.00 74.38 344 ASN A O 1
ATOM 2762 N N . LYS A 1 345 ? -4.534 -7.639 32.839 1.00 77.56 345 LYS A N 1
ATOM 2763 C CA . LYS A 1 345 ? -5.080 -6.499 33.588 1.00 77.56 345 LYS A CA 1
ATOM 2764 C C . LYS A 1 345 ? -4.425 -5.179 33.193 1.00 77.56 345 LYS A C 1
ATOM 2766 O O . LYS A 1 345 ? -5.115 -4.158 33.128 1.00 77.56 345 LYS A O 1
ATOM 2771 N N . LEU A 1 346 ? -3.115 -5.171 32.955 1.00 80.19 346 LEU A N 1
ATOM 2772 C CA . LEU A 1 346 ? -2.404 -3.983 32.490 1.00 80.19 346 LEU A CA 1
ATOM 2773 C C . LEU A 1 346 ? -2.739 -3.644 31.041 1.00 80.19 346 LEU A C 1
ATOM 2775 O O . LEU A 1 346 ? -2.939 -2.464 30.754 1.00 80.19 346 LEU A O 1
ATOM 2779 N N . GLU A 1 347 ? -2.866 -4.634 30.163 1.00 77.62 347 GLU A N 1
ATOM 2780 C CA . GLU A 1 347 ? -3.326 -4.449 28.784 1.00 77.62 347 GLU A CA 1
ATOM 2781 C C . GLU A 1 347 ? -4.743 -3.875 28.757 1.00 77.62 347 GLU A C 1
ATOM 2783 O O . GLU A 1 347 ? -4.962 -2.822 28.162 1.00 77.62 347 GLU A O 1
ATOM 2788 N N . ALA A 1 348 ? -5.683 -4.464 29.507 1.00 75.94 348 ALA A N 1
ATOM 2789 C CA . ALA A 1 348 ? -7.052 -3.959 29.615 1.00 75.94 348 ALA A CA 1
ATOM 2790 C C . ALA A 1 348 ? -7.098 -2.517 30.141 1.00 75.94 348 ALA A C 1
ATOM 2792 O O . ALA A 1 348 ? -7.792 -1.664 29.588 1.00 75.94 348 ALA A O 1
ATOM 2793 N N . LYS A 1 349 ? -6.323 -2.212 31.191 1.00 79.38 349 LYS A N 1
ATOM 2794 C CA . LYS A 1 349 ? -6.216 -0.855 31.748 1.00 79.38 349 LYS A CA 1
ATOM 2795 C C . LYS A 1 349 ? -5.607 0.128 30.745 1.00 79.38 349 LYS A C 1
ATOM 2797 O O . LYS A 1 349 ? -6.047 1.277 30.672 1.00 79.38 349 LYS A O 1
ATOM 2802 N N . THR A 1 350 ? -4.596 -0.306 29.999 1.00 80.50 350 THR A N 1
ATOM 2803 C CA . THR A 1 350 ? -3.943 0.492 28.956 1.00 80.50 350 THR A CA 1
ATOM 2804 C C . THR A 1 350 ? -4.915 0.776 27.828 1.00 80.50 350 THR A C 1
ATOM 2806 O O . THR A 1 350 ? -5.104 1.945 27.495 1.00 80.50 350 THR A O 1
ATOM 2809 N N . LEU A 1 351 ? -5.627 -0.238 27.336 1.00 76.25 351 LEU A N 1
ATOM 2810 C CA . LEU A 1 351 ? -6.630 -0.053 26.300 1.00 76.25 351 LEU A CA 1
ATOM 2811 C C . LEU A 1 351 ? -7.756 0.873 26.773 1.00 76.25 351 LEU A C 1
ATOM 2813 O O . LEU A 1 351 ? -8.069 1.840 26.088 1.00 76.25 351 LEU A O 1
ATOM 2817 N N . GLN A 1 352 ? -8.312 0.664 27.970 1.00 76.94 352 GLN A N 1
ATOM 2818 C CA . GLN A 1 352 ? -9.321 1.566 28.543 1.00 76.94 352 GLN A CA 1
ATOM 2819 C C . GLN A 1 352 ? -8.846 3.022 28.586 1.00 76.94 352 GLN A C 1
ATOM 2821 O O . GLN A 1 352 ? -9.633 3.941 28.362 1.00 76.94 352 GLN A O 1
ATOM 2826 N N . GLN A 1 353 ? -7.570 3.255 28.900 1.00 81.12 353 GLN A N 1
ATOM 2827 C CA . GLN A 1 353 ? -7.027 4.606 28.915 1.00 81.12 353 GLN A CA 1
ATOM 2828 C C . GLN A 1 353 ? -6.824 5.168 27.504 1.00 81.12 353 GLN A C 1
ATOM 2830 O O . GLN A 1 353 ? -7.100 6.352 27.299 1.00 81.12 353 GLN A O 1
ATOM 2835 N N . MET A 1 354 ? -6.366 4.349 26.552 1.00 78.00 354 MET A N 1
ATOM 2836 C CA . MET A 1 354 ? -6.235 4.729 25.141 1.00 78.00 354 MET A CA 1
ATOM 2837 C C . MET A 1 354 ? -7.589 5.119 24.554 1.00 78.00 354 MET A C 1
ATOM 2839 O O . MET A 1 354 ? -7.708 6.178 23.960 1.00 78.00 354 MET A O 1
ATOM 2843 N N . LEU A 1 355 ? -8.626 4.321 24.803 1.00 75.88 355 LEU A N 1
ATOM 2844 C CA . LEU A 1 355 ? -9.984 4.526 24.292 1.00 75.88 355 LEU A CA 1
ATOM 2845 C C . LEU A 1 355 ? -10.693 5.760 24.858 1.00 75.88 355 LEU A C 1
ATOM 2847 O O . LEU A 1 355 ? -11.647 6.248 24.263 1.00 75.88 355 LEU A O 1
ATOM 2851 N N . LYS A 1 356 ? -10.238 6.278 26.004 1.00 78.12 356 LYS A N 1
ATOM 2852 C CA . LYS A 1 356 ? -10.682 7.585 26.516 1.00 78.12 356 LYS A CA 1
ATOM 2853 C C . LYS A 1 356 ? -10.083 8.753 25.737 1.00 78.12 356 LYS A C 1
ATOM 2855 O O . LYS A 1 356 ? -10.542 9.880 25.901 1.00 78.12 356 LYS A O 1
ATOM 2860 N N . GLN A 1 357 ? -9.022 8.514 24.972 1.00 80.94 357 GLN A N 1
ATOM 2861 C CA . GLN A 1 357 ? -8.457 9.507 24.074 1.00 80.94 357 GLN A CA 1
ATOM 2862 C C . GLN A 1 357 ? -9.214 9.488 22.748 1.00 80.94 357 GLN A C 1
ATOM 2864 O O . GLN A 1 357 ? -9.832 8.496 22.370 1.00 80.94 357 GLN A O 1
ATOM 2869 N N . HIS A 1 358 ? -9.144 10.599 22.024 1.00 87.56 358 HIS A N 1
ATOM 2870 C CA . HIS A 1 358 ? -9.538 10.606 20.622 1.00 87.56 358 HIS A CA 1
ATOM 2871 C C . HIS A 1 358 ? -8.378 10.066 19.787 1.00 87.56 358 HIS A C 1
ATOM 2873 O O . HIS A 1 358 ? -7.208 10.270 20.135 1.00 87.56 358 HIS A O 1
ATOM 2879 N N . PHE A 1 359 ? -8.695 9.430 18.670 1.00 86.56 359 PHE A N 1
ATOM 2880 C CA . PHE A 1 359 ? -7.706 8.925 17.727 1.00 86.56 359 PHE A CA 1
ATOM 2881 C C . PHE A 1 359 ? -7.660 9.809 16.488 1.00 86.56 359 PHE A C 1
ATOM 2883 O O . PHE A 1 359 ? -8.669 10.380 16.081 1.00 86.56 359 PHE A O 1
ATOM 2890 N N . ILE A 1 360 ? -6.488 9.923 15.882 1.00 88.25 360 ILE A N 1
ATOM 2891 C CA . ILE A 1 360 ? -6.321 10.434 14.531 1.00 88.25 360 ILE A CA 1
ATOM 2892 C C . ILE A 1 360 ? -6.102 9.228 13.636 1.00 88.25 360 ILE A C 1
ATOM 2894 O O . ILE A 1 360 ? -5.180 8.455 13.867 1.00 88.25 360 ILE A O 1
ATOM 2898 N N . ILE A 1 361 ? -6.956 9.080 12.632 1.00 86.50 361 ILE A N 1
ATOM 2899 C CA . ILE A 1 361 ? -6.834 8.037 11.627 1.00 86.50 361 ILE A CA 1
ATOM 2900 C C . ILE A 1 361 ? -6.444 8.698 10.313 1.00 86.50 361 ILE A C 1
ATOM 2902 O O . ILE A 1 361 ? -7.134 9.608 9.850 1.00 86.50 361 ILE A O 1
ATOM 2906 N N . GLU A 1 362 ? -5.335 8.265 9.731 1.00 85.38 362 GLU A N 1
ATOM 2907 C CA . GLU A 1 362 ? -4.856 8.696 8.422 1.00 85.38 362 GLU A CA 1
ATOM 2908 C C . GLU A 1 362 ? -4.884 7.509 7.467 1.00 85.38 362 GLU A C 1
ATOM 2910 O O . GLU A 1 362 ? -4.176 6.530 7.668 1.00 85.38 362 GLU A O 1
ATOM 2915 N N . ALA A 1 363 ? -5.703 7.602 6.424 1.00 79.56 363 ALA A N 1
ATOM 2916 C CA . ALA A 1 363 ? -5.794 6.603 5.373 1.00 79.56 363 ALA A CA 1
ATOM 2917 C C . ALA A 1 363 ? -5.240 7.168 4.065 1.00 79.56 363 ALA A C 1
ATOM 2919 O O . ALA A 1 363 ? -5.620 8.259 3.613 1.00 79.56 363 ALA A O 1
ATOM 2920 N N . ASN A 1 364 ? -4.337 6.409 3.451 1.00 77.56 364 ASN A N 1
ATOM 2921 C CA . ASN A 1 364 ? -3.837 6.696 2.118 1.00 77.56 364 ASN A CA 1
ATOM 2922 C C . ASN A 1 364 ? -4.793 6.084 1.090 1.00 77.56 364 ASN A C 1
ATOM 2924 O O . ASN A 1 364 ? -4.894 4.868 0.947 1.00 77.56 364 ASN A O 1
ATOM 2928 N N . ASN A 1 365 ? -5.465 6.943 0.327 1.00 72.25 365 ASN A N 1
ATOM 2929 C CA . ASN A 1 365 ? -6.482 6.531 -0.643 1.00 72.25 365 ASN A CA 1
ATOM 2930 C C . ASN A 1 365 ? -5.906 5.755 -1.842 1.00 72.25 365 ASN A C 1
ATOM 2932 O O . ASN A 1 365 ? -6.668 5.231 -2.653 1.00 72.25 365 ASN A O 1
ATOM 2936 N N . LEU A 1 366 ? -4.578 5.738 -1.999 1.00 70.38 366 LEU A N 1
ATOM 2937 C CA . LEU A 1 366 ? -3.881 5.025 -3.063 1.00 70.38 366 LEU A CA 1
ATOM 2938 C C . LEU A 1 366 ? -3.400 3.636 -2.627 1.00 70.38 366 LEU A C 1
ATOM 2940 O O . LEU A 1 366 ? -3.524 2.699 -3.410 1.00 70.38 366 LEU A O 1
ATOM 2944 N N . THR A 1 367 ? -2.799 3.527 -1.439 1.00 65.88 367 THR A N 1
ATOM 2945 C CA . THR A 1 367 ? -2.217 2.266 -0.941 1.00 65.88 367 THR A CA 1
ATOM 2946 C C . THR A 1 367 ? -3.196 1.449 -0.109 1.00 65.88 367 THR A C 1
ATOM 2948 O O . THR A 1 367 ? -3.004 0.248 0.040 1.00 65.88 367 THR A O 1
ATOM 2951 N N . GLY A 1 368 ? -4.231 2.092 0.434 1.00 65.62 368 GLY A N 1
ATOM 2952 C CA . GLY A 1 368 ? -5.157 1.487 1.385 1.00 65.62 368 GLY A CA 1
ATOM 2953 C C . GLY A 1 368 ? -4.604 1.323 2.794 1.00 65.62 368 GLY A C 1
ATOM 2954 O O . GLY A 1 368 ? -5.330 0.875 3.678 1.00 65.62 368 GLY A O 1
ATOM 2955 N N . GLU A 1 369 ? -3.352 1.723 3.012 1.00 73.38 369 GLU A N 1
ATOM 2956 C CA . GLU A 1 369 ? -2.718 1.720 4.324 1.00 73.38 369 GLU A CA 1
ATOM 2957 C C . GLU A 1 369 ? -3.406 2.726 5.241 1.00 73.38 369 GLU A C 1
ATOM 2959 O O . GLU A 1 369 ? -3.683 3.872 4.855 1.00 73.38 369 GLU A O 1
ATOM 2964 N N . THR A 1 370 ? -3.653 2.286 6.471 1.00 75.31 370 THR A N 1
ATOM 2965 C CA . THR A 1 370 ? -4.279 3.100 7.506 1.00 75.31 370 THR A CA 1
ATOM 2966 C C . THR A 1 370 ? -3.357 3.200 8.713 1.00 75.31 370 THR A C 1
ATOM 2968 O O . THR A 1 370 ? -2.978 2.200 9.312 1.00 75.31 370 THR A O 1
ATOM 2971 N N . ASN A 1 371 ? -3.033 4.424 9.116 1.00 78.69 371 ASN A N 1
ATOM 2972 C CA . ASN A 1 371 ? -2.331 4.706 10.360 1.00 78.69 371 ASN A CA 1
ATOM 2973 C C . ASN A 1 371 ? -3.321 5.225 11.411 1.00 78.69 371 ASN A C 1
ATOM 2975 O O . ASN A 1 371 ? -4.182 6.051 11.098 1.00 78.69 371 ASN A O 1
ATOM 2979 N N . VAL A 1 372 ? -3.191 4.773 12.659 1.00 78.88 372 VAL A N 1
ATOM 2980 C CA . VAL A 1 372 ? -4.027 5.225 13.779 1.00 78.88 372 VAL A CA 1
ATOM 2981 C C . VAL A 1 372 ? -3.139 5.656 14.935 1.00 78.88 372 VAL A C 1
ATOM 2983 O O . VAL A 1 372 ? -2.386 4.865 15.495 1.00 78.88 372 VAL A O 1
ATOM 2986 N N . GLU A 1 373 ? -3.287 6.909 15.345 1.00 82.69 373 GLU A N 1
ATOM 2987 C CA . GLU A 1 373 ? -2.501 7.510 16.418 1.00 82.69 373 GLU A CA 1
ATOM 2988 C C . GLU A 1 373 ? -3.402 8.090 17.506 1.00 82.69 373 GLU A C 1
ATOM 2990 O O . GLU A 1 373 ? -4.519 8.543 17.253 1.00 82.69 373 GLU A O 1
ATOM 2995 N N . VAL A 1 374 ? -2.907 8.136 18.742 1.00 83.19 374 VAL A N 1
ATOM 2996 C CA . VAL A 1 374 ? -3.594 8.843 19.826 1.00 83.19 374 VAL A CA 1
ATOM 2997 C C . VAL A 1 374 ? -3.421 10.351 19.620 1.00 83.19 374 VAL A C 1
ATOM 2999 O O . VAL A 1 374 ? -2.299 10.850 19.533 1.00 83.19 374 VAL A O 1
ATOM 3002 N N . LYS A 1 375 ? -4.525 11.110 19.597 1.00 85.62 375 LYS A N 1
ATOM 3003 C CA . LYS A 1 375 ? -4.517 12.557 19.306 1.00 85.62 375 LYS A CA 1
ATOM 3004 C C . LYS A 1 375 ? -3.594 13.352 20.233 1.00 85.62 375 LYS A C 1
ATOM 3006 O O . LYS A 1 375 ? -2.872 14.229 19.765 1.00 85.62 375 LYS A O 1
ATOM 3011 N N . ASP A 1 376 ? -3.606 13.052 21.533 1.00 85.50 376 ASP A N 1
ATOM 3012 C CA . ASP A 1 376 ? -2.672 13.631 22.507 1.00 85.50 376 ASP A CA 1
ATOM 3013 C C . ASP A 1 376 ? -1.637 12.595 22.964 1.00 85.50 376 ASP A C 1
ATOM 3015 O O . ASP A 1 376 ? -1.618 12.120 24.106 1.00 85.50 376 ASP A O 1
ATOM 3019 N N . GLN A 1 377 ? -0.744 12.240 22.039 1.00 84.31 377 GLN A N 1
ATOM 3020 C CA . GLN A 1 377 ? 0.330 11.284 22.292 1.00 84.31 377 GLN A CA 1
ATOM 3021 C C . GLN A 1 377 ? 1.216 11.699 23.477 1.00 84.31 377 GLN A C 1
ATOM 3023 O O . GLN A 1 377 ? 1.706 10.848 24.218 1.00 84.31 377 GLN A O 1
ATOM 3028 N N . LYS A 1 378 ? 1.426 13.005 23.699 1.00 86.94 378 LYS A N 1
ATOM 3029 C CA . LYS A 1 378 ? 2.257 13.497 24.811 1.00 86.94 378 LYS A CA 1
ATOM 3030 C C . LYS A 1 378 ? 1.610 13.191 26.154 1.00 86.94 378 LYS A C 1
ATOM 3032 O O . LYS A 1 378 ? 2.286 12.672 27.046 1.00 86.94 378 LYS A O 1
ATOM 3037 N N . MET A 1 379 ? 0.320 13.491 26.295 1.00 86.62 379 MET A N 1
ATOM 3038 C CA . MET A 1 379 ? -0.427 13.200 27.514 1.00 86.62 379 MET A CA 1
ATOM 3039 C C . MET A 1 379 ? -0.502 11.691 27.767 1.00 86.62 379 MET A C 1
ATOM 3041 O O . MET A 1 379 ? -0.249 11.252 28.893 1.00 86.62 379 MET A O 1
ATOM 3045 N N . PHE A 1 380 ? -0.760 10.892 26.726 1.00 86.38 380 PHE A N 1
ATOM 3046 C CA . PHE A 1 380 ? -0.779 9.433 26.834 1.00 86.38 380 PHE A CA 1
ATOM 3047 C C . PHE A 1 380 ? 0.583 8.864 27.260 1.00 86.38 380 PHE A C 1
ATOM 3049 O O . PHE A 1 380 ? 0.664 8.118 28.238 1.00 86.38 380 PHE A O 1
ATOM 3056 N N . ASN A 1 381 ? 1.672 9.288 26.612 1.00 86.94 381 ASN A N 1
ATOM 3057 C CA . ASN A 1 381 ? 3.031 8.862 26.953 1.00 86.94 381 ASN A CA 1
ATOM 3058 C C . ASN A 1 381 ? 3.396 9.222 28.400 1.00 86.94 381 ASN A C 1
ATOM 3060 O O . ASN A 1 381 ? 4.040 8.437 29.100 1.00 86.94 381 ASN A O 1
ATOM 3064 N N . GLN A 1 382 ? 2.977 10.400 28.875 1.00 88.81 382 GLN A N 1
ATOM 3065 C CA . GLN A 1 382 ? 3.227 10.822 30.250 1.00 88.81 382 GLN A CA 1
ATOM 3066 C C . GLN A 1 382 ? 2.443 9.977 31.262 1.00 88.81 382 GLN A C 1
ATOM 3068 O O . GLN A 1 382 ? 2.997 9.593 32.297 1.00 88.81 382 GLN A O 1
ATOM 3073 N N . TRP A 1 383 ? 1.180 9.659 30.970 1.00 91.19 383 TRP A N 1
ATOM 3074 C CA . TRP A 1 383 ? 0.392 8.731 31.780 1.00 91.19 383 TRP A CA 1
ATOM 3075 C C . TRP A 1 383 ? 1.035 7.339 31.818 1.00 91.19 383 TRP A C 1
ATOM 3077 O O . TRP A 1 383 ? 1.232 6.787 32.902 1.00 91.19 383 TRP A O 1
ATOM 3087 N N . TYR A 1 384 ? 1.441 6.809 30.664 1.00 88.81 384 TYR A N 1
ATOM 3088 C CA . TYR A 1 384 ? 2.041 5.482 30.561 1.00 88.81 384 TYR A CA 1
ATOM 3089 C C . TYR A 1 384 ? 3.375 5.397 31.313 1.00 88.81 384 TYR A C 1
ATOM 3091 O O . TYR A 1 384 ? 3.618 4.458 32.071 1.00 88.81 384 TYR A O 1
ATOM 3099 N N . LYS A 1 385 ? 4.208 6.441 31.223 1.00 90.56 385 LYS A N 1
ATOM 3100 C CA . LYS A 1 385 ? 5.442 6.563 32.015 1.00 90.56 385 LYS A CA 1
ATOM 3101 C C . LYS A 1 385 ? 5.176 6.510 33.523 1.00 90.56 385 LYS A C 1
ATOM 3103 O O . LYS A 1 385 ? 5.956 5.909 34.262 1.00 90.56 385 LYS A O 1
ATOM 3108 N N . ASN A 1 386 ? 4.085 7.124 33.982 1.00 90.81 386 ASN A N 1
ATOM 3109 C CA . ASN A 1 386 ? 3.690 7.081 35.389 1.00 90.81 386 ASN A CA 1
ATOM 3110 C C . ASN A 1 386 ? 3.183 5.687 35.792 1.00 90.81 386 ASN A C 1
ATOM 3112 O O . ASN A 1 386 ? 3.547 5.211 36.866 1.00 90.81 386 ASN A O 1
ATOM 3116 N N . LEU A 1 387 ? 2.410 5.015 34.927 1.00 87.88 387 LEU A N 1
ATOM 3117 C CA . LEU A 1 387 ? 1.973 3.632 35.142 1.00 87.88 387 LEU A CA 1
ATOM 3118 C C . LEU A 1 387 ? 3.174 2.695 35.299 1.00 87.88 387 LEU A C 1
ATOM 3120 O O . LEU A 1 387 ? 3.239 1.966 36.285 1.00 87.88 387 LEU A O 1
ATOM 3124 N N . LYS A 1 388 ? 4.154 2.769 34.388 1.00 89.56 388 LYS A N 1
ATOM 3125 C CA . LYS A 1 388 ? 5.375 1.955 34.476 1.00 89.56 388 LYS A CA 1
ATOM 3126 C C . LYS A 1 388 ? 6.108 2.153 35.791 1.00 89.56 388 LYS A C 1
ATOM 3128 O O . LYS A 1 388 ? 6.477 1.175 36.431 1.00 89.56 388 LYS A O 1
ATOM 3133 N N . ARG A 1 389 ? 6.312 3.411 36.198 1.00 87.94 389 ARG A N 1
ATOM 3134 C CA . ARG A 1 389 ? 7.006 3.723 37.453 1.00 87.94 389 ARG A CA 1
ATOM 3135 C C . ARG A 1 389 ? 6.283 3.099 38.643 1.00 87.94 389 ARG A C 1
ATOM 3137 O O . ARG A 1 389 ? 6.924 2.476 39.480 1.00 87.94 389 ARG A O 1
ATOM 3144 N N . TRP A 1 390 ? 4.958 3.226 38.679 1.00 88.12 390 TRP A N 1
ATOM 3145 C CA . TRP A 1 390 ? 4.138 2.626 39.724 1.00 88.12 390 TRP A CA 1
ATOM 3146 C C . TRP A 1 390 ? 4.250 1.091 39.738 1.00 88.12 390 TRP A C 1
ATOM 3148 O O . TRP A 1 390 ? 4.509 0.525 40.796 1.00 88.12 390 TRP A O 1
ATOM 3158 N N . CYS A 1 391 ? 4.151 0.423 38.580 1.00 86.12 391 CYS A N 1
ATOM 3159 C CA . CYS A 1 391 ? 4.330 -1.032 38.469 1.00 86.12 391 CYS A CA 1
ATOM 3160 C C . CYS A 1 391 ? 5.716 -1.473 38.956 1.00 86.12 391 CYS A C 1
ATOM 3162 O O . CYS A 1 391 ? 5.827 -2.398 39.751 1.00 86.12 391 CYS A O 1
ATOM 3164 N N . GLN A 1 392 ? 6.778 -0.778 38.538 1.00 85.88 392 GLN A N 1
ATOM 3165 C CA . GLN A 1 392 ? 8.146 -1.076 38.969 1.00 85.88 392 GLN A CA 1
ATOM 3166 C C . GLN A 1 392 ? 8.323 -0.921 40.485 1.00 85.88 392 GLN A C 1
ATOM 3168 O O . GLN A 1 392 ? 9.016 -1.722 41.110 1.00 85.88 392 GLN A O 1
ATOM 3173 N N . GLU A 1 393 ? 7.728 0.107 41.093 1.00 86.88 393 GLU A N 1
ATOM 3174 C CA . GLU A 1 393 ? 7.776 0.318 42.543 1.00 86.88 393 GLU A CA 1
ATOM 3175 C C . GLU A 1 393 ? 6.998 -0.754 43.319 1.00 86.88 393 GLU A C 1
ATOM 3177 O O . GLU A 1 393 ? 7.486 -1.222 44.352 1.00 86.88 393 GLU A O 1
ATOM 3182 N N . ASP A 1 394 ? 5.826 -1.160 42.824 1.00 84.00 394 ASP A N 1
ATOM 3183 C CA . ASP A 1 394 ? 4.996 -2.211 43.423 1.00 84.00 394 ASP A CA 1
ATOM 3184 C C . ASP A 1 394 ? 5.669 -3.588 43.320 1.00 84.00 394 ASP A C 1
ATOM 3186 O O . ASP A 1 394 ? 5.848 -4.297 44.314 1.00 84.00 394 ASP A O 1
ATOM 3190 N N . TRP A 1 395 ? 6.167 -3.937 42.135 1.00 85.25 395 TRP A N 1
ATOM 3191 C CA . TRP A 1 395 ? 6.793 -5.230 41.873 1.00 85.25 395 TRP A CA 1
ATOM 3192 C C . TRP A 1 395 ? 8.146 -5.405 42.547 1.00 85.25 395 TRP A C 1
ATOM 3194 O O . TRP A 1 395 ? 8.462 -6.512 42.971 1.00 85.25 395 TRP A O 1
ATOM 3204 N N . LYS A 1 396 ? 8.906 -4.326 42.778 1.00 81.69 396 LYS A N 1
ATOM 3205 C CA . LYS A 1 396 ? 10.104 -4.375 43.639 1.00 81.69 396 LYS A CA 1
ATOM 3206 C C . LYS A 1 396 ? 9.796 -4.858 45.057 1.00 81.69 396 LYS A C 1
ATOM 3208 O O . LYS A 1 396 ? 10.671 -5.417 45.713 1.00 81.69 396 LYS A O 1
ATOM 3213 N N . ARG A 1 397 ? 8.578 -4.624 45.553 1.00 83.12 397 ARG A N 1
ATOM 3214 C CA . ARG A 1 397 ? 8.143 -5.043 46.895 1.00 83.12 397 ARG A CA 1
ATOM 3215 C C . ARG A 1 397 ? 7.540 -6.448 46.896 1.00 83.12 397 ARG A C 1
ATOM 3217 O O . ARG A 1 397 ? 7.450 -7.066 47.955 1.00 83.12 397 ARG A O 1
ATOM 3224 N N . ASN A 1 398 ? 7.157 -6.966 45.730 1.00 81.44 398 ASN A N 1
ATOM 3225 C CA . ASN A 1 398 ? 6.534 -8.272 45.577 1.00 81.44 398 ASN A CA 1
ATOM 3226 C C . ASN A 1 398 ? 7.537 -9.308 45.048 1.00 81.44 398 ASN A C 1
ATOM 3228 O O . ASN A 1 398 ? 7.881 -9.319 43.868 1.00 81.44 398 ASN A O 1
ATOM 3232 N N . ARG A 1 399 ? 7.943 -10.243 45.921 1.00 74.56 399 ARG A N 1
ATOM 3233 C CA . ARG A 1 399 ? 8.923 -11.299 45.604 1.00 74.56 399 ARG A CA 1
ATOM 3234 C C . ARG A 1 399 ? 8.564 -12.155 44.389 1.00 74.56 399 ARG A C 1
ATOM 3236 O O . ARG A 1 399 ? 9.472 -12.740 43.807 1.00 74.56 399 ARG A O 1
ATOM 3243 N N . LYS A 1 400 ? 7.279 -12.249 44.028 1.00 75.81 400 LYS A N 1
ATOM 3244 C CA . LYS A 1 400 ? 6.839 -12.943 42.813 1.00 75.81 400 LYS A CA 1
ATOM 3245 C C . LYS A 1 400 ? 7.449 -12.284 41.570 1.00 75.81 400 LYS A C 1
ATOM 3247 O O . LYS A 1 400 ? 8.116 -12.949 40.798 1.00 75.81 400 LYS A O 1
ATOM 3252 N N . PHE A 1 401 ? 7.299 -10.966 41.450 1.00 77.06 401 PHE A N 1
ATOM 3253 C CA . PHE A 1 401 ? 7.676 -10.213 40.253 1.00 77.06 401 PHE A CA 1
ATOM 3254 C C . PHE A 1 401 ? 9.129 -9.735 40.240 1.00 77.06 401 PHE A C 1
ATOM 3256 O O . PHE A 1 401 ? 9.641 -9.378 39.184 1.00 77.06 401 PHE A O 1
ATOM 3263 N N . SER A 1 402 ? 9.802 -9.728 41.395 1.00 73.00 402 SER A N 1
ATOM 3264 C CA . SER A 1 402 ? 11.213 -9.341 41.516 1.00 73.00 402 SER A CA 1
ATOM 3265 C C . SER A 1 402 ? 12.192 -10.508 41.328 1.00 73.00 402 SER A C 1
ATOM 3267 O O . SER A 1 402 ? 13.394 -10.329 41.528 1.00 73.00 402 SER A O 1
ATOM 3269 N N . ARG A 1 403 ? 11.699 -11.720 41.046 1.00 76.00 403 ARG A N 1
ATOM 3270 C CA . ARG A 1 403 ? 12.537 -12.896 40.796 1.00 76.00 403 ARG A CA 1
ATOM 3271 C C . ARG A 1 403 ? 12.944 -12.921 39.324 1.00 76.00 403 ARG A C 1
ATOM 3273 O O . ARG A 1 403 ? 12.106 -12.725 38.450 1.00 76.00 403 ARG A O 1
ATOM 3280 N N . VAL A 1 404 ? 14.226 -13.171 39.073 1.00 74.62 404 VAL A N 1
ATOM 3281 C CA . VAL A 1 404 ? 14.742 -13.435 37.724 1.00 74.62 404 VAL A CA 1
ATOM 3282 C C . VAL A 1 404 ? 14.232 -14.802 37.280 1.00 74.62 404 VAL A C 1
ATOM 3284 O O . VAL A 1 404 ? 14.406 -15.783 38.008 1.00 74.62 404 VAL A O 1
ATOM 3287 N N . THR A 1 405 ? 13.558 -14.845 36.134 1.00 69.94 405 THR A N 1
ATOM 3288 C CA . THR A 1 405 ? 12.962 -16.069 35.570 1.00 69.94 405 THR A CA 1
ATOM 3289 C C . THR A 1 405 ? 13.627 -16.500 34.267 1.00 69.94 405 THR A C 1
ATOM 3291 O O . THR A 1 405 ? 13.486 -17.655 33.889 1.00 69.94 405 THR A O 1
ATOM 3294 N N . ASP A 1 406 ? 14.373 -15.603 33.618 1.00 65.06 406 ASP A N 1
ATOM 3295 C CA . ASP A 1 406 ? 15.213 -15.899 32.458 1.00 65.06 406 ASP A CA 1
ATOM 3296 C C . ASP A 1 406 ? 16.687 -15.694 32.844 1.00 65.06 406 ASP A C 1
ATOM 3298 O O . ASP A 1 406 ? 17.131 -14.572 33.105 1.00 65.06 406 ASP A O 1
ATOM 3302 N N . GLU A 1 407 ? 17.448 -16.785 32.942 1.00 62.50 407 GLU A N 1
ATOM 3303 C CA . GLU A 1 407 ? 18.864 -16.748 33.333 1.00 62.50 407 GLU A CA 1
ATOM 3304 C C . GLU A 1 407 ? 19.779 -16.230 32.210 1.00 62.50 407 GLU A C 1
ATOM 3306 O O . GLU A 1 407 ? 20.860 -15.702 32.494 1.00 62.50 407 GLU A O 1
ATOM 3311 N N . THR A 1 408 ? 19.338 -16.327 30.953 1.00 66.00 408 THR A N 1
ATOM 3312 C CA . THR A 1 408 ? 20.083 -15.915 29.757 1.00 66.00 408 THR A CA 1
ATOM 3313 C C . THR A 1 408 ? 19.957 -14.410 29.533 1.00 66.00 408 THR A C 1
ATOM 3315 O O . THR A 1 408 ? 20.967 -13.728 29.359 1.00 66.00 408 THR A O 1
ATOM 3318 N N . MET A 1 409 ? 18.737 -13.870 29.615 1.00 61.69 409 MET A N 1
ATOM 3319 C CA . MET A 1 409 ? 18.472 -12.430 29.494 1.00 61.69 409 MET A CA 1
ATOM 3320 C C . MET A 1 409 ? 18.628 -11.671 30.818 1.00 61.69 409 MET A C 1
ATOM 3322 O O . MET A 1 409 ? 18.717 -10.444 30.819 1.00 61.69 409 MET A O 1
ATOM 3326 N N . ARG A 1 410 ? 18.695 -12.389 31.951 1.00 75.31 410 ARG A N 1
ATOM 3327 C CA . ARG A 1 410 ? 18.738 -11.838 33.318 1.00 75.31 410 ARG A CA 1
ATOM 3328 C C . ARG A 1 410 ? 17.573 -10.889 33.626 1.00 75.31 410 ARG A C 1
ATOM 3330 O O . ARG A 1 410 ? 17.754 -9.918 34.361 1.00 75.31 410 ARG A O 1
ATOM 3337 N N . THR A 1 411 ? 16.385 -11.175 33.093 1.00 78.88 411 THR A N 1
ATOM 3338 C CA . THR A 1 411 ? 15.178 -10.363 33.299 1.00 78.88 411 THR A CA 1
ATOM 3339 C C . THR A 1 411 ? 14.274 -10.934 34.391 1.00 78.88 411 THR A C 1
ATOM 3341 O O . THR A 1 411 ? 14.152 -12.147 34.599 1.00 78.88 411 THR A O 1
ATOM 3344 N N . THR A 1 412 ? 13.641 -10.030 35.137 1.00 82.38 412 THR A N 1
ATOM 3345 C CA . THR A 1 412 ? 12.606 -10.360 36.125 1.00 82.38 412 THR A CA 1
ATOM 3346 C C . THR A 1 412 ? 11.236 -10.558 35.476 1.00 82.38 412 THR A C 1
ATOM 3348 O O . THR A 1 412 ? 10.956 -9.991 34.420 1.00 82.38 412 THR A O 1
ATOM 3351 N N . GLU A 1 413 ? 10.343 -11.307 36.137 1.00 79.38 413 GLU A N 1
ATOM 3352 C CA . GLU A 1 413 ? 8.954 -11.498 35.674 1.00 79.38 413 GLU A CA 1
ATOM 3353 C C . GLU A 1 413 ? 8.259 -10.141 35.419 1.00 79.38 413 GLU A C 1
ATOM 3355 O O . GLU A 1 413 ? 7.574 -9.968 34.414 1.00 79.38 413 GLU A O 1
ATOM 3360 N N . GLY A 1 414 ? 8.493 -9.137 36.276 1.00 81.62 414 GLY A N 1
ATOM 3361 C CA . GLY A 1 414 ? 7.972 -7.781 36.071 1.00 81.62 414 GLY A CA 1
ATOM 3362 C C . GLY A 1 414 ? 8.575 -7.044 34.863 1.00 81.62 414 GLY A C 1
ATOM 3363 O O . GLY A 1 414 ? 7.863 -6.331 34.157 1.00 81.62 414 GLY A O 1
ATOM 3364 N N . GLU A 1 415 ? 9.871 -7.201 34.588 1.00 83.19 415 GLU A N 1
ATOM 3365 C CA . GLU A 1 415 ? 10.501 -6.595 33.403 1.00 83.19 415 GLU A CA 1
ATOM 3366 C C . GLU A 1 415 ? 9.964 -7.199 32.103 1.00 83.19 415 GLU A C 1
ATOM 3368 O O . GLU A 1 415 ? 9.682 -6.446 31.171 1.00 83.19 415 GLU A O 1
ATOM 3373 N N . ASN A 1 416 ? 9.723 -8.513 32.074 1.00 81.00 416 ASN A N 1
ATOM 3374 C CA . ASN A 1 416 ? 9.098 -9.178 30.930 1.00 81.00 416 ASN A CA 1
ATOM 3375 C C . ASN A 1 416 ? 7.671 -8.659 30.681 1.00 81.00 416 ASN A C 1
ATOM 3377 O O . ASN A 1 416 ? 7.338 -8.328 29.546 1.00 81.00 416 ASN A O 1
ATOM 3381 N N . ILE A 1 417 ? 6.851 -8.470 31.726 1.00 81.81 417 ILE A N 1
ATOM 3382 C CA . ILE A 1 417 ? 5.499 -7.892 31.571 1.00 81.81 417 ILE A CA 1
ATOM 3383 C C . ILE A 1 417 ? 5.562 -6.480 30.964 1.00 81.81 417 ILE A C 1
ATOM 3385 O O . ILE A 1 417 ? 4.766 -6.155 30.083 1.00 81.81 417 ILE A O 1
ATOM 3389 N N . LEU A 1 418 ? 6.499 -5.625 31.402 1.00 84.81 418 LEU A N 1
ATOM 3390 C CA . LEU A 1 418 ? 6.652 -4.288 30.805 1.00 84.81 418 LEU A CA 1
ATOM 3391 C C . LEU A 1 418 ? 7.120 -4.348 29.360 1.00 84.81 418 LEU A C 1
ATOM 3393 O O . LEU A 1 418 ? 6.675 -3.522 28.570 1.00 84.81 418 LEU A O 1
ATOM 3397 N N . TYR A 1 419 ? 8.001 -5.290 29.032 1.00 83.94 419 TYR A N 1
ATOM 3398 C CA . TYR A 1 419 ? 8.468 -5.498 27.669 1.00 83.94 419 TYR A CA 1
ATOM 3399 C C . TYR A 1 419 ? 7.310 -5.892 26.738 1.00 83.94 419 TYR A C 1
ATOM 3401 O O . TYR A 1 419 ? 7.130 -5.266 25.695 1.00 83.94 419 TYR A O 1
ATOM 3409 N N . HIS A 1 420 ? 6.455 -6.833 27.151 1.00 78.88 420 HIS A N 1
ATOM 3410 C CA . HIS A 1 420 ? 5.251 -7.189 26.390 1.00 78.88 420 HIS A CA 1
ATOM 3411 C C . HIS A 1 420 ? 4.289 -6.007 26.245 1.00 78.88 420 HIS A C 1
ATOM 3413 O O . HIS A 1 420 ? 3.817 -5.727 25.145 1.00 78.88 420 HIS A O 1
ATOM 3419 N N . LEU A 1 421 ? 4.054 -5.260 27.327 1.00 79.62 421 LEU A N 1
ATOM 3420 C CA . LEU A 1 421 ? 3.187 -4.084 27.290 1.00 79.62 421 LEU A CA 1
ATOM 3421 C C . LEU A 1 421 ? 3.768 -2.954 26.419 1.00 79.62 421 LEU A C 1
ATOM 3423 O O . LEU A 1 421 ? 3.016 -2.180 25.830 1.00 79.62 421 LEU A O 1
ATOM 3427 N N . ASP A 1 422 ? 5.095 -2.835 26.346 1.00 83.88 422 ASP A N 1
ATOM 3428 C CA . ASP A 1 422 ? 5.775 -1.905 25.446 1.00 83.88 422 ASP A CA 1
ATOM 3429 C C . ASP A 1 422 ? 5.550 -2.277 23.986 1.00 83.88 422 ASP A C 1
ATOM 3431 O O . ASP A 1 422 ? 5.219 -1.398 23.192 1.00 83.88 422 ASP A O 1
ATOM 3435 N N . ASN A 1 423 ? 5.697 -3.556 23.641 1.00 77.06 423 ASN A N 1
ATOM 3436 C CA . ASN A 1 423 ? 5.448 -4.044 22.285 1.00 77.06 423 ASN A CA 1
ATOM 3437 C C . ASN A 1 423 ? 3.968 -3.873 21.910 1.00 77.06 423 ASN A C 1
ATOM 3439 O O . ASN A 1 423 ? 3.668 -3.325 20.854 1.00 77.06 423 ASN A O 1
ATOM 3443 N N . PHE A 1 424 ? 3.043 -4.174 22.832 1.00 73.06 424 PHE A N 1
ATOM 3444 C CA . PHE A 1 424 ? 1.604 -3.936 22.651 1.00 73.06 424 PHE A CA 1
ATOM 3445 C C . PHE A 1 424 ? 1.277 -2.489 22.233 1.00 73.06 424 PHE A C 1
ATOM 3447 O O . PHE A 1 424 ? 0.388 -2.262 21.412 1.00 73.06 424 PHE A O 1
ATOM 3454 N N . ILE A 1 425 ? 1.988 -1.497 22.786 1.00 74.94 425 ILE A N 1
ATOM 3455 C CA . ILE A 1 425 ? 1.793 -0.079 22.446 1.00 74.94 425 ILE A CA 1
ATOM 3456 C C . ILE A 1 425 ? 2.571 0.316 21.186 1.00 74.94 425 ILE A C 1
ATOM 3458 O O . ILE A 1 425 ? 2.034 1.046 20.353 1.00 74.94 425 ILE A O 1
ATOM 3462 N N . LYS A 1 426 ? 3.837 -0.104 21.067 1.00 71.44 426 LYS A N 1
ATOM 3463 C CA . LYS A 1 426 ? 4.740 0.302 19.977 1.00 71.44 426 LYS A CA 1
ATOM 3464 C C . LYS A 1 426 ? 4.293 -0.217 18.622 1.00 71.44 426 LYS A C 1
ATOM 3466 O O . LYS A 1 426 ? 4.353 0.537 17.658 1.00 71.44 426 LYS A O 1
ATOM 3471 N N . ASP A 1 427 ? 3.826 -1.456 18.569 1.00 62.53 427 ASP A N 1
ATOM 3472 C CA . ASP A 1 427 ? 3.491 -2.117 17.308 1.00 62.53 427 ASP A CA 1
ATOM 3473 C C . ASP A 1 427 ? 2.090 -1.721 16.813 1.00 62.53 427 ASP A C 1
ATOM 3475 O O . ASP A 1 427 ? 1.584 -2.267 15.836 1.00 62.53 427 ASP A O 1
ATOM 3479 N N . GLY A 1 428 ? 1.421 -0.786 17.505 1.00 60.75 428 GLY A N 1
ATOM 3480 C CA . GLY A 1 428 ? 0.036 -0.432 17.211 1.00 60.75 428 GLY A CA 1
ATOM 3481 C C . GLY A 1 428 ? -0.915 -1.616 17.394 1.00 60.75 428 GLY A C 1
ATOM 3482 O O . GLY A 1 428 ? -2.022 -1.590 16.859 1.00 60.75 428 GLY A O 1
ATOM 3483 N N . SER A 1 429 ? -0.516 -2.645 18.155 1.00 60.81 429 SER A N 1
ATOM 3484 C CA . SER A 1 429 ? -1.244 -3.911 18.295 1.00 60.81 429 SER A CA 1
ATOM 3485 C C . SER A 1 429 ? -2.683 -3.711 18.753 1.00 60.81 429 SER A C 1
ATOM 3487 O O . SER A 1 429 ? -3.547 -4.495 18.385 1.00 60.81 429 SER A O 1
ATOM 3489 N N . PHE A 1 430 ? -2.991 -2.623 19.468 1.00 65.31 430 PHE A N 1
ATOM 3490 C CA . PHE A 1 430 ? -4.367 -2.255 19.818 1.00 65.31 430 PHE A CA 1
ATOM 3491 C C . PHE A 1 430 ? -5.311 -2.150 18.596 1.00 65.31 430 PHE A C 1
ATOM 3493 O O . PHE A 1 430 ? -6.478 -2.523 18.703 1.00 65.31 430 PHE A O 1
ATOM 3500 N N . ILE A 1 431 ? -4.817 -1.696 17.434 1.00 64.69 431 ILE A N 1
ATOM 3501 C CA . ILE A 1 431 ? -5.581 -1.617 16.174 1.00 64.69 431 ILE A CA 1
ATOM 3502 C C . ILE A 1 431 ? -5.979 -3.020 15.711 1.00 64.69 431 ILE A C 1
ATOM 3504 O O . ILE A 1 431 ? -7.090 -3.214 15.223 1.00 64.69 431 ILE A O 1
ATOM 3508 N N . GLN A 1 432 ? -5.119 -4.019 15.931 1.00 63.50 432 GLN A N 1
ATOM 3509 C CA . GLN A 1 432 ? -5.421 -5.417 15.610 1.00 63.50 432 GLN A CA 1
ATOM 3510 C C . GLN A 1 432 ? -6.620 -5.943 16.418 1.00 63.50 432 GLN A C 1
ATOM 3512 O O . GLN A 1 432 ? -7.334 -6.819 15.941 1.00 63.50 432 GLN A O 1
ATOM 3517 N N . TYR A 1 433 ? -6.894 -5.373 17.598 1.00 66.69 433 TYR A N 1
ATOM 3518 C CA . TYR A 1 433 ? -8.065 -5.705 18.421 1.00 66.69 433 TYR A CA 1
ATOM 3519 C C . TYR A 1 433 ? -9.317 -4.872 18.084 1.00 66.69 433 TYR A C 1
ATOM 3521 O O . TYR A 1 433 ? -10.417 -5.156 18.576 1.00 66.69 433 TYR A O 1
ATOM 3529 N N . MET A 1 434 ? -9.178 -3.853 17.231 1.00 74.62 434 MET A N 1
ATOM 3530 C CA . MET A 1 434 ? -10.267 -2.990 16.765 1.00 74.62 434 MET A CA 1
ATOM 3531 C C . MET A 1 434 ? -10.340 -2.922 15.229 1.00 74.62 434 MET A C 1
ATOM 3533 O O . MET A 1 434 ? -10.325 -1.822 14.665 1.00 74.62 434 MET A O 1
ATOM 3537 N N . PRO A 1 435 ? -10.445 -4.069 14.529 1.00 75.94 435 PRO A N 1
ATOM 3538 C CA . PRO A 1 435 ? -10.499 -4.109 13.064 1.00 75.94 435 PRO A CA 1
ATOM 3539 C C . PRO A 1 435 ? -11.657 -3.287 12.471 1.00 75.94 435 PRO A C 1
ATOM 3541 O O . PRO A 1 435 ? -11.582 -2.828 11.332 1.00 75.94 435 PRO A O 1
ATOM 3544 N N . GLU A 1 436 ? -12.714 -3.038 13.245 1.00 79.25 436 GLU A N 1
ATOM 3545 C CA . GLU A 1 436 ? -13.830 -2.170 12.882 1.00 79.25 436 GLU A CA 1
ATOM 3546 C C . GLU A 1 436 ? -13.415 -0.714 12.599 1.00 79.25 436 GLU A C 1
ATOM 3548 O O . GLU A 1 436 ? -14.048 -0.056 11.773 1.00 79.25 436 GLU A O 1
ATOM 3553 N N . LEU A 1 437 ? -12.343 -0.210 13.230 1.00 78.94 437 LEU A N 1
ATOM 3554 C CA . LEU A 1 437 ? -11.826 1.142 12.986 1.00 78.94 437 LEU A CA 1
ATOM 3555 C C . LEU A 1 437 ? -11.293 1.277 11.560 1.00 78.94 437 LEU A C 1
ATOM 3557 O O . LEU A 1 437 ? -11.649 2.225 10.860 1.00 78.94 437 LEU A O 1
ATOM 3561 N N . THR A 1 438 ? -10.494 0.305 11.121 1.00 78.88 438 THR A N 1
ATOM 3562 C CA . THR A 1 438 ? -9.965 0.237 9.754 1.00 78.88 438 THR A CA 1
ATOM 3563 C C . THR A 1 438 ? -11.089 -0.030 8.756 1.00 78.88 438 THR A C 1
ATOM 3565 O O . THR A 1 438 ? -11.159 0.607 7.704 1.00 78.88 438 THR A O 1
ATOM 3568 N N . ALA A 1 439 ? -12.034 -0.909 9.113 1.00 83.19 439 ALA A N 1
ATOM 3569 C CA . ALA A 1 439 ? -13.157 -1.257 8.250 1.00 83.19 439 ALA A CA 1
ATOM 3570 C C . ALA A 1 439 ? -14.006 -0.034 7.875 1.00 83.19 439 ALA A C 1
ATOM 3572 O O . ALA A 1 439 ? -14.395 0.087 6.716 1.00 83.19 439 ALA A O 1
ATOM 3573 N N . MET A 1 440 ? -14.250 0.896 8.808 1.00 81.56 440 MET A N 1
ATOM 3574 C CA . MET A 1 440 ? -15.054 2.098 8.548 1.00 81.56 440 MET A CA 1
ATOM 3575 C C . MET A 1 440 ? -14.482 3.013 7.463 1.00 81.56 440 MET A C 1
ATOM 3577 O O . MET A 1 440 ? -15.262 3.762 6.885 1.00 81.56 440 MET A O 1
ATOM 3581 N N . ILE A 1 441 ? -13.172 2.963 7.192 1.00 74.38 441 ILE A N 1
ATOM 3582 C CA . ILE A 1 441 ? -12.429 3.999 6.448 1.00 74.38 441 ILE A CA 1
ATOM 3583 C C . ILE A 1 441 ? -11.986 3.518 5.053 1.00 74.38 441 ILE A C 1
ATOM 3585 O O . ILE A 1 441 ? -11.604 4.314 4.199 1.00 74.38 441 ILE A O 1
ATOM 3589 N N . GLY A 1 442 ? -12.108 2.219 4.773 1.00 64.62 442 GLY A N 1
ATOM 3590 C CA . GLY A 1 442 ? -11.249 1.553 3.793 1.00 64.62 442 GLY A CA 1
ATOM 3591 C C . GLY A 1 442 ? -11.656 1.493 2.315 1.00 64.62 442 GLY A C 1
ATOM 3592 O O . GLY A 1 442 ? -10.871 0.941 1.557 1.00 64.62 442 GLY A O 1
ATOM 3593 N N . LEU A 1 443 ? -12.808 1.990 1.831 1.00 71.12 443 LEU A N 1
ATOM 3594 C CA . LEU A 1 443 ? -13.271 1.590 0.474 1.00 71.12 443 LEU A CA 1
ATOM 3595 C C . LEU A 1 443 ? -13.606 2.672 -0.554 1.00 71.12 443 LEU A C 1
ATOM 3597 O O . LEU A 1 443 ? -13.704 2.364 -1.741 1.00 71.12 443 LEU A O 1
ATOM 3601 N N . GLU A 1 444 ? -13.779 3.925 -0.154 1.00 64.62 444 GLU A N 1
ATOM 3602 C CA . GLU A 1 444 ? -14.354 4.954 -1.034 1.00 64.62 444 GLU A CA 1
ATOM 3603 C C . GLU A 1 444 ? -13.544 5.255 -2.305 1.00 64.62 444 GLU A C 1
ATOM 3605 O O . GLU A 1 444 ? -14.122 5.642 -3.317 1.00 64.62 444 GLU A O 1
ATOM 3610 N N . MET A 1 445 ? -12.221 5.058 -2.285 1.00 60.34 445 MET A N 1
ATOM 3611 C CA . MET A 1 445 ? -11.346 5.376 -3.421 1.00 60.34 445 MET A CA 1
ATOM 3612 C C . MET A 1 445 ? -10.543 4.190 -3.963 1.00 60.34 445 MET A C 1
ATOM 3614 O O . MET A 1 445 ? -9.773 4.382 -4.906 1.00 60.34 445 MET A O 1
ATOM 3618 N N . HIS A 1 446 ? -10.751 2.981 -3.437 1.00 74.94 446 HIS A N 1
ATOM 3619 C CA . HIS A 1 446 ? -10.044 1.789 -3.913 1.00 74.94 446 HIS A CA 1
ATOM 3620 C C . HIS A 1 446 ? -10.480 1.395 -5.324 1.00 74.94 446 HIS A C 1
ATOM 3622 O O . HIS A 1 446 ? -9.631 1.245 -6.204 1.00 74.94 446 HIS A O 1
ATOM 3628 N N . PHE A 1 447 ? -11.789 1.348 -5.570 1.00 82.56 447 PHE A N 1
ATOM 3629 C CA . PHE A 1 447 ? -12.336 0.824 -6.820 1.00 82.56 447 PHE A CA 1
ATOM 3630 C C . PHE A 1 447 ? -12.620 1.910 -7.855 1.00 82.56 447 PHE A C 1
ATOM 3632 O O . PHE A 1 447 ? -13.159 2.978 -7.537 1.00 82.56 447 PHE A O 1
ATOM 3639 N N . ASP A 1 448 ? -12.290 1.614 -9.107 1.00 82.25 448 ASP A N 1
ATOM 3640 C CA . ASP A 1 448 ? -12.586 2.474 -10.253 1.00 82.25 448 ASP A CA 1
ATOM 3641 C C . ASP A 1 448 ? -13.938 2.105 -10.893 1.00 82.25 448 ASP A C 1
ATOM 3643 O O . ASP A 1 448 ? -14.424 0.975 -10.791 1.00 82.25 448 ASP A O 1
ATOM 3647 N N . GLU A 1 449 ? -14.582 3.069 -11.562 1.00 84.31 449 GLU A N 1
ATOM 3648 C CA . GLU A 1 449 ? -15.821 2.807 -12.304 1.00 84.31 449 GLU A CA 1
ATOM 3649 C C . GLU A 1 449 ? -15.610 1.676 -13.333 1.00 84.31 449 GLU A C 1
ATOM 3651 O O . GLU A 1 449 ? -14.751 1.767 -14.210 1.00 84.31 449 GLU A O 1
ATOM 3656 N N . GLY A 1 450 ? -16.428 0.623 -13.246 1.00 85.06 450 GLY A N 1
ATOM 3657 C CA . GLY A 1 450 ? -16.374 -0.539 -14.139 1.00 85.06 450 GLY A CA 1
ATOM 3658 C C . GLY A 1 450 ? -15.664 -1.766 -13.559 1.00 85.06 450 GLY A C 1
ATOM 3659 O O . GLY A 1 450 ? -15.801 -2.845 -14.132 1.00 85.06 450 GLY A O 1
ATOM 3660 N N . GLU A 1 451 ? -14.972 -1.645 -12.421 1.00 86.75 451 GLU A N 1
ATOM 3661 C CA . GLU A 1 451 ? -14.458 -2.810 -11.695 1.00 86.75 451 GLU A CA 1
ATOM 3662 C C . GLU A 1 451 ? -15.613 -3.596 -11.049 1.00 86.75 451 GLU A C 1
ATOM 3664 O O . GLU A 1 451 ? -16.522 -3.024 -10.442 1.00 86.75 451 GLU A O 1
ATOM 3669 N N . THR A 1 452 ? -15.587 -4.924 -11.197 1.00 90.25 452 THR A N 1
ATOM 3670 C CA . THR A 1 452 ? -16.609 -5.825 -10.634 1.00 90.25 452 THR A CA 1
ATOM 3671 C C . THR A 1 452 ? -16.025 -6.931 -9.768 1.00 90.25 452 THR A C 1
ATOM 3673 O O . THR A 1 452 ? -16.705 -7.437 -8.889 1.00 90.25 452 THR A O 1
ATOM 3676 N N . THR A 1 453 ? -14.780 -7.341 -10.001 1.00 92.19 453 THR A N 1
ATOM 3677 C CA . THR A 1 453 ? -14.082 -8.343 -9.191 1.00 92.19 453 THR A CA 1
ATOM 3678 C C . THR A 1 453 ? -12.581 -8.245 -9.427 1.00 92.19 453 THR A C 1
ATOM 3680 O O . THR A 1 453 ? -12.152 -7.780 -10.485 1.00 92.19 453 THR A O 1
ATOM 3683 N N . GLY A 1 454 ? -11.788 -8.700 -8.465 1.00 85.75 454 GLY A N 1
ATOM 3684 C CA . GLY A 1 454 ? -10.338 -8.768 -8.573 1.00 85.75 454 GLY A CA 1
ATOM 3685 C C . GLY A 1 454 ? -9.713 -9.388 -7.329 1.00 85.75 454 GLY A C 1
ATOM 3686 O O . GLY A 1 454 ? -10.416 -9.867 -6.439 1.00 85.75 454 GLY A O 1
ATOM 3687 N N . ARG A 1 455 ? -8.380 -9.386 -7.283 1.00 82.56 455 ARG A N 1
ATOM 3688 C CA . ARG A 1 455 ? -7.578 -9.817 -6.133 1.00 82.56 455 ARG A CA 1
ATOM 3689 C C . ARG A 1 455 ? -6.497 -8.779 -5.877 1.00 82.56 455 ARG A C 1
ATOM 3691 O O . ARG A 1 455 ? -5.729 -8.480 -6.790 1.00 82.56 455 ARG A O 1
ATOM 3698 N N . GLU A 1 456 ? -6.467 -8.219 -4.676 1.00 77.44 456 GLU A N 1
ATOM 3699 C CA . GLU A 1 456 ? -5.611 -7.090 -4.291 1.00 77.44 456 GLU A CA 1
ATOM 3700 C C . GLU A 1 456 ? -5.212 -7.201 -2.816 1.00 77.44 456 GLU A C 1
ATOM 3702 O O . GLU A 1 456 ? -5.793 -7.989 -2.074 1.00 77.44 456 GLU A O 1
ATOM 3707 N N . TYR A 1 457 ? -4.201 -6.435 -2.407 1.00 77.19 457 TYR A N 1
ATOM 3708 C CA . TYR A 1 457 ? -3.834 -6.299 -0.999 1.00 77.19 457 TYR A CA 1
ATOM 3709 C C . TYR A 1 457 ? -4.821 -5.373 -0.296 1.00 77.19 457 TYR A C 1
ATOM 3711 O O . TYR A 1 457 ? -5.115 -4.292 -0.812 1.00 77.19 457 TYR A O 1
ATOM 3719 N N . PHE A 1 458 ? -5.274 -5.760 0.893 1.00 78.12 458 PHE A N 1
ATOM 3720 C CA . PHE A 1 458 ? -6.068 -4.891 1.750 1.00 78.12 458 PHE A CA 1
ATOM 3721 C C . PHE A 1 458 ? -5.485 -4.891 3.160 1.00 78.12 458 PHE A C 1
ATOM 3723 O O . PHE A 1 458 ? -5.464 -5.918 3.832 1.00 78.12 458 PHE A O 1
ATOM 3730 N N . ASP A 1 459 ? -5.108 -3.714 3.658 1.00 74.31 459 ASP A N 1
ATOM 3731 C CA . ASP A 1 459 ? -4.562 -3.554 5.012 1.00 74.31 459 ASP A CA 1
ATOM 3732 C C . ASP A 1 459 ? -5.530 -4.069 6.099 1.00 74.31 459 ASP A C 1
ATOM 3734 O O . ASP A 1 459 ? -5.121 -4.638 7.109 1.00 74.31 459 ASP A O 1
ATOM 3738 N N . LEU A 1 460 ? -6.844 -3.970 5.853 1.00 77.44 460 LEU A N 1
ATOM 3739 C CA . LEU A 1 460 ? -7.890 -4.525 6.723 1.00 77.44 460 LEU A CA 1
ATOM 3740 C C . LEU A 1 460 ? -7.958 -6.062 6.720 1.00 77.44 460 LEU A C 1
ATOM 3742 O O . LEU A 1 460 ? -8.390 -6.633 7.713 1.00 77.44 460 LEU A O 1
ATOM 3746 N N . LEU A 1 461 ? -7.486 -6.738 5.669 1.00 76.31 461 LEU A N 1
ATOM 3747 C CA . LEU A 1 461 ? -7.327 -8.200 5.642 1.00 76.31 461 LEU A CA 1
ATOM 3748 C C . LEU A 1 461 ? -5.954 -8.626 6.181 1.00 76.31 461 LEU A C 1
ATOM 3750 O O . LEU A 1 461 ? -5.746 -9.794 6.475 1.00 76.31 461 LEU A O 1
ATOM 3754 N N . GLY A 1 462 ? -5.014 -7.682 6.311 1.00 71.88 462 GLY A N 1
ATOM 3755 C CA . GLY A 1 462 ? -3.629 -7.959 6.698 1.00 71.88 462 GLY A CA 1
ATOM 3756 C C . GLY A 1 462 ? -2.829 -8.688 5.613 1.00 71.88 462 GLY A C 1
ATOM 3757 O O . GLY A 1 462 ? -1.662 -8.997 5.836 1.00 71.88 462 GLY A O 1
ATOM 3758 N N . ASP A 1 463 ? -3.451 -8.955 4.460 1.00 72.75 463 ASP A N 1
ATOM 3759 C CA . ASP A 1 463 ? -2.891 -9.696 3.332 1.00 72.75 463 ASP A CA 1
ATOM 3760 C C . ASP A 1 463 ? -3.717 -9.454 2.041 1.00 72.75 463 ASP A C 1
ATOM 3762 O O . ASP A 1 463 ? -4.588 -8.574 1.972 1.00 72.75 463 ASP A O 1
ATOM 3766 N N . TYR A 1 464 ? -3.441 -10.238 0.997 1.00 76.38 464 TYR A N 1
ATOM 3767 C CA . TYR A 1 464 ? -4.253 -10.348 -0.209 1.00 76.38 464 TYR A CA 1
ATOM 3768 C C . TYR A 1 464 ? -5.646 -10.875 0.091 1.00 76.38 464 TYR A C 1
ATOM 3770 O O . TYR A 1 464 ? -5.867 -11.744 0.932 1.00 76.38 464 TYR A O 1
ATOM 3778 N N . GLY A 1 465 ? -6.593 -10.372 -0.686 1.00 81.81 465 GLY A N 1
ATOM 3779 C CA . GLY A 1 465 ? -7.927 -10.915 -0.741 1.00 81.81 465 GLY A CA 1
ATOM 3780 C C . GLY A 1 465 ? -8.564 -10.712 -2.097 1.00 81.81 465 GLY A C 1
ATOM 3781 O O . GLY A 1 465 ? -8.151 -9.889 -2.919 1.00 81.81 465 GLY A O 1
ATOM 3782 N N . THR A 1 466 ? -9.614 -11.481 -2.322 1.00 88.56 466 THR A N 1
ATOM 3783 C CA . THR A 1 466 ? -10.514 -11.308 -3.452 1.00 88.56 466 THR A CA 1
ATOM 3784 C C . THR A 1 466 ? -11.610 -10.318 -3.099 1.00 88.56 466 THR A C 1
ATOM 3786 O O . THR A 1 466 ? -12.093 -10.272 -1.966 1.00 88.56 466 THR A O 1
ATOM 3789 N N . TYR A 1 467 ? -12.026 -9.533 -4.087 1.00 91.38 467 TYR A N 1
ATOM 3790 C CA . TYR A 1 467 ? -13.201 -8.688 -3.972 1.00 91.38 467 TYR A CA 1
ATOM 3791 C C . TYR A 1 467 ? -14.216 -8.986 -5.065 1.00 91.38 467 TYR A C 1
ATOM 3793 O O . TYR A 1 467 ? -13.884 -9.393 -6.184 1.00 91.38 467 TYR A O 1
ATOM 3801 N N . ASN A 1 468 ? -15.476 -8.743 -4.732 1.00 95.12 468 ASN A N 1
ATOM 3802 C CA . ASN A 1 468 ? -16.594 -8.773 -5.656 1.00 95.12 468 ASN A CA 1
ATOM 3803 C C . ASN A 1 468 ? -17.493 -7.564 -5.400 1.00 95.12 468 ASN A C 1
ATOM 3805 O O . ASN A 1 468 ? -17.820 -7.245 -4.259 1.00 95.12 468 ASN A O 1
ATOM 3809 N N . ILE A 1 469 ? -17.902 -6.902 -6.473 1.00 94.50 469 ILE A N 1
ATOM 3810 C CA . ILE A 1 469 ? -18.734 -5.708 -6.462 1.00 94.50 469 ILE A CA 1
ATOM 3811 C C . ILE A 1 469 ? -19.995 -6.046 -7.242 1.00 94.50 469 ILE A C 1
ATOM 3813 O O . ILE A 1 469 ? -19.962 -6.352 -8.435 1.00 94.50 469 ILE A O 1
ATOM 3817 N N . SER A 1 470 ? -21.128 -5.954 -6.561 1.00 93.12 470 SER A N 1
ATOM 3818 C CA . SER A 1 470 ? -22.442 -6.129 -7.166 1.00 93.12 470 SER A CA 1
ATOM 3819 C C . SER A 1 470 ? -23.280 -4.869 -6.997 1.00 93.12 470 SER A C 1
ATOM 3821 O O . SER A 1 470 ? -23.086 -4.079 -6.069 1.00 93.12 470 SER A O 1
ATOM 3823 N N . LYS A 1 471 ? -24.205 -4.660 -7.932 1.00 91.25 471 LYS A N 1
ATOM 3824 C CA . LYS A 1 471 ? -25.128 -3.529 -7.923 1.00 91.25 471 LYS A CA 1
ATOM 3825 C C . LYS A 1 471 ? -26.544 -4.032 -8.127 1.00 91.25 471 LYS A C 1
ATOM 3827 O O . LYS A 1 471 ? -26.812 -4.757 -9.085 1.00 91.25 471 LYS A O 1
ATOM 3832 N N . ASP A 1 472 ? -27.449 -3.600 -7.265 1.00 86.56 472 ASP A N 1
ATOM 3833 C CA . ASP A 1 472 ? -28.871 -3.899 -7.363 1.00 86.56 472 ASP A CA 1
ATOM 3834 C C . ASP A 1 472 ? -29.720 -2.616 -7.262 1.00 86.56 472 ASP A C 1
ATOM 3836 O O . ASP A 1 472 ? -29.231 -1.495 -7.425 1.00 86.56 472 ASP A O 1
ATOM 3840 N N . LYS A 1 473 ? -31.034 -2.772 -7.054 1.00 87.06 473 LYS A N 1
ATOM 3841 C CA . LYS A 1 473 ? -31.960 -1.636 -6.900 1.00 87.06 473 LYS A CA 1
ATOM 3842 C C . LYS A 1 473 ? -31.768 -0.874 -5.582 1.00 87.06 473 LYS A C 1
ATOM 3844 O O . LYS A 1 473 ? -32.247 0.252 -5.478 1.00 87.06 473 LYS A O 1
ATOM 3849 N N . GLN A 1 474 ? -31.149 -1.493 -4.581 1.00 85.38 474 GLN A N 1
ATOM 3850 C CA . GLN A 1 474 ? -30.937 -0.940 -3.244 1.00 85.38 474 GLN A CA 1
ATOM 3851 C C . GLN A 1 474 ? -29.597 -0.195 -3.154 1.00 85.38 474 GLN A C 1
ATOM 3853 O O . GLN A 1 474 ? -29.498 0.771 -2.398 1.00 85.38 474 GLN A O 1
ATOM 3858 N N . GLY A 1 475 ? -28.622 -0.553 -3.994 1.00 91.19 475 GLY A N 1
ATOM 3859 C CA . GLY A 1 475 ? -27.383 0.194 -4.183 1.00 91.19 475 GLY A CA 1
ATOM 3860 C C . GLY A 1 475 ? -26.223 -0.706 -4.592 1.00 91.19 475 GLY A C 1
ATOM 3861 O O . GLY A 1 475 ? -26.358 -1.501 -5.523 1.00 91.19 475 GLY A O 1
ATOM 3862 N N . PHE A 1 476 ? -25.076 -0.545 -3.931 1.00 91.62 476 PHE A N 1
ATOM 3863 C CA . PHE A 1 476 ? -23.872 -1.340 -4.184 1.00 91.62 476 PHE A CA 1
ATOM 3864 C C . PHE A 1 476 ? -23.549 -2.231 -2.989 1.00 91.62 476 PHE A C 1
ATOM 3866 O O . PHE A 1 476 ? -23.677 -1.806 -1.838 1.00 91.62 476 PHE A O 1
ATOM 3873 N N . VAL A 1 477 ? -23.073 -3.440 -3.271 1.00 94.12 477 VAL A N 1
ATOM 3874 C CA . VAL A 1 477 ? -22.497 -4.341 -2.274 1.00 94.12 477 VAL A CA 1
ATOM 3875 C C . VAL A 1 477 ? -21.077 -4.678 -2.695 1.00 94.12 477 VAL A C 1
ATOM 3877 O O . VAL A 1 477 ? -20.868 -5.178 -3.802 1.00 94.12 477 VAL A O 1
ATOM 3880 N N . VAL A 1 478 ? -20.121 -4.400 -1.812 1.00 93.38 478 VAL A N 1
ATOM 3881 C CA . VAL A 1 478 ? -18.721 -4.796 -1.976 1.00 93.38 478 VAL A CA 1
ATOM 3882 C C . VAL A 1 478 ? -18.408 -5.872 -0.951 1.00 93.38 478 VAL A C 1
ATOM 3884 O O . VAL A 1 478 ? -18.531 -5.640 0.250 1.00 93.38 478 VAL A O 1
ATOM 3887 N N . SER A 1 479 ? -18.004 -7.039 -1.428 1.00 94.19 479 SER A N 1
ATOM 3888 C CA . SER A 1 479 ? -17.563 -8.156 -0.600 1.00 94.19 479 SER A CA 1
ATOM 3889 C C . SER A 1 479 ? -16.056 -8.301 -0.735 1.00 94.19 479 SER A C 1
ATOM 3891 O O . SER A 1 479 ? -15.559 -8.372 -1.857 1.00 94.19 479 SER A O 1
ATOM 3893 N N . LEU A 1 480 ? -15.353 -8.358 0.389 1.00 91.69 480 LEU A N 1
ATOM 3894 C CA . LEU A 1 480 ? -13.926 -8.646 0.490 1.00 91.69 480 LEU A CA 1
ATOM 3895 C C . LEU A 1 480 ? -13.753 -9.976 1.216 1.00 91.69 480 LEU A C 1
ATOM 3897 O O . LEU A 1 480 ? -14.455 -10.243 2.194 1.00 91.69 480 LEU A O 1
ATOM 3901 N N . LYS A 1 481 ? -12.812 -10.792 0.760 1.00 90.69 481 LYS A N 1
ATOM 3902 C CA . LYS A 1 481 ? -12.461 -12.055 1.400 1.00 90.69 481 LYS A CA 1
ATOM 3903 C C . LYS A 1 481 ? -10.958 -12.260 1.302 1.00 90.69 481 LYS A C 1
ATOM 3905 O O . LYS A 1 481 ? -10.442 -12.269 0.187 1.00 90.69 481 LYS A O 1
ATOM 3910 N N . GLY A 1 482 ? -10.292 -12.421 2.440 1.00 85.31 482 GLY A N 1
ATOM 3911 C CA . GLY A 1 482 ? -8.869 -12.731 2.518 1.00 85.31 482 GLY A CA 1
ATOM 3912 C C . GLY A 1 482 ? -8.514 -14.013 1.777 1.00 85.31 482 GLY A C 1
ATOM 3913 O O . GLY A 1 482 ? -9.373 -14.832 1.433 1.00 85.31 482 GLY A O 1
ATOM 3914 N N . ASP A 1 483 ? -7.233 -14.190 1.520 1.00 76.62 483 ASP A N 1
ATOM 3915 C CA . ASP A 1 483 ? -6.716 -15.491 1.147 1.00 76.62 483 ASP A CA 1
ATOM 3916 C C . ASP A 1 483 ? -6.528 -16.344 2.415 1.00 76.62 483 ASP A C 1
ATOM 3918 O O . ASP A 1 483 ? -6.297 -15.809 3.501 1.00 76.62 483 ASP A O 1
ATOM 3922 N N . PRO A 1 484 ? -6.681 -17.674 2.328 1.00 65.50 484 PRO A N 1
ATOM 3923 C CA . PRO A 1 484 ? -6.356 -18.542 3.449 1.00 65.50 484 PRO A CA 1
ATOM 3924 C C . PRO A 1 484 ? -4.871 -18.399 3.790 1.00 65.50 484 PRO A C 1
ATOM 3926 O O . PRO A 1 484 ? -4.019 -18.607 2.926 1.00 65.50 484 PRO A O 1
ATOM 3929 N N . GLU A 1 485 ? -4.566 -18.067 5.047 1.00 55.84 485 GLU A N 1
ATOM 3930 C CA . GLU A 1 485 ? -3.197 -18.109 5.561 1.00 55.84 485 GLU A CA 1
ATOM 3931 C C . GLU A 1 485 ? -2.693 -19.558 5.515 1.00 55.84 485 GLU A C 1
ATOM 3933 O O . GLU A 1 485 ? -2.956 -20.358 6.411 1.00 55.84 485 GLU A O 1
ATOM 3938 N N . VAL A 1 486 ? -1.949 -19.904 4.467 1.00 46.34 486 VAL A N 1
ATOM 3939 C CA . VAL A 1 486 ? -0.984 -21.005 4.518 1.00 46.34 486 VAL A CA 1
ATOM 3940 C C . VAL A 1 486 ? 0.381 -20.349 4.654 1.00 46.34 486 VAL A C 1
ATOM 3942 O O . VAL A 1 486 ? 1.125 -20.205 3.689 1.00 46.34 486 VAL A O 1
ATOM 3945 N N . LYS A 1 487 ? 0.677 -19.844 5.854 1.00 44.31 487 LYS A N 1
ATOM 3946 C CA . LYS A 1 487 ? 2.054 -19.511 6.215 1.00 44.31 487 LYS A CA 1
ATOM 3947 C C . LYS A 1 487 ? 2.730 -20.822 6.597 1.00 44.31 487 LYS A C 1
ATOM 3949 O O . LYS A 1 487 ? 2.683 -21.240 7.751 1.00 44.31 487 LYS A O 1
ATOM 3954 N N . ASP A 1 488 ? 3.294 -21.501 5.603 1.00 36.78 488 ASP A N 1
ATOM 3955 C CA . ASP A 1 488 ? 4.238 -22.590 5.843 1.00 36.78 488 ASP A CA 1
ATOM 3956 C C . ASP A 1 488 ? 5.433 -21.993 6.601 1.00 36.78 488 ASP A C 1
ATOM 3958 O O . ASP A 1 488 ? 6.205 -21.216 6.041 1.00 36.78 488 ASP A O 1
ATOM 3962 N N . GLY A 1 489 ? 5.535 -22.271 7.902 1.00 41.47 489 GLY A N 1
ATOM 3963 C CA . GLY A 1 489 ? 6.643 -21.790 8.735 1.00 41.47 489 GLY A CA 1
ATOM 3964 C C . GLY A 1 489 ? 6.283 -21.458 10.181 1.00 41.47 489 GLY A C 1
ATOM 3965 O O . GLY A 1 489 ? 7.173 -21.467 11.032 1.00 41.47 489 GLY A O 1
ATOM 3966 N N . ASP A 1 490 ? 5.007 -21.237 10.503 1.00 39.88 490 ASP A N 1
ATOM 3967 C CA . ASP A 1 490 ? 4.617 -21.138 11.907 1.00 39.88 490 ASP A CA 1
ATOM 3968 C C . ASP A 1 490 ? 4.607 -22.560 12.485 1.00 39.88 490 ASP A C 1
ATOM 3970 O O . ASP A 1 490 ? 3.717 -23.362 12.198 1.00 39.88 490 ASP A O 1
ATOM 3974 N N . PHE A 1 491 ? 5.636 -22.893 13.272 1.00 38.75 491 PHE A N 1
ATOM 3975 C CA . PHE A 1 491 ? 5.685 -24.084 14.125 1.00 38.75 491 PHE A CA 1
ATOM 3976 C C . PHE A 1 491 ? 4.552 -24.011 15.156 1.00 38.75 491 PHE A C 1
ATOM 3978 O O . PHE A 1 491 ? 4.756 -23.666 16.320 1.00 38.75 491 PHE A O 1
ATOM 3985 N N . VAL A 1 492 ? 3.333 -24.295 14.716 1.00 45.59 492 VAL A N 1
ATOM 3986 C CA . VAL A 1 492 ? 2.157 -24.401 15.566 1.00 45.59 492 VAL A CA 1
ATOM 3987 C C . VAL A 1 492 ? 1.853 -25.882 15.718 1.00 45.59 492 VAL A C 1
ATOM 3989 O O . VAL A 1 492 ? 1.756 -26.598 14.725 1.00 45.59 492 VAL A O 1
ATOM 3992 N N . ASP A 1 493 ? 1.740 -26.345 16.961 1.00 44.41 493 ASP A N 1
ATOM 3993 C CA . ASP A 1 493 ? 1.402 -27.728 17.292 1.00 44.41 493 ASP A CA 1
ATOM 3994 C C . ASP A 1 493 ? 0.117 -28.149 16.556 1.00 44.41 493 ASP A C 1
ATOM 3996 O O . ASP A 1 493 ? -0.990 -27.713 16.879 1.00 44.41 493 ASP A O 1
ATOM 4000 N N . GLU A 1 494 ? 0.271 -28.977 15.521 1.00 46.91 494 GLU A N 1
ATOM 4001 C CA . GLU A 1 494 ? -0.811 -29.362 14.609 1.00 46.91 494 GLU A CA 1
ATOM 4002 C C . GLU A 1 494 ? -1.882 -30.241 15.268 1.00 46.91 494 GLU A C 1
ATOM 4004 O O . GLU A 1 494 ? -2.897 -30.557 14.636 1.00 46.91 494 GLU A O 1
ATOM 4009 N N . SER A 1 495 ? -1.655 -30.642 16.523 1.00 50.84 495 SER A N 1
ATOM 4010 C CA . SER A 1 495 ? -2.549 -31.493 17.298 1.00 50.84 495 SER A CA 1
ATOM 4011 C C . SER A 1 495 ? -3.689 -30.740 17.996 1.00 50.84 495 SER A C 1
ATOM 4013 O O . SER A 1 495 ? -4.629 -31.397 18.448 1.00 50.84 495 SER A O 1
ATOM 4015 N N . ASP A 1 496 ? -3.669 -29.398 18.047 1.00 50.25 496 ASP A N 1
ATOM 4016 C CA . ASP A 1 496 ? -4.746 -28.606 18.656 1.00 50.25 496 ASP A CA 1
ATOM 4017 C C . ASP A 1 496 ? -5.921 -28.385 17.669 1.00 50.25 496 ASP A C 1
ATOM 4019 O O . ASP A 1 496 ? -5.769 -27.711 16.641 1.00 50.25 496 ASP A O 1
ATOM 4023 N N . PRO A 1 497 ? -7.133 -28.895 17.963 1.00 52.25 497 PRO A N 1
ATOM 4024 C CA . PRO A 1 497 ? -8.317 -28.682 17.132 1.00 52.25 497 PRO A CA 1
ATOM 4025 C C . PRO A 1 497 ? -8.688 -27.204 16.937 1.00 52.25 497 PRO A C 1
ATOM 4027 O O . PRO A 1 497 ? -9.261 -26.861 15.903 1.00 52.25 497 PRO A O 1
ATOM 4030 N N . ALA A 1 498 ? -8.358 -26.327 17.893 1.00 48.34 498 ALA A N 1
ATOM 4031 C CA . ALA A 1 498 ? -8.572 -24.887 17.760 1.00 48.34 498 ALA A CA 1
ATOM 4032 C C . ALA A 1 498 ? -7.662 -24.283 16.680 1.00 48.34 498 ALA A C 1
ATOM 4034 O O . ALA A 1 498 ? -8.085 -23.384 15.959 1.00 48.34 498 ALA A O 1
ATOM 4035 N N . ILE A 1 499 ? -6.451 -24.822 16.510 1.00 49.69 499 ILE A N 1
ATOM 4036 C CA . ILE A 1 499 ? -5.475 -24.406 15.491 1.00 49.69 499 ILE A CA 1
ATOM 4037 C C . ILE A 1 499 ? -5.863 -24.950 14.102 1.00 49.69 499 ILE A C 1
ATOM 4039 O O . ILE A 1 499 ? -5.703 -24.259 13.093 1.00 49.69 499 ILE A O 1
ATOM 4043 N N . GLN A 1 500 ? -6.461 -26.144 14.034 1.00 51.97 500 GLN A N 1
ATOM 4044 C CA . GLN A 1 500 ? -7.012 -26.706 12.791 1.00 51.97 500 GLN A CA 1
ATOM 4045 C C . GLN A 1 500 ? -8.271 -25.958 12.309 1.00 51.97 500 GLN A C 1
ATOM 4047 O O . GLN A 1 500 ? -8.367 -25.626 11.128 1.00 51.97 500 GLN A O 1
ATOM 4052 N N . ASP A 1 501 ? -9.214 -25.634 13.205 1.00 52.53 501 ASP A N 1
ATOM 4053 C CA . ASP A 1 501 ? -10.394 -24.805 12.880 1.00 52.53 501 ASP A CA 1
ATOM 4054 C C . ASP A 1 501 ? -9.966 -23.404 12.418 1.00 52.53 501 ASP A C 1
ATOM 4056 O O . ASP A 1 501 ? -10.470 -22.875 11.424 1.00 52.53 501 ASP A O 1
ATOM 4060 N N . MET A 1 502 ? -8.933 -22.860 13.064 1.00 49.84 502 MET A N 1
ATOM 4061 C CA . MET A 1 502 ? -8.257 -21.640 12.653 1.00 49.84 502 MET A CA 1
ATOM 4062 C C . MET A 1 502 ? -7.776 -21.708 11.187 1.00 49.84 502 MET A C 1
ATOM 4064 O O . MET A 1 502 ? -8.186 -20.846 10.418 1.00 49.84 502 MET A O 1
ATOM 4068 N N . LYS A 1 503 ? -7.055 -22.744 10.721 1.00 52.12 503 LYS A N 1
ATOM 4069 C CA . LYS A 1 503 ? -6.571 -22.836 9.313 1.00 52.12 503 LYS A CA 1
ATOM 4070 C C . LYS A 1 503 ? -7.677 -22.754 8.237 1.00 52.12 503 LYS A C 1
ATOM 4072 O O . LYS A 1 503 ? -7.383 -22.469 7.079 1.00 52.12 503 LYS A O 1
ATOM 4077 N N . THR A 1 504 ? -8.946 -22.985 8.584 1.00 54.31 504 THR A N 1
ATOM 4078 C CA . THR A 1 504 ? -10.069 -22.975 7.624 1.00 54.31 504 THR A CA 1
ATOM 4079 C C . THR A 1 504 ? -10.834 -21.648 7.541 1.00 54.31 504 THR A C 1
ATOM 4081 O O . THR A 1 504 ? -11.632 -21.467 6.615 1.00 54.31 504 THR A O 1
ATOM 4084 N N . ARG A 1 505 ? -10.604 -20.711 8.474 1.00 63.59 505 ARG A N 1
ATOM 4085 C CA . ARG A 1 505 ? -11.366 -19.455 8.590 1.00 63.59 505 ARG A CA 1
ATOM 4086 C C . ARG A 1 505 ? -10.562 -18.249 8.109 1.00 63.59 505 ARG A C 1
ATOM 4088 O O . ARG A 1 505 ? -9.385 -18.105 8.438 1.00 63.59 505 ARG A O 1
ATOM 4095 N N . ILE A 1 506 ? -11.231 -17.397 7.336 1.00 76.44 506 ILE A N 1
ATOM 4096 C CA . ILE A 1 506 ? -10.648 -16.333 6.515 1.00 76.44 506 ILE A CA 1
ATOM 4097 C C . ILE A 1 506 ? -11.374 -15.019 6.810 1.00 76.44 506 ILE A C 1
ATOM 4099 O O . ILE A 1 506 ? -12.605 -14.997 6.748 1.00 76.44 506 ILE A O 1
ATOM 4103 N N . ASP A 1 507 ? -10.619 -13.939 7.021 1.00 83.81 507 ASP A N 1
ATOM 4104 C CA . ASP A 1 507 ? -11.157 -12.585 7.182 1.00 83.81 507 ASP A CA 1
ATOM 4105 C C . ASP A 1 507 ? -12.080 -12.212 6.017 1.00 83.81 507 ASP A C 1
ATOM 4107 O O . ASP A 1 507 ? -11.725 -12.341 4.840 1.00 83.81 507 ASP A O 1
ATOM 4111 N N . SER A 1 508 ? -13.278 -11.724 6.321 1.00 89.62 508 SER A N 1
ATOM 4112 C CA . SER A 1 508 ? -14.219 -11.285 5.300 1.00 89.62 508 SER A CA 1
ATOM 4113 C C . SER A 1 508 ? -15.029 -10.077 5.734 1.00 89.62 508 SER A C 1
ATOM 4115 O O . SER A 1 508 ? -15.349 -9.884 6.906 1.00 89.62 508 SER A O 1
ATOM 4117 N N . TYR A 1 509 ? -15.346 -9.233 4.757 1.00 91.75 509 TYR A N 1
ATOM 4118 C CA . TYR A 1 509 ? -16.057 -7.987 4.985 1.00 91.75 509 TYR A CA 1
ATOM 4119 C C . TYR A 1 509 ? -17.109 -7.774 3.901 1.00 91.75 509 TYR A C 1
ATOM 4121 O O . TYR A 1 509 ? -16.851 -7.966 2.715 1.00 91.75 509 TYR A O 1
ATOM 4129 N N . GLU A 1 510 ? -18.297 -7.326 4.293 1.00 93.88 510 GLU A N 1
ATOM 4130 C CA . GLU A 1 510 ? -19.369 -6.936 3.379 1.00 93.88 510 GLU A CA 1
ATOM 4131 C C . GLU A 1 510 ? -19.777 -5.491 3.649 1.00 93.88 510 GLU A C 1
ATOM 4133 O O . GLU A 1 510 ? -20.219 -5.143 4.743 1.00 93.88 510 GLU A O 1
ATOM 4138 N N . TYR A 1 511 ? -19.679 -4.656 2.622 1.00 93.69 511 TYR A N 1
ATOM 4139 C CA . TYR A 1 511 ? -20.036 -3.249 2.664 1.00 93.69 511 TYR A CA 1
ATOM 4140 C C . TYR A 1 511 ? -21.282 -3.007 1.832 1.00 93.69 511 TYR A C 1
ATOM 4142 O O . TYR A 1 511 ? -21.337 -3.376 0.658 1.00 93.69 511 TYR A O 1
ATOM 4150 N N . ARG A 1 512 ? -22.269 -2.337 2.423 1.00 93.44 512 ARG A N 1
ATOM 4151 C CA . ARG A 1 512 ? -23.522 -1.972 1.759 1.00 93.44 512 ARG A CA 1
ATOM 4152 C C . ARG A 1 512 ? -23.612 -0.467 1.611 1.00 93.44 512 ARG A C 1
ATOM 4154 O O . ARG A 1 512 ? -23.523 0.263 2.598 1.00 93.44 512 ARG A O 1
ATOM 4161 N N . PHE A 1 513 ? -23.843 -0.019 0.385 1.00 92.62 513 PHE A N 1
ATOM 4162 C CA . PHE A 1 513 ? -24.012 1.384 0.030 1.00 92.62 513 PHE A CA 1
ATOM 4163 C C . PHE A 1 513 ? -25.396 1.613 -0.571 1.00 92.62 513 PHE A C 1
ATOM 4165 O O . PHE A 1 513 ? -25.927 0.738 -1.254 1.00 92.62 513 PHE A O 1
ATOM 4172 N N . ASP A 1 514 ? -25.963 2.798 -0.359 1.00 92.12 514 ASP A N 1
ATOM 4173 C CA . ASP A 1 514 ? -27.218 3.195 -0.995 1.00 92.12 514 ASP A CA 1
ATOM 4174 C C . ASP A 1 514 ? -27.048 3.483 -2.502 1.00 92.12 514 ASP A C 1
ATOM 4176 O O . ASP A 1 514 ? -25.952 3.469 -3.068 1.00 92.12 514 ASP A O 1
ATOM 4180 N N . THR A 1 515 ? -28.157 3.794 -3.175 1.00 90.69 515 THR A N 1
ATOM 4181 C CA . THR A 1 515 ? -28.169 4.157 -4.607 1.00 90.69 515 THR A CA 1
ATOM 4182 C C . THR A 1 515 ? -27.355 5.409 -4.960 1.00 90.69 515 THR A C 1
ATOM 4184 O O . THR A 1 515 ? -27.044 5.617 -6.133 1.00 90.69 515 THR A O 1
ATOM 4187 N N . LYS A 1 516 ? -26.999 6.239 -3.972 1.00 89.00 516 LYS A N 1
ATOM 4188 C CA . LYS A 1 516 ? -26.134 7.418 -4.118 1.00 89.00 516 LYS A CA 1
ATOM 4189 C C . LYS A 1 516 ? -24.680 7.115 -3.745 1.00 89.00 516 LYS A C 1
ATOM 4191 O O . LYS A 1 516 ? -23.858 8.025 -3.801 1.00 89.00 516 LYS A O 1
ATOM 4196 N N . GLY A 1 517 ? -24.363 5.87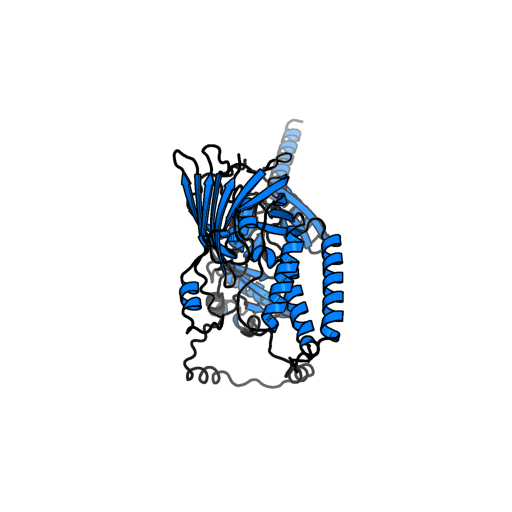4 -3.377 1.00 87.19 517 GLY A N 1
ATOM 4197 C CA . GLY A 1 517 ? -23.032 5.445 -2.969 1.00 87.19 517 GLY A CA 1
ATOM 4198 C C . GLY A 1 517 ? -22.661 5.838 -1.540 1.00 87.19 517 GLY A C 1
ATOM 4199 O O . GLY A 1 517 ? -21.476 5.849 -1.227 1.00 87.19 517 GLY A O 1
ATOM 4200 N N . LYS A 1 518 ? -23.617 6.179 -0.664 1.00 89.00 518 LYS A N 1
ATOM 4201 C CA . LYS A 1 518 ? -23.343 6.408 0.764 1.00 89.00 518 LYS A CA 1
ATOM 4202 C C . LYS A 1 518 ? -23.315 5.089 1.523 1.00 89.00 518 LYS A C 1
ATOM 4204 O O . LYS A 1 518 ? -24.240 4.291 1.398 1.00 89.00 518 LYS A O 1
ATOM 4209 N N . LEU A 1 519 ? -22.288 4.894 2.345 1.00 90.56 519 LEU A N 1
ATOM 4210 C CA . LEU A 1 519 ? -22.142 3.728 3.210 1.00 90.56 519 LEU A CA 1
ATOM 4211 C C . LEU A 1 519 ? -23.319 3.649 4.187 1.00 90.56 519 LEU A C 1
ATOM 4213 O O . LEU A 1 519 ? -23.608 4.630 4.875 1.00 90.56 519 LEU A O 1
ATOM 4217 N N . LEU A 1 520 ? -23.971 2.491 4.238 1.00 91.31 520 LEU A N 1
ATOM 4218 C CA . LEU A 1 520 ? -25.085 2.184 5.134 1.00 91.31 520 LEU A CA 1
ATOM 4219 C C . LEU A 1 520 ? -24.650 1.237 6.248 1.00 91.31 520 LEU A C 1
ATOM 4221 O O . LEU A 1 520 ? -24.928 1.498 7.416 1.00 91.31 520 LEU A O 1
ATOM 4225 N N . GLN A 1 521 ? -23.976 0.149 5.873 1.00 93.19 521 GLN A N 1
ATOM 4226 C CA . GLN A 1 521 ? -23.623 -0.923 6.792 1.00 93.19 521 GLN A CA 1
ATOM 4227 C C . GLN A 1 521 ? -22.309 -1.593 6.391 1.00 93.19 521 GLN A C 1
ATOM 4229 O O . GLN A 1 521 ? -22.015 -1.723 5.201 1.00 93.19 521 GLN A O 1
ATOM 4234 N N . ILE A 1 522 ? -21.563 -2.055 7.392 1.00 92.69 522 ILE A N 1
ATOM 4235 C CA . ILE A 1 522 ? -20.418 -2.953 7.239 1.00 92.69 522 ILE A CA 1
ATOM 4236 C C . ILE A 1 522 ? -20.664 -4.182 8.105 1.00 92.69 522 ILE A C 1
ATOM 4238 O O . ILE A 1 522 ? -21.070 -4.049 9.259 1.00 92.69 522 ILE A O 1
ATOM 4242 N N . LYS A 1 523 ? -20.400 -5.366 7.567 1.00 92.56 523 LYS A N 1
ATOM 4243 C CA . LYS A 1 523 ? -20.275 -6.601 8.340 1.00 92.56 523 LYS A CA 1
ATOM 4244 C C . LYS A 1 523 ? -18.841 -7.080 8.231 1.00 92.56 523 LYS A C 1
ATOM 4246 O O . LYS A 1 523 ? -18.327 -7.119 7.118 1.00 92.56 523 LYS A O 1
ATOM 4251 N N . GLY A 1 524 ? -18.218 -7.398 9.356 1.00 89.31 524 GLY A N 1
ATOM 4252 C CA . GLY A 1 524 ? -16.891 -8.000 9.403 1.00 89.31 524 GLY A CA 1
ATOM 4253 C C . GLY A 1 524 ? -16.953 -9.329 10.136 1.00 89.31 524 GLY A C 1
ATOM 4254 O O . GLY A 1 524 ? -17.619 -9.417 11.166 1.00 89.31 524 GLY A O 1
ATOM 4255 N N . ASP A 1 525 ? -16.267 -10.318 9.584 1.00 87.06 525 ASP A N 1
ATOM 4256 C CA . ASP A 1 525 ? -15.956 -11.616 10.180 1.00 87.06 525 ASP A CA 1
ATOM 4257 C C . ASP A 1 525 ? -14.425 -11.709 10.168 1.00 87.06 525 ASP A C 1
ATOM 4259 O O . ASP A 1 525 ? -13.820 -11.786 9.096 1.00 87.06 525 ASP A O 1
ATOM 4263 N N . VAL A 1 526 ? -13.800 -11.527 11.336 1.00 77.94 526 VAL A N 1
ATOM 4264 C CA . VAL A 1 526 ? -12.357 -11.263 11.454 1.00 77.94 526 VAL A CA 1
ATOM 4265 C C . VAL A 1 526 ? -11.677 -12.271 12.370 1.00 77.94 526 VAL A C 1
ATOM 4267 O O . VAL A 1 526 ? -12.127 -12.538 13.488 1.00 77.94 526 VAL A O 1
ATOM 4270 N N . ARG A 1 527 ? -10.523 -12.749 11.915 1.00 69.81 527 ARG A N 1
ATOM 4271 C CA . ARG A 1 527 ? -9.590 -13.644 12.582 1.00 69.81 527 ARG A CA 1
ATOM 4272 C C . ARG A 1 527 ? -8.175 -13.062 12.492 1.00 69.81 527 ARG A C 1
ATOM 4274 O O . ARG A 1 527 ? -7.409 -13.349 11.580 1.00 69.81 527 ARG A O 1
ATOM 4281 N N . ARG A 1 528 ? -7.779 -12.309 13.518 1.00 59.66 528 ARG A N 1
ATOM 4282 C CA . ARG A 1 528 ? -6.387 -11.863 13.702 1.00 59.66 528 ARG A CA 1
ATOM 4283 C C . ARG A 1 528 ? -5.839 -12.370 15.030 1.00 59.66 528 ARG A C 1
ATOM 4285 O O . ARG A 1 528 ? -6.494 -12.221 16.060 1.00 59.66 528 ARG A O 1
ATOM 4292 N N . ASN A 1 529 ? -4.634 -12.944 15.002 1.00 49.97 529 ASN A N 1
ATOM 4293 C CA . ASN A 1 529 ? -3.815 -13.263 16.179 1.00 49.97 529 ASN A CA 1
ATOM 4294 C C . ASN A 1 529 ? -4.573 -13.970 17.321 1.00 49.97 529 ASN A C 1
ATOM 4296 O O . ASN A 1 529 ? -4.607 -13.470 18.440 1.00 49.97 529 ASN A O 1
ATOM 4300 N N . LEU A 1 530 ? -5.155 -15.143 17.034 1.00 47.97 530 LEU A N 1
ATOM 4301 C CA . LEU A 1 530 ? -5.852 -16.035 17.985 1.00 47.97 530 LEU A CA 1
ATOM 4302 C C . LEU A 1 530 ? -7.248 -15.587 18.469 1.00 47.97 530 LEU A C 1
ATOM 4304 O O . LEU A 1 530 ? -7.835 -16.275 19.305 1.00 47.97 530 LEU A O 1
ATOM 4308 N N . TYR A 1 531 ? -7.825 -14.504 17.933 1.00 57.88 531 TYR A N 1
ATOM 4309 C CA . TYR A 1 531 ? -9.167 -14.047 18.318 1.00 57.88 531 TYR A CA 1
ATOM 4310 C C . TYR A 1 531 ? -10.146 -14.016 17.147 1.00 57.88 531 TYR A C 1
ATOM 4312 O O . TYR A 1 531 ? -9.787 -13.650 16.029 1.00 57.88 531 TYR A O 1
ATOM 4320 N N . TYR A 1 532 ? -11.399 -14.354 17.448 1.00 66.75 532 TYR A N 1
ATOM 4321 C CA . TYR A 1 532 ? -12.536 -14.268 16.539 1.00 66.75 532 TYR A CA 1
ATOM 4322 C C . TYR A 1 532 ? -13.372 -13.027 16.875 1.00 66.75 532 TYR A C 1
ATOM 4324 O O . TYR A 1 532 ? -13.721 -12.821 18.048 1.00 66.75 532 TYR A O 1
ATOM 4332 N N . LYS A 1 533 ? -13.667 -12.189 15.871 1.00 75.56 533 LYS A N 1
ATOM 4333 C CA . LYS A 1 533 ? -14.479 -10.973 16.020 1.00 75.56 533 LYS A CA 1
ATOM 4334 C C . LYS A 1 533 ? -15.427 -10.754 14.836 1.00 75.56 533 LYS A C 1
ATOM 4336 O O . LYS A 1 533 ? -15.033 -10.235 13.797 1.00 75.56 533 LYS A O 1
ATOM 4341 N N . ASP A 1 534 ? -16.701 -11.018 15.085 1.00 83.62 534 ASP A N 1
ATOM 4342 C CA . ASP A 1 534 ? -17.830 -10.640 14.257 1.00 83.62 534 ASP A CA 1
ATOM 4343 C C . ASP A 1 534 ? -18.347 -9.292 14.713 1.00 83.62 534 ASP A C 1
ATOM 4345 O O . ASP A 1 534 ? -18.548 -9.041 15.911 1.00 83.62 534 ASP A O 1
ATOM 4349 N N . PHE A 1 535 ? -18.622 -8.423 13.753 1.00 84.94 535 PHE A N 1
ATOM 4350 C CA . PHE A 1 535 ? -19.258 -7.160 14.053 1.00 84.94 535 PHE A CA 1
ATOM 4351 C C . PHE A 1 535 ? -20.139 -6.666 12.916 1.00 84.94 535 PHE A C 1
ATOM 4353 O O . PHE A 1 535 ? -19.944 -6.960 11.735 1.00 84.94 535 PHE A O 1
ATOM 4360 N N . VAL A 1 536 ? -21.095 -5.829 13.302 1.00 90.31 536 VAL A N 1
ATOM 4361 C CA . VAL A 1 536 ? -21.921 -5.046 12.391 1.00 90.31 536 VAL A CA 1
ATOM 4362 C C . VAL A 1 536 ? -21.749 -3.574 12.729 1.00 90.31 536 VAL A C 1
ATOM 4364 O O . VAL A 1 536 ? -21.868 -3.175 13.887 1.00 90.31 536 VAL A O 1
ATOM 4367 N N . ILE A 1 537 ? -21.472 -2.765 11.713 1.00 89.69 537 ILE A N 1
ATOM 4368 C CA . ILE A 1 537 ? -21.384 -1.311 11.802 1.00 89.69 537 ILE A CA 1
ATOM 4369 C C . ILE A 1 537 ? -22.543 -0.723 11.020 1.00 89.69 537 ILE A C 1
ATOM 4371 O O . ILE A 1 537 ? -22.616 -0.914 9.811 1.00 89.69 537 ILE A O 1
ATOM 4375 N N . ASP A 1 538 ? -23.396 0.047 11.681 1.00 91.62 538 ASP A N 1
ATOM 4376 C CA . ASP A 1 538 ? -24.465 0.808 11.046 1.00 91.62 538 ASP A CA 1
ATOM 4377 C C . ASP A 1 538 ? -24.123 2.298 11.054 1.00 91.62 538 ASP A C 1
ATOM 4379 O O . ASP A 1 538 ? -23.789 2.873 12.097 1.00 91.62 538 ASP A O 1
ATOM 4383 N N . ARG A 1 539 ? -24.252 2.959 9.899 1.00 86.94 539 ARG A N 1
ATOM 4384 C CA . ARG A 1 539 ? -24.203 4.422 9.845 1.00 86.94 539 ARG A CA 1
ATOM 4385 C C . ARG A 1 539 ? -25.503 4.979 10.414 1.00 86.94 539 ARG A C 1
ATOM 4387 O O . ARG A 1 539 ? -26.587 4.719 9.894 1.00 86.94 539 ARG A O 1
ATOM 4394 N N . VAL A 1 540 ? -25.394 5.772 11.473 1.00 85.19 540 VAL A N 1
ATOM 43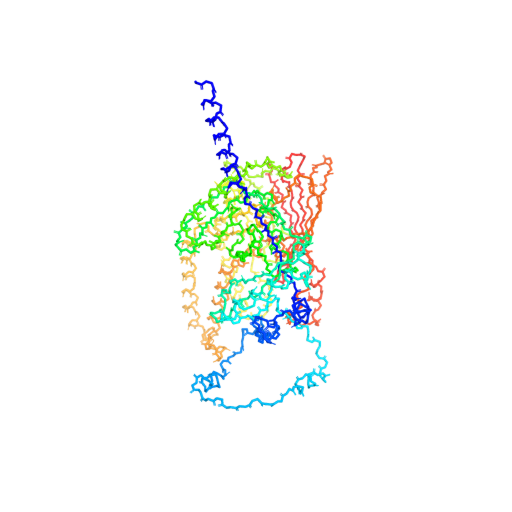95 C CA . VAL A 1 540 ? -26.533 6.479 12.062 1.00 85.19 540 VAL A CA 1
ATOM 4396 C C . VAL A 1 540 ? -26.803 7.708 11.194 1.00 85.19 540 VAL A C 1
ATOM 4398 O O . VAL A 1 540 ? -25.940 8.581 11.078 1.00 85.19 540 VAL A O 1
ATOM 4401 N N . MET A 1 541 ? -27.957 7.714 10.520 1.00 66.81 541 MET A N 1
ATOM 4402 C CA . MET A 1 541 ? -28.387 8.792 9.617 1.00 66.81 541 MET A CA 1
ATOM 4403 C C . MET A 1 541 ? -28.867 10.036 10.351 1.00 66.81 541 MET A C 1
ATOM 4405 O O . MET A 1 541 ? -29.521 9.881 11.408 1.00 66.81 541 MET A O 1
#

Organism: NCBI:txid2608404

Foldseek 3Di:
DVVVVV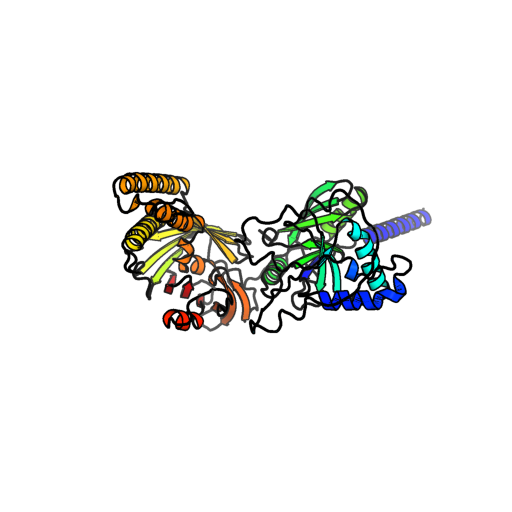VVVVVVVVVVVVVVVLQAAKFKKKFFFDAACPVVLVLLQVVLCVPCVVLDNDTLVVQWDDQDLPDPPDPDDDDDDPPVVVVVPPDDDDDDDDDDDDPVPVVPPDPDPPPRPRDSWTKGFPVCQVSSVVSVVVSVVVVSDPPVFWDWDWADDPPDPGIITITITGCPPPLIGRGWAFQDKAWDDDDQWKTKTKTQTALVRLLSQLQSQQPPVGDWMFMDINNHTWYICDPVQRQQNRMGMTMDTDNGPVRVVSVVSSNRVRRDDHDDAFFPFADQDDAPDKWKKKKAWDDDQPFWHGIWIWIWHFPDDDDFKTKTKIQTGPTGGHQGDPDDDPLVRVLSVVLSVLLVVQNNFIWIWMAGLRNLDIDIGGPCVVVSVVVVVVVLVVLVVVLVVPPQFQDQPDPVVSHGSSRVSVVVVVCCVVVVVVCVVVLVVSVVNGGRRSGGPPDAKDWGAHVSQVGIWIWGWDADQFGIKIKTKHDQPPPPPPPDDPPDVLVVVNSVDIWMKIWDAGNNNHTAKMWIFDDDDSDTITMMMGTDD

Secondary structure (DSSP, 8-state):
-HHHHHHHHHHHHHHHHHHHHHTPPPPEEEEEBPS--HHHHHHHHHHHTTTGGGT-SS-GGGGBPP--TTTTT-TT-----HHHHHHGGG-----------SSSSTTSSS---------S-EEE-TTTHHHHHHHHHHHHHTT-S-TTTEEEEEEP-SS-TT-EEEEEEETT-TT-EEEE-EEEEEEEEEETTEEEEEEEE-HHHHHHHHHHHH-TT-S-EEEEETTEEEEEE-TTSS-GGGEEEEEEE-SSHHHHHHHHHHHHHTPPPPP---BSS--S--TT--EEEEEEE-SS-TTB-EEEEEEEEEEEE-SSEEEEEEEEES--BPPP-----HHHHHHHHHHHHHHHHHHTS-EEEEEETTT--EEEEETTHHHHHHHHHHHHHHHHHHHHH-TTTTSEEETTTTEEHHHHHHHHHHHHHHT-HHHHT-HHHHHTTSSTTTSBTT--EEEEEETTTTEEEEEEEEE-SSEEEEEEEEPP---TT----TT-HHHHHHHH---EEEEEEETT--EEEEEEEEEETTEEEEEEEEEE-

Radius of gyration: 29.63 Å; chains: 1; bounding box: 82×79×99 Å